Protein 7DTK (pdb70)

Organism: Caenorhabditis elegans (NCBI:txid6239)

Structure (mmCIF, N/CA/C/O backbone):
data_7DTK
#
_entry.id   7DTK
#
_cell.length_a   42.754
_cell.length_b   44.091
_cell.length_c   54.213
_cell.angle_alpha   95.490
_cell.angle_beta   96.320
_cell.angle_gamma   100.770
#
_symmetry.space_group_name_H-M   'P 1'
#
loop_
_entity.id
_entity.type
_entity.pdbx_description
1 polymer 'ATP-dependent RNA helicase cgh-1'
2 non-polymer GLYCEROL
3 water water
#
loop_
_atom_site.group_PDB
_atom_site.id
_atom_site.type_symbol
_atom_site.label_atom_id
_atom_site.label_alt_id
_atom_site.label_comp_id
_atom_site.label_asym_id
_atom_site.label_entity_id
_atom_site.label_seq_id
_atom_site.pdbx_PDB_ins_code
_atom_site.Cartn_x
_atom_site.Cartn_y
_atom_site.Cartn_z
_atom_site.occupancy
_atom_site.B_iso_or_equiv
_atom_site.auth_seq_id
_atom_site.auth_comp_id
_atom_site.auth_asym_id
_atom_site.auth_atom_id
_atom_site.pdbx_PDB_model_num
ATOM 1 N N . GLY A 1 32 ? -11.493 10.011 7.970 1.00 63.37 42 GLY B N 1
ATOM 2 C CA . GLY A 1 32 ? -11.970 9.196 6.866 1.00 66.09 42 GLY B CA 1
ATOM 3 C C . GLY A 1 32 ? -11.099 9.268 5.623 1.00 66.95 42 GLY B C 1
ATOM 4 O O . GLY A 1 32 ? -10.758 10.354 5.151 1.00 72.89 42 GLY B O 1
ATOM 5 N N . VAL A 1 33 ? -10.746 8.101 5.087 1.00 64.14 43 VAL B N 1
ATOM 6 C CA . VAL A 1 33 ? -9.874 8.032 3.918 1.00 58.12 43 VAL B CA 1
ATOM 7 C C . VAL A 1 33 ? -10.587 8.617 2.706 1.00 57.55 43 VAL B C 1
ATOM 8 O O . VAL A 1 33 ? -11.746 8.283 2.426 1.00 52.17 43 VAL B O 1
ATOM 12 N N . GLU A 1 34 ? -9.895 9.494 1.979 1.00 55.42 44 GLU B N 1
ATOM 13 C CA . GLU A 1 34 ? -10.414 10.129 0.775 1.00 51.08 44 GLU B CA 1
ATOM 14 C C . GLU A 1 34 ? -9.678 9.613 -0.457 1.00 42.70 44 GLU B C 1
ATOM 15 O O . GLU A 1 34 ? -8.558 9.106 -0.375 1.00 39.44 44 GLU B O 1
ATOM 21 N N . PHE A 1 35 ? -10.317 9.755 -1.620 1.00 41.25 45 PHE B N 1
ATOM 22 C CA . PHE A 1 35 ? -9.670 9.310 -2.852 1.00 42.85 45 PHE B CA 1
ATOM 23 C C . PHE A 1 35 ? -8.404 10.110 -3.128 1.00 29.76 45 PHE B C 1
ATOM 24 O O . PHE A 1 35 ? -7.412 9.561 -3.618 1.00 38.09 45 PHE B O 1
ATOM 32 N N . GLU A 1 36 ? -8.412 11.401 -2.802 1.00 32.72 46 GLU B N 1
ATOM 33 C CA . GLU A 1 36 ? -7.211 12.213 -2.963 1.00 48.33 46 GLU B CA 1
ATOM 34 C C . GLU A 1 36 ? -6.044 11.686 -2.133 1.00 48.36 46 GLU B C 1
ATOM 35 O O . GLU A 1 36 ? -4.886 11.972 -2.463 1.00 47.98 46 GLU B O 1
ATOM 41 N N . ASP A 1 37 ? -6.317 10.905 -1.079 1.00 34.57 47 ASP B N 1
ATOM 42 C CA . ASP A 1 37 ? -5.255 10.346 -0.246 1.00 37.16 47 ASP B CA 1
ATOM 43 C C . ASP A 1 37 ? -4.383 9.337 -0.988 1.00 38.35 47 ASP B C 1
ATOM 44 O O . ASP A 1 37 ? -3.325 8.960 -0.468 1.00 35.98 47 ASP B O 1
ATOM 49 N N . PHE A 1 38 ? -4.801 8.876 -2.168 1.00 38.02 48 PHE B N 1
ATOM 50 C CA . PHE A 1 38 ? -4.011 7.939 -2.953 1.00 37.81 48 PHE B CA 1
ATOM 51 C C . PHE A 1 38 ? -3.135 8.619 -4.000 1.00 36.28 48 PHE B C 1
ATOM 52 O O . PHE A 1 38 ? -2.334 7.930 -4.640 1.00 28.91 48 PHE B O 1
ATOM 60 N N . CYS A 1 39 ? -3.266 9.942 -4.182 1.00 36.18 49 CYS B N 1
ATOM 61 C CA . CYS A 1 39 ? -2.495 10.702 -5.178 1.00 33.28 49 CYS B CA 1
ATOM 62 C C . CYS A 1 39 ? -2.777 10.209 -6.598 1.00 41.09 49 CYS B C 1
ATOM 63 O O . CYS A 1 39 ? -1.869 9.836 -7.346 1.00 38.86 49 CYS B O 1
ATOM 66 N N . LEU A 1 40 ? -4.054 10.183 -6.969 1.00 25.91 50 LEU B N 1
ATOM 67 C CA . LEU A 1 40 ? -4.372 9.746 -8.317 1.00 24.69 50 LEU B CA 1
ATOM 68 C C . LEU A 1 40 ? -4.279 10.929 -9.275 1.00 25.52 50 LEU B C 1
ATOM 69 O O . LEU A 1 40 ? -4.345 12.087 -8.869 1.00 31.45 50 LEU B O 1
ATOM 74 N N . GLY A 1 41 ? -4.075 10.622 -10.554 1.00 27.83 51 GLY B N 1
ATOM 75 C CA . GLY A 1 41 ? -4.060 11.671 -11.555 1.00 31.91 51 GLY B CA 1
ATOM 76 C C . GLY A 1 41 ? -5.388 12.398 -11.597 1.00 31.97 51 GLY B C 1
ATOM 77 O O . GLY A 1 41 ? -6.447 11.817 -11.341 1.00 29.40 51 GLY B O 1
ATOM 78 N N . ARG A 1 42 ? -5.326 13.694 -11.898 1.00 28.06 52 ARG B N 1
ATOM 79 C CA . ARG A 1 42 ? -6.539 14.501 -11.828 1.00 34.63 52 ARG B CA 1
ATOM 80 C C . ARG A 1 42 ? -7.617 13.960 -12.762 1.00 36.53 52 ARG B C 1
ATOM 81 O O . ARG A 1 42 ? -8.799 13.912 -12.391 1.00 33.35 52 ARG B O 1
ATOM 89 N N . ASP A 1 43 ? -7.228 13.534 -13.973 1.00 28.04 53 ASP B N 1
ATOM 90 C CA . ASP A 1 43 ? -8.210 13.027 -14.927 1.00 28.96 53 ASP B CA 1
ATOM 91 C C . ASP A 1 43 ? -8.968 11.837 -14.353 1.00 27.70 53 ASP B C 1
ATOM 92 O O . ASP A 1 43 ? -10.191 11.747 -14.494 1.00 28.37 53 ASP B O 1
ATOM 97 N N . LEU A 1 44 ? -8.256 10.911 -13.708 1.00 27.96 54 LEU B N 1
ATOM 98 C CA . LEU A 1 44 ? -8.932 9.786 -13.066 1.00 30.15 54 LEU B CA 1
ATOM 99 C C . LEU A 1 44 ? -9.803 10.251 -11.902 1.00 32.83 54 LEU B C 1
ATOM 100 O O . LEU A 1 44 ? -10.943 9.784 -11.751 1.00 24.97 54 LEU B O 1
ATOM 105 N N . LEU A 1 45 ? -9.275 11.147 -11.056 1.00 26.03 55 LEU B N 1
ATOM 106 C CA . LEU A 1 45 ? -10.058 11.659 -9.934 1.00 28.46 55 LEU B CA 1
ATOM 107 C C . LEU A 1 45 ? -11.382 12.258 -10.405 1.00 34.97 55 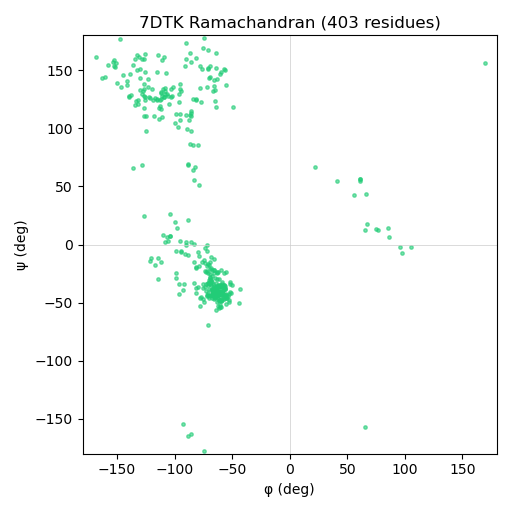LEU B C 1
ATOM 108 O O . LEU A 1 45 ? -12.428 12.042 -9.778 1.00 31.92 55 LEU B O 1
ATOM 113 N N . MET A 1 46 ? -11.363 13.020 -11.504 1.00 33.52 56 MET B N 1
ATOM 114 C CA . MET A 1 46 ? -12.604 13.614 -12.002 1.00 30.92 56 MET B CA 1
ATOM 115 C C . MET A 1 46 ? -13.588 12.533 -12.447 1.00 29.57 56 MET B C 1
ATOM 116 O O . MET A 1 46 ? -14.798 12.663 -12.235 1.00 33.82 56 MET B O 1
ATOM 121 N N . GLY A 1 47 ? -13.089 11.460 -13.067 1.00 30.98 57 GLY B N 1
ATOM 122 C CA . GLY A 1 47 ? -13.967 10.361 -13.454 1.00 31.07 57 GLY B CA 1
ATOM 123 C C . GLY A 1 47 ? -14.587 9.664 -12.256 1.00 34.97 57 GLY B C 1
ATOM 124 O O . GLY A 1 47 ? -15.768 9.304 -12.273 1.00 36.40 57 GLY B O 1
ATOM 125 N N . ILE A 1 48 ? -13.800 9.479 -11.195 1.00 31.13 58 ILE B N 1
ATOM 126 C CA . ILE A 1 48 ? -14.324 8.916 -9.952 1.00 27.10 58 ILE B CA 1
ATOM 127 C C . ILE A 1 48 ? -15.399 9.820 -9.369 1.00 34.23 58 ILE B C 1
ATOM 128 O O . ILE A 1 48 ? -16.502 9.367 -9.041 1.00 39.40 58 ILE B O 1
ATOM 133 N N . PHE A 1 49 ? -15.083 11.108 -9.200 1.00 39.06 59 PHE B N 1
ATOM 134 C CA . PHE A 1 49 ? -16.061 12.038 -8.641 1.00 39.52 59 PHE B CA 1
ATOM 135 C C . PHE A 1 49 ? -17.311 12.097 -9.500 1.00 46.48 59 PHE B C 1
ATOM 136 O O . PHE A 1 49 ? -18.431 12.133 -8.977 1.00 47.68 59 PHE B O 1
ATOM 144 N N . GLU A 1 50 ? -17.139 12.116 -10.824 1.00 41.45 60 GLU B N 1
ATOM 145 C CA . GLU A 1 50 ? -18.283 12.302 -11.707 1.00 50.41 60 GLU B CA 1
ATOM 146 C C . GLU A 1 50 ? -19.122 11.039 -11.837 1.00 53.23 60 GLU B C 1
ATOM 147 O O . GLU A 1 50 ? -20.263 11.120 -12.307 1.00 52.58 60 GLU B O 1
ATOM 153 N N . LYS A 1 51 ? -18.596 9.888 -11.418 1.00 47.70 61 LYS B N 1
ATOM 154 C CA . LYS A 1 51 ? -19.389 8.676 -11.276 1.00 46.53 61 LYS B CA 1
ATOM 155 C C . LYS A 1 51 ? -20.143 8.626 -9.950 1.00 50.11 61 LYS B C 1
ATOM 156 O O . LYS A 1 51 ? -20.853 7.649 -9.692 1.00 54.16 61 LYS B O 1
ATOM 162 N N . GLY A 1 52 ? -20.010 9.646 -9.107 1.00 47.02 62 GLY B N 1
ATOM 163 C CA . GLY A 1 52 ? -20.720 9.695 -7.846 1.00 47.62 62 GLY B CA 1
ATOM 164 C C . GLY A 1 52 ? -20.040 9.005 -6.685 1.00 49.38 62 GLY B C 1
ATOM 165 O O . GLY A 1 52 ? -20.644 8.898 -5.613 1.00 51.37 62 GLY B O 1
ATOM 166 N N . TRP A 1 53 ? -18.810 8.528 -6.862 1.00 45.66 63 TRP B N 1
ATOM 167 C CA . TRP A 1 53 ? -18.051 7.907 -5.782 1.00 43.09 63 TRP B CA 1
ATOM 168 C C . TRP A 1 53 ? -17.341 9.017 -5.020 1.00 46.11 63 TRP B C 1
ATOM 169 O O . TRP A 1 53 ? -16.269 9.475 -5.423 1.00 51.72 63 TRP B O 1
ATOM 180 N N . GLU A 1 54 ? -17.925 9.455 -3.911 1.00 47.96 64 GLU B N 1
ATOM 181 C CA . GLU A 1 54 ? -17.292 10.545 -3.179 1.00 51.00 64 GLU B CA 1
ATOM 182 C C . GLU A 1 54 ? -16.193 10.048 -2.244 1.00 56.38 64 GLU B C 1
ATOM 183 O O . GLU A 1 54 ? -15.194 10.751 -2.053 1.00 61.57 64 GLU B O 1
ATOM 189 N N . LYS A 1 55 ? -16.341 8.854 -1.671 1.00 51.95 65 LYS B N 1
ATOM 190 C CA . LYS A 1 55 ? -15.379 8.303 -0.726 1.00 49.70 65 LYS B CA 1
ATOM 191 C C . LYS A 1 55 ? -15.182 6.820 -1.003 1.00 46.74 65 LYS B C 1
ATOM 192 O O . LYS A 1 55 ? -16.120 6.135 -1.429 1.00 43.05 65 LYS B O 1
ATOM 198 N N . PRO A 1 56 ? -13.968 6.302 -0.788 1.00 46.22 66 PRO B N 1
ATOM 199 C CA . PRO A 1 56 ? -13.705 4.886 -1.080 1.00 41.05 66 PRO B CA 1
ATOM 200 C C . PRO A 1 56 ? -14.483 3.935 -0.181 1.00 41.66 66 PRO B C 1
ATOM 201 O O . PRO A 1 56 ? -14.648 4.170 1.018 1.00 46.09 66 PRO B O 1
ATOM 205 N N . SER A 1 57 ? -14.943 2.838 -0.786 1.00 44.42 67 SER B N 1
ATOM 206 C CA . SER A 1 57 ? -15.612 1.758 -0.081 1.00 45.50 67 SER B CA 1
ATOM 207 C C . SER A 1 57 ? -14.579 0.935 0.683 1.00 46.85 67 SER B C 1
ATOM 208 O O . SER A 1 57 ? -13.370 1.105 0.486 1.00 36.00 67 SER B O 1
ATOM 211 N N . PRO A 1 58 ? -15.026 0.035 1.574 1.00 43.82 68 PRO B N 1
ATOM 212 C CA . PRO A 1 58 ? -14.056 -0.757 2.356 1.00 37.37 68 PRO B CA 1
ATOM 213 C C . PRO A 1 58 ? -13.035 -1.509 1.530 1.00 35.55 68 PRO B C 1
ATOM 214 O O . PRO A 1 58 ? -11.841 -1.487 1.864 1.00 36.11 68 PRO B O 1
ATOM 218 N N . ILE A 1 59 ? -13.467 -2.195 0.468 1.00 35.96 69 ILE B N 1
ATOM 219 C CA . ILE A 1 59 ? -12.518 -2.976 -0.322 1.00 35.96 69 ILE B CA 1
ATOM 220 C C . ILE A 1 59 ? -11.589 -2.050 -1.101 1.00 32.57 69 ILE B C 1
ATOM 221 O O . ILE A 1 59 ? -10.423 -2.389 -1.352 1.00 34.24 69 ILE B O 1
ATOM 226 N N . GLN A 1 60 ? -12.070 -0.868 -1.478 1.00 29.93 70 GLN B N 1
ATOM 227 C CA . GLN A 1 60 ? -11.204 0.087 -2.163 1.00 41.62 70 GLN B CA 1
ATOM 228 C C . GLN A 1 60 ? -10.150 0.647 -1.211 1.00 38.59 70 GLN B C 1
ATOM 229 O O . GLN A 1 60 ? -8.963 0.704 -1.551 1.00 37.38 70 GLN B O 1
ATOM 235 N N . GLU A 1 61 ? -10.566 1.044 -0.003 1.00 28.34 71 GLU B N 1
ATOM 236 C CA . GLU A 1 61 ? -9.615 1.537 0.993 1.00 32.24 71 GLU B CA 1
ATOM 237 C C . GLU A 1 61 ? -8.626 0.450 1.400 1.00 38.19 71 GLU B C 1
ATOM 238 O O . GLU A 1 61 ? -7.440 0.725 1.617 1.00 40.71 71 GLU B O 1
ATOM 244 N N . ALA A 1 62 ? -9.090 -0.796 1.489 1.00 39.31 72 ALA B N 1
ATOM 245 C CA . ALA A 1 62 ? -8.196 -1.886 1.863 1.00 42.24 72 ALA B CA 1
ATOM 246 C C . ALA A 1 62 ? -7.143 -2.166 0.795 1.00 40.63 72 ALA B C 1
ATOM 247 O O . ALA A 1 62 ? -6.021 -2.568 1.129 1.00 46.05 72 ALA B O 1
ATOM 249 N N . SER A 1 63 ? -7.466 -1.958 -0.484 1.00 35.87 73 SER B N 1
ATOM 250 C CA . SER A 1 63 ? -6.653 -2.513 -1.555 1.00 37.70 73 SER B CA 1
ATOM 251 C C . SER A 1 63 ? -5.940 -1.489 -2.421 1.00 33.56 73 SER B C 1
ATOM 252 O O . SER A 1 63 ? -4.866 -1.799 -2.938 1.00 32.96 73 SER B O 1
ATOM 255 N N . ILE A 1 64 ? -6.495 -0.286 -2.593 1.00 29.88 74 ILE B N 1
ATOM 256 C CA . ILE A 1 64 ? -5.995 0.612 -3.634 1.00 30.93 74 ILE B CA 1
ATOM 257 C C . ILE A 1 64 ? -4.565 1.042 -3.332 1.00 29.65 74 ILE B C 1
ATOM 258 O O . ILE A 1 64 ? -3.700 1.027 -4.214 1.00 23.43 74 ILE B O 1
ATOM 263 N N . GLY A 1 65 ? -4.288 1.407 -2.074 1.00 28.78 75 GLY B N 1
ATOM 264 C CA . GLY A 1 65 ? -2.951 1.882 -1.732 1.00 26.82 75 GLY B CA 1
ATOM 265 C C . GLY A 1 65 ? -1.875 0.848 -2.013 1.00 30.72 75 GLY B C 1
ATOM 266 O O . GLY A 1 65 ? -0.850 1.142 -2.642 1.00 23.84 75 GLY B O 1
ATOM 267 N N . VAL A 1 66 ? -2.093 -0.383 -1.559 1.00 25.42 76 VAL B N 1
ATOM 268 C CA . VAL A 1 66 ? -1.118 -1.431 -1.847 1.00 27.83 76 VAL B CA 1
ATOM 269 C C . VAL A 1 66 ? -1.048 -1.710 -3.344 1.00 24.38 76 VAL B C 1
ATOM 270 O O . VAL A 1 66 ? 0.041 -1.917 -3.898 1.00 25.38 76 VAL B O 1
ATOM 274 N N . ALA A 1 67 ? -2.195 -1.711 -4.032 1.00 21.89 77 ALA B N 1
ATOM 275 C CA . ALA A 1 67 ? -2.170 -2.022 -5.461 1.00 21.37 77 ALA B CA 1
ATOM 276 C C . ALA A 1 67 ? -1.315 -1.012 -6.219 1.00 26.68 77 ALA B C 1
ATOM 277 O O . ALA A 1 67 ? -0.612 -1.371 -7.169 1.00 25.41 77 ALA B O 1
ATOM 279 N N . LEU A 1 68 ? -1.324 0.248 -5.778 1.00 26.02 78 LEU B N 1
ATOM 280 C CA . LEU A 1 68 ? -0.558 1.277 -6.478 1.00 24.06 78 LEU B CA 1
ATOM 281 C C . LEU A 1 68 ? 0.949 1.078 -6.321 1.00 29.33 78 LEU B C 1
ATOM 282 O O . LEU A 1 68 ? 1.724 1.544 -7.166 1.00 32.19 78 LEU B O 1
ATOM 287 N N . THR A 1 69 ? 1.389 0.412 -5.251 1.00 27.31 79 THR B N 1
ATOM 288 C CA . THR A 1 69 ? 2.817 0.121 -5.095 1.00 23.50 79 THR B CA 1
ATOM 289 C C . THR A 1 69 ? 3.327 -0.913 -6.091 1.00 29.83 79 THR B C 1
ATOM 290 O O . THR A 1 69 ? 4.543 -1.026 -6.264 1.00 31.84 79 THR B O 1
ATOM 294 N N . GLY A 1 70 ? 2.441 -1.697 -6.717 1.00 29.30 80 GLY B N 1
ATOM 295 C CA . GLY A 1 70 ? 2.846 -2.749 -7.631 1.00 25.52 80 GLY B CA 1
ATOM 296 C C . GLY A 1 70 ? 2.900 -4.144 -7.028 1.00 31.21 80 GLY B C 1
ATOM 297 O O . GLY A 1 70 ? 3.087 -5.115 -7.772 1.00 23.96 80 GLY B O 1
ATOM 298 N N . GLN A 1 71 ? 2.733 -4.273 -5.712 1.00 24.91 81 GLN B N 1
ATOM 299 C CA . GLN A 1 71 ? 2.723 -5.583 -5.071 1.00 20.48 81 GLN B CA 1
ATOM 300 C C . GLN A 1 71 ? 1.557 -6.433 -5.572 1.00 21.60 81 GLN B C 1
ATOM 301 O O . GLN A 1 71 ? 0.445 -5.930 -5.790 1.00 20.73 81 GLN B O 1
ATOM 307 N N . ASP A 1 72 ? 1.809 -7.736 -5.732 1.00 21.55 82 ASP B N 1
ATOM 308 C CA . ASP A 1 72 ? 0.719 -8.661 -6.016 1.00 21.72 82 ASP B CA 1
ATOM 309 C C . ASP A 1 72 ? -0.332 -8.574 -4.918 1.00 23.22 82 ASP B C 1
ATOM 310 O O . ASP A 1 72 ? -0.029 -8.276 -3.765 1.00 21.48 82 ASP B O 1
ATOM 315 N N . ILE A 1 73 ? -1.578 -8.847 -5.293 1.00 23.19 83 ILE B N 1
ATOM 316 C CA . ILE A 1 73 ? -2.725 -8.716 -4.405 1.00 22.26 83 ILE B CA 1
ATOM 317 C C . ILE A 1 73 ? -3.484 -10.028 -4.405 1.00 24.16 83 ILE B C 1
ATOM 318 O O . ILE A 1 73 ? -3.767 -10.581 -5.477 1.00 22.66 83 ILE B O 1
ATOM 323 N N . LEU A 1 74 ? -3.842 -10.501 -3.210 1.00 24.55 84 LEU B N 1
ATOM 324 C CA . LEU A 1 74 ? -4.688 -11.675 -3.037 1.00 28.49 84 LEU B CA 1
ATOM 325 C C . LEU A 1 74 ? -5.867 -11.255 -2.173 1.00 31.40 84 LEU B C 1
ATOM 326 O O . LEU A 1 74 ? -5.697 -10.959 -0.985 1.00 31.14 84 LEU B O 1
ATOM 331 N N . ALA A 1 75 ? -7.055 -11.206 -2.763 1.00 24.77 85 ALA B N 1
ATOM 332 C CA . ALA A 1 75 ? -8.220 -10.684 -2.065 1.00 30.87 85 ALA B CA 1
ATOM 333 C C . ALA A 1 75 ? -9.360 -11.693 -2.079 1.00 29.69 85 ALA B C 1
ATOM 334 O O . ALA A 1 75 ? -9.757 -12.175 -3.146 1.00 28.24 85 ALA B O 1
ATOM 336 N N . ARG A 1 76 ? -9.890 -12.000 -0.894 1.00 30.32 86 ARG B N 1
ATOM 337 C CA . ARG A 1 76 ? -11.139 -12.738 -0.767 1.00 27.52 86 ARG B CA 1
ATOM 338 C C . ARG A 1 76 ? -12.279 -11.731 -0.836 1.00 36.80 86 ARG B C 1
ATOM 339 O O . ARG A 1 76 ? -12.434 -10.900 0.063 1.00 36.78 86 ARG B O 1
ATOM 347 N N . ALA A 1 77 ? -13.080 -11.807 -1.894 1.00 33.47 87 ALA B N 1
ATOM 348 C CA . ALA A 1 77 ? -14.191 -10.891 -2.094 1.00 38.38 87 ALA B CA 1
ATOM 349 C C . ALA A 1 77 ? -15.340 -11.634 -2.755 1.00 48.25 87 ALA B C 1
ATOM 350 O O . ALA A 1 77 ? -15.128 -12.536 -3.569 1.00 46.76 87 ALA B O 1
ATOM 352 N N . LYS A 1 78 ? -16.560 -11.247 -2.405 1.00 57.40 88 LYS B N 1
ATOM 353 C CA . LYS A 1 78 ? -17.715 -11.828 -3.065 1.00 64.80 88 LYS B CA 1
ATOM 354 C C . LYS A 1 78 ? -18.024 -11.046 -4.339 1.00 68.99 88 LYS B C 1
ATOM 355 O O . LYS A 1 78 ? -17.535 -9.932 -4.554 1.00 62.53 88 LYS B O 1
ATOM 361 N N . ASN A 1 79 ? -18.843 -11.660 -5.190 1.00 77.45 89 ASN B N 1
ATOM 362 C CA . ASN A 1 79 ? -19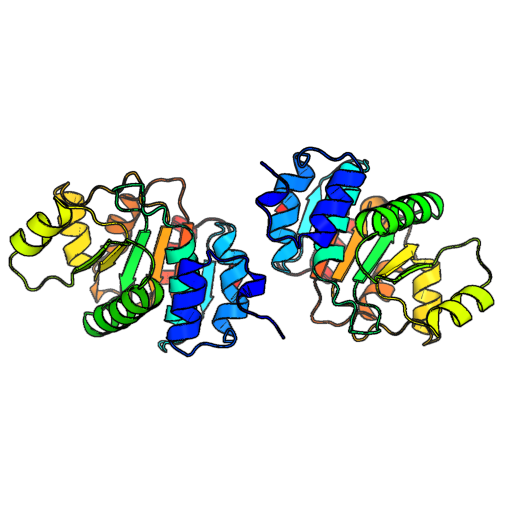.006 -11.270 -6.583 1.00 87.02 89 ASN B CA 1
ATOM 363 C C . ASN A 1 79 ? -19.912 -10.052 -6.741 1.00 87.11 89 ASN B C 1
ATOM 364 O O . ASN A 1 79 ? -20.859 -10.072 -7.535 1.00 87.08 89 ASN B O 1
A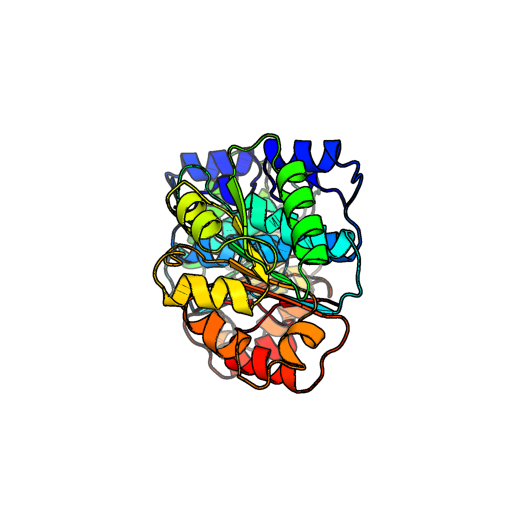TOM 369 N N . GLY A 1 80 ? -19.620 -8.991 -5.993 1.00 85.46 90 GLY B N 1
ATOM 370 C CA . GLY A 1 80 ? -20.294 -7.713 -6.128 1.00 82.35 90 GLY B CA 1
ATOM 371 C C . GLY A 1 80 ? -19.562 -6.785 -7.074 1.00 79.20 90 GLY B C 1
ATOM 372 O O . GLY A 1 80 ? -18.828 -7.221 -7.966 1.00 84.02 90 GLY B O 1
ATOM 373 N N . THR A 1 81 ? -19.752 -5.477 -6.876 1.00 75.30 91 THR B N 1
ATOM 374 C CA . THR A 1 81 ? -19.173 -4.485 -7.772 1.00 74.77 91 THR B CA 1
ATOM 375 C C . THR A 1 81 ? -18.244 -3.482 -7.096 1.00 71.34 91 THR B C 1
ATOM 376 O O . THR A 1 81 ? -17.525 -2.765 -7.804 1.00 70.99 91 THR B O 1
ATOM 380 N N . GLY A 1 82 ? -18.240 -3.390 -5.764 1.00 68.55 92 GLY B N 1
ATOM 381 C CA . GLY A 1 82 ? -17.176 -2.651 -5.106 1.00 61.77 92 GLY B CA 1
ATOM 382 C C . GLY A 1 82 ? -15.827 -3.286 -5.365 1.00 51.79 92 GLY B C 1
ATOM 383 O O . GLY A 1 82 ? -14.814 -2.590 -5.488 1.00 42.16 92 GLY B O 1
ATOM 384 N N . LYS A 1 83 ? -15.804 -4.617 -5.450 1.00 47.35 93 LYS B N 1
ATOM 385 C CA . LYS A 1 83 ? -14.659 -5.345 -5.977 1.00 39.73 93 LYS B CA 1
ATOM 386 C C . LYS A 1 83 ? -14.125 -4.693 -7.252 1.00 33.54 93 LYS B C 1
ATOM 387 O O . LYS A 1 83 ? -12.929 -4.410 -7.366 1.00 32.11 93 LYS B O 1
ATOM 393 N N . THR A 1 84 ? -15.011 -4.412 -8.210 1.00 34.79 94 THR B N 1
ATOM 394 C CA . THR A 1 84 ? -14.565 -3.933 -9.515 1.00 28.61 94 THR B CA 1
ATOM 395 C C . THR A 1 84 ? -13.853 -2.590 -9.405 1.00 30.66 94 THR B C 1
ATOM 396 O O . THR A 1 84 ? -12.769 -2.402 -9.974 1.00 29.76 94 THR B O 1
ATOM 400 N N . GLY A 1 85 ? -14.470 -1.633 -8.705 1.00 28.52 95 GLY B N 1
ATOM 401 C CA . GLY A 1 85 ? -13.812 -0.359 -8.479 1.00 36.27 95 GLY B CA 1
ATOM 402 C C . GLY A 1 85 ? -12.481 -0.523 -7.770 1.00 39.82 95 GLY B C 1
ATOM 403 O O . GLY A 1 85 ? -11.518 0.193 -8.065 1.00 31.46 95 GLY B O 1
ATOM 404 N N . ALA A 1 86 ? -12.404 -1.493 -6.848 1.00 24.18 96 ALA B N 1
ATOM 405 C CA . ALA A 1 86 ? -11.173 -1.712 -6.096 1.00 26.75 96 ALA B CA 1
ATOM 406 C C . ALA A 1 86 ? -10.002 -2.009 -7.023 1.00 28.48 96 ALA B C 1
ATOM 407 O O . ALA A 1 86 ? -8.883 -1.542 -6.783 1.00 34.01 96 ALA B O 1
ATOM 409 N N . TYR A 1 87 ? -10.223 -2.775 -8.092 1.00 24.97 97 TYR B N 1
ATOM 410 C CA . TYR A 1 87 ? -9.079 -3.028 -8.958 1.00 24.88 97 TYR B CA 1
ATOM 411 C C . TYR A 1 87 ? -9.044 -2.134 -10.191 1.00 24.30 97 TYR B C 1
ATOM 412 O O . TYR A 1 87 ? -7.949 -1.861 -10.696 1.00 24.85 97 TYR B O 1
ATOM 421 N N . CYS A 1 88 ? -10.190 -1.605 -10.640 1.00 22.16 98 CYS B N 1
ATOM 422 C CA . CYS A 1 88 ? -10.178 -0.753 -11.829 1.00 24.73 98 CYS B CA 1
ATOM 423 C C . CYS A 1 88 ? -9.429 0.550 -11.591 1.00 25.78 98 CYS B C 1
ATOM 424 O O . CYS A 1 88 ? -8.733 1.039 -12.489 1.00 20.44 98 CYS B O 1
ATOM 427 N N . ILE A 1 89 ? -9.604 1.159 -10.412 1.00 25.60 99 ILE B N 1
ATOM 428 C CA . ILE A 1 89 ? -8.929 2.430 -10.134 1.00 21.39 99 ILE B CA 1
ATOM 429 C C . ILE A 1 89 ? -7.408 2.285 -10.230 1.00 21.00 99 ILE B C 1
ATOM 430 O O . ILE A 1 89 ? -6.781 3.050 -10.982 1.00 26.15 99 ILE B O 1
ATOM 435 N N . PRO A 1 90 ? -6.764 1.346 -9.532 1.00 23.77 100 PRO B N 1
ATOM 436 C CA . PRO A 1 90 ? -5.299 1.275 -9.659 1.00 24.46 100 PRO B CA 1
ATOM 437 C C . PRO A 1 90 ? -4.846 0.851 -11.041 1.00 21.94 100 PRO B C 1
ATOM 438 O O . PRO A 1 90 ? -3.804 1.324 -11.519 1.00 23.83 100 PRO B O 1
ATOM 442 N N . VAL A 1 91 ? -5.600 -0.024 -11.709 1.00 22.11 101 VAL B N 1
ATOM 443 C CA . VAL A 1 91 ? -5.226 -0.425 -13.067 1.00 20.05 101 VAL B CA 1
ATOM 444 C C . VAL A 1 91 ? -5.189 0.791 -13.983 1.00 23.78 101 VAL B C 1
ATOM 445 O O . VAL A 1 91 ? -4.224 0.997 -14.725 1.00 22.11 101 VAL B O 1
ATOM 449 N N . ILE A 1 92 ? -6.234 1.627 -13.926 1.00 18.50 102 ILE B N 1
ATOM 450 C CA . ILE A 1 92 ? -6.305 2.800 -14.793 1.00 19.46 102 ILE B CA 1
ATOM 451 C C . ILE A 1 92 ? -5.233 3.821 -14.425 1.00 19.62 102 ILE B C 1
ATOM 452 O O . ILE A 1 92 ? -4.618 4.441 -15.307 1.00 21.80 102 ILE B O 1
ATOM 457 N N . GLU A 1 93 ? -4.965 3.986 -13.128 1.00 20.33 103 GLU B N 1
ATOM 458 C CA . GLU A 1 93 ? -4.000 4.989 -12.692 1.00 21.95 103 GLU B CA 1
ATOM 459 C C . GLU A 1 93 ? -2.617 4.717 -13.265 1.00 24.73 103 GLU B C 1
ATOM 460 O O . GLU A 1 93 ? -1.916 5.645 -13.676 1.00 26.47 103 GLU B O 1
ATOM 466 N N . LYS A 1 94 ? -2.204 3.459 -13.304 1.00 19.90 104 LYS B N 1
ATOM 467 C CA . LYS A 1 94 ? -0.836 3.178 -13.717 1.00 27.51 104 LYS B CA 1
ATOM 468 C C . LYS A 1 94 ? -0.693 2.962 -15.216 1.00 21.49 104 LYS B C 1
ATOM 469 O O . LYS A 1 94 ? 0.409 2.650 -15.676 1.00 21.67 104 LYS B O 1
ATOM 475 N N . ILE A 1 95 ? -1.769 3.093 -15.987 1.00 19.24 105 ILE B N 1
ATOM 476 C CA . ILE A 1 95 ? -1.655 3.022 -17.439 1.00 22.23 105 ILE B CA 1
ATOM 477 C C . ILE A 1 95 ? -1.122 4.351 -17.963 1.00 28.21 105 ILE B C 1
ATOM 478 O O . ILE A 1 95 ? -1.557 5.425 -17.534 1.00 22.22 105 ILE B O 1
ATOM 483 N N . GLN A 1 96 ? -0.151 4.283 -18.877 1.00 18.40 106 GLN B N 1
ATOM 484 C CA . GLN A 1 96 ? 0.401 5.462 -19.543 1.00 24.33 106 GLN B CA 1
ATOM 485 C C . GLN A 1 96 ? -0.298 5.631 -20.891 1.00 28.83 106 GLN B C 1
ATOM 486 O O . GLN A 1 96 ? 0.020 4.903 -21.849 1.00 23.59 106 GLN B O 1
ATOM 492 N N . PRO A 1 97 ? -1.267 6.542 -21.019 1.00 26.69 107 PRO B N 1
ATOM 493 C CA . PRO A 1 97 ? -2.036 6.610 -22.268 1.00 27.15 107 PRO B CA 1
ATOM 494 C C . PRO A 1 97 ? -1.195 6.971 -23.475 1.00 25.92 107 PRO B C 1
ATOM 495 O O . PRO A 1 97 ? -1.584 6.625 -24.593 1.00 28.17 107 PRO B O 1
ATOM 499 N N . ALA A 1 98 ? -0.048 7.629 -23.283 1.00 26.53 108 ALA B N 1
ATOM 500 C CA . ALA A 1 98 ? 0.844 7.963 -24.386 1.00 33.92 108 ALA B CA 1
ATOM 501 C C . ALA A 1 98 ? 1.554 6.736 -24.941 1.00 31.19 108 ALA B C 1
ATOM 502 O O . ALA A 1 98 ? 2.073 6.784 -26.062 1.00 29.32 108 ALA B O 1
ATOM 504 N N . LEU A 1 99 ? 1.594 5.650 -24.181 1.00 23.18 109 LEU B N 1
ATOM 505 C CA . LEU A 1 99 ? 2.192 4.396 -24.618 1.00 27.91 109 LEU B CA 1
ATOM 506 C C . LEU A 1 99 ? 1.135 3.609 -25.376 1.00 24.33 109 LEU B C 1
ATOM 507 O O . LEU A 1 99 ? 0.163 3.145 -24.781 1.00 23.88 109 LEU B O 1
ATOM 512 N N . LYS A 1 100 ? 1.313 3.456 -26.686 1.00 24.90 110 LYS B N 1
ATOM 513 C CA . LYS A 1 100 ? 0.283 2.835 -27.527 1.00 25.74 110 LYS B CA 1
ATOM 514 C C . LYS A 1 100 ? 0.474 1.319 -27.559 1.00 25.38 110 LYS B C 1
ATOM 515 O O . LYS A 1 100 ? 0.822 0.725 -28.582 1.00 29.26 110 LYS B O 1
ATOM 521 N N . ALA A 1 101 ? 0.210 0.696 -26.414 1.00 25.16 111 ALA B N 1
ATOM 522 C CA . ALA A 1 101 ? 0.399 -0.742 -26.261 1.00 25.84 111 ALA B CA 1
ATOM 523 C C . ALA A 1 101 ? -0.462 -1.244 -25.108 1.00 21.55 111 ALA B C 1
ATOM 524 O O . ALA A 1 101 ? -0.791 -0.500 -24.178 1.00 21.34 111 ALA B O 1
ATOM 526 N N . ILE A 1 102 ? -0.813 -2.528 -25.171 1.00 15.57 112 ILE B N 1
ATOM 527 C CA . ILE A 1 102 ? -1.571 -3.141 -24.084 1.00 18.59 112 ILE B CA 1
ATOM 528 C C . ILE A 1 102 ? -0.732 -3.141 -22.810 1.00 15.72 112 ILE B C 1
ATOM 529 O O . ILE A 1 102 ? 0.322 -3.784 -22.743 1.00 22.88 112 ILE B O 1
ATOM 534 N N . GLN A 1 103 ? -1.216 -2.452 -21.777 1.00 18.96 113 GLN B N 1
ATOM 535 C CA . GLN A 1 103 ? -0.499 -2.363 -20.510 1.00 17.57 113 GLN B CA 1
ATOM 536 C C . GLN A 1 103 ? -1.177 -3.090 -19.362 1.00 22.30 113 GLN B C 1
ATOM 537 O O . GLN A 1 103 ? -0.532 -3.313 -18.331 1.00 21.49 113 GLN B O 1
ATOM 543 N N . ALA A 1 104 ? -2.448 -3.460 -19.499 1.00 19.18 114 ALA B N 1
ATOM 544 C CA . ALA A 1 104 ? -3.122 -4.168 -18.422 1.00 15.23 114 ALA B CA 1
ATOM 545 C C . ALA A 1 104 ? -4.236 -5.019 -19.006 1.00 19.88 114 ALA B C 1
ATOM 546 O O . ALA A 1 104 ? -4.754 -4.748 -20.091 1.00 18.35 114 ALA B O 1
ATOM 548 N N . MET A 1 105 ? -4.608 -6.049 -18.259 1.00 18.45 115 MET B N 1
ATOM 549 C CA . MET A 1 105 ? -5.625 -6.976 -18.720 1.00 19.15 115 MET B CA 1
ATOM 550 C C . MET A 1 105 ? -6.422 -7.462 -17.521 1.00 19.04 115 MET B C 1
ATOM 551 O O . MET A 1 105 ? -5.842 -7.783 -16.485 1.00 21.29 115 MET B O 1
ATOM 556 N N . VAL A 1 106 ? -7.748 -7.493 -17.664 1.00 15.21 116 VAL B N 1
ATOM 557 C CA . VAL A 1 106 ? -8.661 -8.024 -16.650 1.00 14.51 116 VAL B CA 1
ATOM 558 C C . VAL A 1 106 ? -9.335 -9.249 -17.243 1.00 17.90 116 VAL B C 1
ATOM 559 O O . VAL A 1 106 ? -9.942 -9.166 -18.323 1.00 16.94 116 VAL B O 1
ATOM 563 N N . ILE A 1 107 ? -9.240 -10.379 -16.541 1.00 13.87 117 ILE B N 1
ATOM 564 C CA . ILE A 1 107 ? -9.848 -11.633 -16.973 1.00 13.91 117 ILE B CA 1
ATOM 565 C C . ILE A 1 107 ? -11.026 -11.938 -16.064 1.00 16.66 117 ILE B C 1
ATOM 566 O O . ILE A 1 107 ? -10.880 -11.963 -14.835 1.00 19.82 117 ILE B O 1
ATOM 571 N N . VAL A 1 108 ? -12.187 -12.173 -16.672 1.00 15.94 118 VAL B N 1
ATOM 572 C CA . VAL A 1 108 ? -13.404 -12.556 -15.960 1.00 20.16 118 VAL B CA 1
ATOM 573 C C . VAL A 1 108 ? -13.934 -13.835 -16.595 1.00 23.17 118 VAL B C 1
ATOM 574 O O . VAL A 1 108 ? -13.586 -14.168 -17.736 1.00 19.73 118 VAL B O 1
ATOM 578 N N . PRO A 1 109 ? -14.775 -14.579 -15.876 1.00 19.52 119 PRO B N 1
ATOM 579 C CA . PRO A 1 109 ? -15.275 -15.854 -16.418 1.00 21.37 119 PRO B CA 1
ATOM 580 C C . PRO A 1 109 ? -16.443 -15.727 -17.379 1.00 20.94 119 PRO B C 1
ATOM 581 O O . PRO A 1 109 ? -16.702 -16.680 -18.124 1.00 23.57 119 PRO B O 1
ATOM 585 N N . THR A 1 110 ? -17.175 -14.617 -17.378 1.00 18.59 120 THR B N 1
ATOM 586 C CA . THR A 1 110 ? -18.409 -14.534 -18.152 1.00 23.02 120 THR B CA 1
ATOM 587 C C . THR A 1 110 ? -18.475 -13.217 -18.909 1.00 18.89 120 THR B C 1
ATOM 588 O O . THR A 1 110 ? -17.836 -12.227 -18.537 1.00 22.97 120 THR B O 1
ATOM 592 N N . ARG A 1 111 ? -19.317 -13.215 -19.950 1.00 19.30 121 ARG B N 1
ATOM 593 C CA . ARG A 1 111 ? -19.571 -12.000 -20.710 1.00 22.14 121 ARG B CA 1
ATOM 594 C C . ARG A 1 111 ? -20.257 -10.957 -19.846 1.00 28.36 121 ARG B C 1
ATOM 595 O O . ARG A 1 111 ? -19.905 -9.775 -19.899 1.00 25.10 121 ARG B O 1
ATOM 603 N N . GLU A 1 112 ? -21.253 -11.382 -19.055 1.00 22.51 122 GLU B N 1
ATOM 604 C CA . GLU A 1 112 ? -21.965 -10.459 -18.184 1.00 29.72 122 GLU B CA 1
ATOM 605 C C . GLU A 1 112 ? -20.998 -9.692 -17.296 1.00 27.81 122 GLU B C 1
ATOM 606 O O . GLU A 1 112 ? -21.105 -8.466 -17.151 1.00 27.17 122 GLU B O 1
ATOM 612 N N . LEU A 1 113 ? -20.025 -10.395 -16.713 1.00 21.08 123 LEU B N 1
ATOM 613 C CA . LEU A 1 113 ? -19.062 -9.703 -15.864 1.00 19.19 123 LEU B CA 1
ATOM 614 C C . LEU A 1 113 ? -18.124 -8.834 -16.683 1.00 20.27 123 LEU B C 1
ATOM 615 O O . LEU A 1 113 ? -17.682 -7.782 -16.206 1.00 24.45 123 LEU B O 1
ATOM 620 N N . ALA A 1 114 ? -17.798 -9.256 -17.905 1.00 22.51 124 ALA B N 1
ATOM 621 C CA . ALA A 1 114 ? -16.912 -8.453 -18.737 1.00 22.18 124 ALA B CA 1
ATOM 622 C C . ALA A 1 114 ? -17.562 -7.123 -19.090 1.00 24.05 124 ALA B C 1
ATOM 623 O O . ALA A 1 114 ? -16.905 -6.080 -19.075 1.00 22.77 124 ALA B O 1
ATOM 625 N N . LEU A 1 115 ? -18.849 -7.143 -19.423 1.00 20.42 125 LEU B N 1
ATOM 626 C CA . LEU A 1 115 ? -19.546 -5.901 -19.748 1.00 23.54 125 LEU B CA 1
ATOM 627 C C . LEU A 1 115 ? -19.670 -4.994 -18.527 1.00 22.06 125 LEU B C 1
ATOM 628 O O . LEU A 1 115 ? -19.563 -3.765 -18.645 1.00 24.79 125 LEU B O 1
ATOM 633 N N . GLN A 1 116 ? -19.928 -5.575 -17.353 1.00 20.18 126 GLN B N 1
ATOM 634 C CA . GLN A 1 116 ? -20.017 -4.767 -16.136 1.00 27.20 126 GLN B CA 1
ATOM 635 C C . GLN A 1 116 ? -18.685 -4.094 -15.820 1.00 29.35 126 GLN B C 1
ATOM 636 O O . GLN A 1 116 ? -18.640 -2.904 -15.473 1.00 22.62 126 GLN B O 1
ATOM 642 N N . THR A 1 117 ? -17.595 -4.845 -15.919 1.00 22.30 127 THR B N 1
ATOM 643 C CA . THR A 1 117 ? -16.270 -4.285 -15.662 1.00 23.26 127 THR B CA 1
ATOM 644 C C . THR A 1 117 ? -15.891 -3.236 -16.701 1.00 22.03 127 THR B C 1
ATOM 645 O O . THR A 1 117 ? -15.335 -2.184 -16.360 1.00 23.74 127 THR B O 1
ATOM 649 N N . SER A 1 118 ? -16.174 -3.505 -17.978 1.00 18.50 128 SER B N 1
ATOM 650 C CA . SER A 1 118 ? -15.840 -2.551 -19.030 1.00 18.80 128 SER B CA 1
ATOM 651 C C . SER A 1 118 ? -16.579 -1.224 -18.843 1.00 23.05 128 SER B C 1
ATOM 652 O O . SER A 1 118 ? -16.011 -0.150 -19.076 1.00 25.22 128 SER B O 1
ATOM 655 N N . GLN A 1 119 ? -17.851 -1.281 -18.451 1.00 22.20 129 GLN B N 1
ATOM 656 C CA . GLN A 1 119 ? -18.614 -0.055 -18.219 1.00 30.20 129 GLN B CA 1
ATOM 657 C C . GLN A 1 119 ? -17.968 0.814 -17.146 1.00 29.05 129 GLN B C 1
ATOM 658 O O . GLN A 1 119 ? -17.922 2.046 -17.273 1.00 27.15 129 GLN B O 1
ATOM 664 N N . ILE A 1 120 ? -17.473 0.191 -16.076 1.00 23.10 130 ILE B N 1
ATOM 665 C CA . ILE A 1 120 ? -16.830 0.947 -15.003 1.00 25.53 130 ILE B CA 1
ATOM 666 C C . ILE A 1 120 ? -15.514 1.554 -15.484 1.00 21.34 130 ILE B C 1
ATOM 667 O O . ILE A 1 120 ? -15.216 2.716 -15.189 1.00 26.85 130 ILE B O 1
ATOM 672 N N . CYS A 1 121 ? -14.703 0.783 -16.225 1.00 24.83 131 CYS B N 1
ATOM 673 C CA . CYS A 1 121 ? -13.435 1.313 -16.729 1.00 28.60 131 CYS B CA 1
ATOM 674 C C . CYS A 1 121 ? -13.647 2.461 -17.704 1.00 25.46 131 CYS B C 1
ATOM 675 O O . CYS A 1 121 ? -12.910 3.455 -17.674 1.00 23.68 131 CYS B O 1
ATOM 678 N N . VAL A 1 122 ? -14.611 2.312 -18.613 1.00 18.90 132 VAL B N 1
ATOM 679 C CA . VAL A 1 122 ? -14.905 3.388 -19.547 1.00 21.55 132 VAL B CA 1
ATOM 680 C C . VAL A 1 122 ? -15.354 4.639 -18.801 1.00 31.75 132 VAL B C 1
ATOM 681 O O . VAL A 1 122 ? -14.929 5.758 -19.118 1.00 26.67 132 VAL B O 1
ATOM 685 N N . GLU A 1 123 ? -16.203 4.466 -17.783 1.00 32.41 133 GLU B N 1
ATOM 686 C CA . GLU A 1 123 ? -16.682 5.590 -16.976 1.00 33.23 133 GLU B CA 1
ATOM 687 C C . GLU A 1 123 ? -15.540 6.242 -16.210 1.00 26.57 133 GLU B C 1
ATOM 688 O O . GLU A 1 123 ? -15.419 7.470 -16.184 1.00 30.59 133 GLU B O 1
ATOM 694 N N . LEU A 1 124 ? -14.683 5.429 -15.580 1.00 23.78 134 LEU B N 1
ATOM 695 C CA . LEU A 1 124 ? -13.619 5.999 -14.761 1.00 25.47 134 LEU B CA 1
ATOM 696 C C . LEU A 1 124 ? -12.570 6.694 -15.615 1.00 28.69 134 LEU B C 1
ATOM 697 O O . LEU A 1 124 ? -11.943 7.651 -15.161 1.00 27.76 134 LEU B O 1
ATOM 702 N N . SER A 1 125 ? -12.380 6.245 -16.854 1.00 24.45 135 SER B N 1
ATOM 703 C CA . SER A 1 125 ? -11.342 6.788 -17.719 1.00 32.43 135 SER B CA 1
ATOM 704 C C . SER A 1 125 ? -11.895 7.809 -18.707 1.00 29.48 135 SER B C 1
ATOM 705 O O . SER A 1 125 ? -11.254 8.101 -19.723 1.00 34.59 135 SER B O 1
ATOM 708 N N . LYS A 1 126 ? -13.076 8.357 -18.418 1.00 26.81 136 LYS B N 1
ATOM 709 C CA . LYS A 1 126 ? -13.731 9.293 -19.325 1.00 37.20 136 LYS B CA 1
ATOM 710 C C . LYS A 1 126 ? -12.818 10.442 -19.743 1.00 39.98 136 LYS B C 1
ATOM 711 O O . LYS A 1 126 ? -12.934 10.949 -20.865 1.00 38.98 136 LYS B O 1
ATOM 717 N N . HIS A 1 127 ? -11.908 10.872 -18.867 1.00 25.69 137 HIS B N 1
ATOM 718 C CA . HIS A 1 127 ? -11.119 12.073 -19.122 1.00 27.94 137 HIS B CA 1
ATOM 719 C C . HIS A 1 127 ? -9.680 11.747 -19.472 1.00 30.81 137 HIS B C 1
ATOM 720 O O . HIS A 1 127 ? -8.846 12.650 -19.577 1.00 32.88 137 HIS B O 1
ATOM 727 N N . ILE A 1 128 ? -9.378 10.473 -19.635 1.00 31.14 138 ILE B N 1
ATOM 728 C CA . ILE A 1 128 ? -8.097 10.003 -20.123 1.00 30.18 138 ILE B CA 1
ATOM 729 C C . ILE A 1 128 ? -8.322 9.498 -21.537 1.00 31.13 138 ILE B C 1
ATOM 730 O O . ILE A 1 128 ? -9.392 8.973 -21.864 1.00 35.31 138 ILE B O 1
ATOM 735 N N . GLN A 1 129 ? -7.315 9.650 -22.388 1.00 42.87 139 GLN B N 1
ATOM 736 C CA . GLN A 1 129 ? -7.420 9.098 -23.735 1.00 44.17 139 GLN B CA 1
ATOM 737 C C . GLN A 1 129 ? -7.016 7.623 -23.703 1.00 36.71 139 GLN B C 1
ATOM 738 O O . GLN A 1 129 ? -6.020 7.194 -24.283 1.00 49.45 139 GLN B O 1
ATOM 744 N N . LEU A 1 130 ? -7.817 6.848 -22.978 1.00 30.03 140 LEU B N 1
ATOM 745 C CA . LEU A 1 130 ? -7.537 5.438 -22.712 1.00 27.78 140 LEU B CA 1
ATOM 746 C C . LEU A 1 130 ? -8.416 4.560 -23.594 1.00 28.47 140 LEU B C 1
ATOM 747 O O . LEU A 1 130 ? -9.637 4.717 -23.605 1.00 26.17 140 LEU B O 1
ATOM 752 N N . LYS A 1 131 ? -7.802 3.640 -24.334 1.00 21.91 141 LYS B N 1
ATOM 753 C CA . LYS A 1 131 ? -8.526 2.802 -25.285 1.00 25.42 141 LYS B CA 1
ATOM 754 C C . LYS A 1 131 ? -8.790 1.451 -24.627 1.00 24.14 141 LYS B C 1
ATOM 755 O O . LYS A 1 131 ? -7.850 0.705 -24.343 1.00 21.60 141 LYS B O 1
ATOM 761 N N . VAL A 1 132 ? -10.061 1.162 -24.341 1.00 21.27 142 VAL B N 1
ATOM 762 C CA . VAL A 1 132 ? -10.465 -0.083 -23.683 1.00 25.05 142 VAL B CA 1
ATOM 763 C C . VAL A 1 132 ? -11.010 -1.034 -24.739 1.00 30.94 142 VAL B C 1
ATOM 764 O O . VAL A 1 132 ? -11.797 -0.625 -25.607 1.00 27.01 142 VAL B O 1
ATOM 768 N N . MET A 1 133 ? -10.602 -2.304 -24.678 1.00 25.54 143 MET B N 1
ATOM 769 C CA . MET A 1 133 ? -11.137 -3.316 -25.581 1.00 26.42 143 MET B CA 1
ATOM 770 C C . MET A 1 133 ? -11.765 -4.447 -24.787 1.00 22.40 143 MET B C 1
ATOM 771 O O . MET A 1 133 ? -11.125 -5.019 -23.903 1.00 24.70 143 MET B O 1
ATOM 776 N N . VAL A 1 134 ? -13.013 -4.776 -25.099 1.00 21.59 144 VAL B N 1
ATOM 777 C CA . VAL A 1 134 ? -13.675 -5.919 -24.492 1.00 23.82 144 VAL B CA 1
ATOM 778 C C . VAL A 1 134 ? -13.796 -7.002 -25.553 1.00 24.24 144 VAL B C 1
ATOM 779 O O . VAL A 1 134 ? -14.162 -6.725 -26.702 1.00 22.44 144 VAL B O 1
ATOM 783 N N . THR A 1 135 ? -13.474 -8.231 -25.187 1.00 19.90 145 THR B N 1
ATOM 784 C CA . THR A 1 135 ? -13.881 -9.310 -26.065 1.00 22.46 145 THR B CA 1
ATOM 785 C C . THR A 1 135 ? -14.321 -10.492 -25.227 1.00 22.54 145 THR B C 1
ATOM 786 O O . THR A 1 135 ? -13.697 -10.820 -24.218 1.00 20.69 145 THR B O 1
ATOM 790 N N . THR A 1 136 ? -15.418 -11.109 -25.641 1.00 21.73 146 THR B N 1
ATOM 791 C CA . THR A 1 136 ? -15.880 -12.315 -24.978 1.00 25.05 146 THR B CA 1
ATOM 792 C C . THR A 1 136 ? -16.087 -13.431 -25.992 1.00 28.61 146 THR B C 1
ATOM 793 O O . THR A 1 136 ? -16.834 -14.376 -25.736 1.00 22.44 146 THR B O 1
ATOM 797 N N . GLY A 1 137 ? -15.390 -13.360 -27.128 1.00 23.44 147 GLY B N 1
ATOM 798 C CA . GLY A 1 137 ? -15.604 -14.366 -28.155 1.00 23.06 147 GLY B CA 1
ATOM 799 C C . GLY A 1 137 ? -17.017 -14.302 -28.729 1.00 29.30 147 GLY B C 1
ATOM 800 O O . GLY A 1 137 ? -17.708 -13.283 -28.675 1.00 28.71 147 GLY B O 1
ATOM 801 N N . GLY A 1 138 ? -17.444 -15.431 -29.290 1.00 29.91 148 GLY B N 1
ATOM 802 C CA . GLY A 1 138 ? -18.734 -15.501 -29.936 1.00 26.15 148 GLY B CA 1
ATOM 803 C C . GLY A 1 138 ? -18.886 -14.640 -31.170 1.00 27.07 148 GLY B C 1
ATOM 804 O O . GLY A 1 138 ? -20.013 -14.461 -31.645 1.00 28.91 148 GLY B O 1
ATOM 805 N N . THR A 1 139 ? -17.790 -14.106 -31.704 1.00 24.69 149 THR B N 1
ATOM 806 C CA . THR A 1 139 ? -17.817 -13.174 -32.821 1.00 30.11 149 THR B CA 1
ATOM 807 C C . THR A 1 139 ? -16.798 -13.589 -33.875 1.00 34.04 149 THR B C 1
ATOM 808 O O . THR A 1 139 ? -15.878 -14.377 -33.607 1.00 26.71 149 THR B O 1
ATOM 812 N N . ASP A 1 140 ? -16.972 -13.037 -35.079 1.00 32.33 150 ASP B N 1
ATOM 813 C CA . ASP A 1 140 ? -15.926 -13.066 -36.096 1.00 29.89 150 ASP B CA 1
ATOM 814 C C . ASP A 1 140 ? -14.618 -12.598 -35.483 1.00 27.46 150 ASP B C 1
ATOM 815 O O . ASP A 1 140 ? -14.519 -11.466 -35.002 1.00 27.28 150 ASP B O 1
ATOM 820 N N . LEU A 1 141 ? -13.619 -13.483 -35.473 1.00 23.13 151 LEU B N 1
ATOM 821 C CA . LEU A 1 141 ? -12.324 -13.127 -34.909 1.00 23.71 151 LEU B CA 1
ATOM 822 C C . LEU A 1 141 ? -11.740 -11.873 -35.555 1.00 27.31 151 LEU B C 1
ATOM 823 O O . LEU A 1 141 ? -10.924 -11.177 -34.935 1.00 25.19 151 LEU B O 1
ATOM 828 N N . ARG A 1 142 ? -12.156 -11.556 -36.777 1.00 24.44 152 ARG B N 1
ATOM 829 C CA . ARG A 1 142 ? -11.628 -10.376 -37.439 1.00 26.64 152 ARG B CA 1
ATOM 830 C C . ARG A 1 142 ? -12.093 -9.078 -36.783 1.00 30.96 152 ARG B C 1
ATOM 831 O O . ARG A 1 142 ? -11.426 -8.050 -36.961 1.00 27.38 152 ARG B O 1
ATOM 839 N N . ASP A 1 143 ? -13.201 -9.102 -36.026 1.00 24.10 153 ASP B N 1
ATOM 840 C CA . ASP A 1 143 ? -13.583 -7.928 -35.229 1.00 29.96 153 ASP B CA 1
ATOM 841 C C . ASP A 1 143 ? -12.483 -7.580 -34.230 1.00 29.22 153 ASP B C 1
ATOM 842 O O . ASP A 1 143 ? -12.099 -6.414 -34.082 1.00 24.28 153 ASP B O 1
ATOM 847 N N . ASP A 1 144 ? -11.978 -8.594 -33.524 1.00 24.32 154 ASP B N 1
ATOM 848 C CA . ASP A 1 144 ? -10.946 -8.376 -32.519 1.00 20.52 154 ASP B CA 1
ATOM 849 C C . ASP A 1 144 ? -9.614 -8.019 -33.168 1.00 26.02 154 ASP B C 1
ATOM 850 O O . ASP A 1 144 ? -8.918 -7.114 -32.695 1.00 21.75 154 ASP B O 1
ATOM 855 N N . ILE A 1 145 ? -9.238 -8.723 -34.242 1.00 23.72 155 ILE B N 1
ATOM 856 C CA . ILE A 1 145 ? -7.990 -8.402 -34.938 1.00 21.28 155 ILE B CA 1
ATOM 857 C C . ILE A 1 145 ? -7.997 -6.950 -35.396 1.00 27.59 155 ILE B C 1
ATOM 858 O O . ILE A 1 145 ? -7.013 -6.221 -35.214 1.00 27.96 155 ILE B O 1
ATOM 863 N N . MET A 1 146 ? -9.117 -6.501 -35.974 1.00 28.47 156 MET B N 1
ATOM 864 C CA . MET A 1 146 ? -9.257 -5.108 -36.383 1.00 34.35 156 MET B CA 1
ATOM 865 C C . MET A 1 146 ? -8.993 -4.155 -35.218 1.00 28.73 156 MET B C 1
ATOM 866 O O . MET A 1 146 ? -8.271 -3.162 -35.365 1.00 29.17 156 MET B O 1
ATOM 871 N N . ARG A 1 147 ? -9.580 -4.435 -34.049 1.00 26.64 157 ARG B N 1
ATOM 872 C CA . ARG A 1 147 ? -9.405 -3.544 -32.900 1.00 27.28 157 ARG B CA 1
ATOM 873 C C . ARG A 1 147 ? -7.963 -3.544 -32.400 1.00 26.91 157 ARG B C 1
ATOM 874 O O . ARG A 1 147 ? -7.413 -2.485 -32.067 1.00 26.78 157 ARG B O 1
ATOM 882 N N . LEU A 1 148 ? -7.331 -4.716 -32.351 1.00 22.23 158 LEU B N 1
ATOM 883 C CA . LEU A 1 148 ? -5.976 -4.815 -31.813 1.00 24.06 158 LEU B CA 1
ATOM 884 C C . LEU A 1 148 ? -4.930 -4.212 -32.738 1.00 28.25 158 LEU B C 1
ATOM 885 O O . LEU A 1 148 ? -3.838 -3.859 -32.275 1.00 30.62 158 LEU B O 1
ATOM 890 N N . ASN A 1 149 ? -5.228 -4.102 -34.032 1.00 29.70 159 ASN B N 1
ATOM 891 C CA . ASN A 1 149 ? -4.327 -3.393 -34.930 1.00 36.39 159 ASN B CA 1
ATOM 892 C C . ASN A 1 149 ? -4.297 -1.901 -34.627 1.00 40.01 159 ASN B C 1
ATOM 893 O O . ASN A 1 149 ? -3.332 -1.226 -35.001 1.00 42.55 159 ASN B O 1
ATOM 898 N N . GLY A 1 150 ? -5.319 -1.381 -33.950 1.00 34.17 160 GLY B N 1
ATOM 899 C CA . GLY A 1 150 ? -5.322 -0.022 -33.454 1.00 32.96 160 GLY B CA 1
ATOM 900 C C . GLY A 1 150 ? -4.655 0.084 -32.096 1.00 33.50 160 GLY B C 1
ATOM 901 O O . GLY A 1 150 ? -3.903 -0.794 -31.671 1.00 28.53 160 GLY B O 1
ATOM 902 N N . THR A 1 151 ? -4.921 1.198 -31.419 1.00 30.55 161 THR B N 1
ATOM 903 C CA . THR A 1 151 ? -4.415 1.416 -30.068 1.00 29.08 161 THR B CA 1
ATOM 904 C C . THR A 1 151 ? -5.346 0.761 -29.058 1.00 27.07 161 THR B C 1
ATOM 905 O O . THR A 1 151 ? -6.551 1.025 -29.064 1.00 26.35 161 THR B O 1
ATOM 909 N N . VAL A 1 152 ? -4.790 -0.102 -28.205 1.00 20.65 162 VAL B N 1
ATOM 910 C CA . VAL A 1 152 ? -5.513 -0.706 -27.085 1.00 19.32 162 VAL B CA 1
ATOM 911 C C . VAL A 1 152 ? -4.624 -0.628 -25.843 1.00 18.07 162 VAL B C 1
ATOM 912 O O . VAL A 1 152 ? -3.528 -1.201 -25.816 1.00 22.48 162 VAL B O 1
ATOM 916 N N . HIS A 1 153 ? -5.106 0.051 -24.807 1.00 19.74 163 HIS B N 1
ATOM 917 C CA . HIS A 1 153 ? -4.371 0.125 -23.548 1.00 18.23 163 HIS B CA 1
ATOM 918 C C . HIS A 1 153 ? -4.785 -0.957 -22.563 1.00 19.31 163 HIS B C 1
ATOM 919 O O . HIS A 1 153 ? -3.944 -1.479 -21.826 1.00 19.34 163 HIS B O 1
ATOM 926 N N . LEU A 1 154 ? -6.079 -1.259 -22.512 1.00 17.58 164 LEU B N 1
ATOM 927 C CA . LEU A 1 154 ? -6.664 -2.108 -21.480 1.00 16.84 164 LEU B CA 1
ATOM 928 C C . LEU A 1 154 ? -7.576 -3.133 -22.137 1.00 22.05 164 LEU B C 1
ATOM 929 O O . LEU A 1 154 ? -8.523 -2.758 -22.840 1.00 20.51 164 LEU B O 1
ATOM 934 N N . VAL A 1 155 ? -7.316 -4.415 -21.888 1.00 18.56 165 VAL B N 1
ATOM 935 C CA . VAL A 1 155 ? -8.139 -5.510 -22.402 1.00 20.16 165 VAL B CA 1
ATOM 936 C C . VAL A 1 155 ? -8.966 -6.069 -21.253 1.00 19.39 165 VAL B C 1
ATOM 937 O O . VAL A 1 155 ? -8.418 -6.406 -20.200 1.00 19.61 165 VAL B O 1
ATOM 941 N N . ILE A 1 156 ? -10.280 -6.172 -21.450 1.00 16.97 166 ILE B N 1
ATOM 942 C CA . ILE A 1 156 ? -11.154 -6.910 -20.534 1.00 13.88 166 ILE B CA 1
ATOM 943 C C . ILE A 1 156 ? -11.706 -8.081 -21.330 1.00 20.91 166 ILE B C 1
ATOM 944 O O . ILE A 1 156 ? -12.293 -7.882 -22.402 1.00 19.44 166 ILE B O 1
ATOM 949 N N . ALA A 1 157 ? -11.515 -9.295 -20.826 1.00 21.06 167 ALA B N 1
ATOM 950 C CA . ALA A 1 157 ? -11.818 -10.455 -21.656 1.00 25.75 167 ALA B CA 1
ATOM 951 C C . ALA A 1 157 ? -12.220 -11.664 -20.818 1.00 23.42 167 ALA B C 1
ATOM 952 O O . ALA A 1 157 ? -11.835 -11.798 -19.651 1.00 22.87 167 ALA B O 1
ATOM 954 N N . THR A 1 158 ? -13.027 -12.536 -21.430 1.00 16.93 168 THR B N 1
ATOM 955 C CA . THR A 1 158 ? -13.063 -13.921 -20.983 1.00 17.77 168 THR B CA 1
ATOM 956 C C . THR A 1 158 ? -11.798 -14.621 -21.494 1.00 20.61 168 THR B C 1
ATOM 957 O O . THR A 1 158 ? -11.225 -14.206 -22.508 1.00 23.32 168 THR B O 1
ATOM 961 N N . PRO A 1 159 ? -11.297 -15.641 -20.792 1.00 17.89 169 PRO B N 1
ATOM 962 C CA . PRO A 1 159 ? -9.918 -16.095 -21.087 1.00 17.66 169 PRO B CA 1
ATOM 963 C C . PRO A 1 159 ? -9.765 -16.804 -22.419 1.00 17.23 169 PRO B C 1
ATOM 964 O O . PRO A 1 159 ? -8.713 -16.652 -23.055 1.00 19.88 169 PRO B O 1
ATOM 968 N N . GLY A 1 160 ? -10.777 -17.535 -22.882 1.00 19.75 170 GLY B N 1
ATOM 969 C CA . GLY A 1 160 ? -10.613 -18.328 -24.097 1.00 27.04 170 GLY B CA 1
ATOM 970 C C . GLY A 1 160 ? -10.273 -17.494 -25.322 1.00 26.48 170 GLY B C 1
ATOM 971 O O . GLY A 1 160 ? -9.306 -17.779 -26.036 1.00 18.54 170 GLY B O 1
ATOM 972 N N . ARG A 1 161 ? -11.064 -16.452 -25.591 1.00 15.42 171 ARG B N 1
ATOM 973 C CA . ARG A 1 161 ? -10.842 -15.676 -26.815 1.00 17.59 171 ARG B CA 1
ATOM 974 C C . ARG A 1 161 ? -9.507 -14.927 -26.781 1.00 13.48 171 ARG B C 1
ATOM 975 O O . ARG A 1 161 ? -8.803 -14.833 -27.806 1.00 18.07 171 ARG B O 1
ATOM 983 N N . ILE A 1 162 ? -9.154 -14.344 -25.628 1.00 17.68 172 ILE B N 1
ATOM 984 C CA . ILE A 1 162 ? -7.939 -13.540 -25.579 1.00 17.86 172 ILE B CA 1
ATOM 985 C C . ILE A 1 162 ? -6.717 -14.443 -25.632 1.00 23.04 172 ILE B C 1
ATOM 986 O O . ILE A 1 162 ? -5.703 -14.085 -26.249 1.00 16.63 172 ILE B O 1
ATOM 991 N N . LEU A 1 163 ? -6.797 -15.645 -25.048 1.00 21.99 173 LEU B N 1
ATOM 992 C CA . LEU A 1 163 ? -5.696 -16.590 -25.233 1.00 21.74 173 LEU B CA 1
ATOM 993 C C . LEU A 1 163 ? -5.514 -16.940 -26.707 1.00 16.66 173 LEU B C 1
ATOM 994 O O . LEU A 1 163 ? -4.383 -17.033 -27.193 1.00 18.83 173 LEU B O 1
ATOM 999 N N . ASP A 1 164 ? -6.618 -17.172 -27.424 1.00 17.36 174 ASP B N 1
ATOM 1000 C CA . ASP A 1 164 ? -6.546 -17.399 -28.869 1.00 21.36 174 ASP B CA 1
ATOM 1001 C C . ASP A 1 164 ? -5.855 -16.234 -29.575 1.00 21.71 174 ASP B C 1
ATOM 1002 O O . ASP A 1 164 ? -4.982 -16.431 -30.436 1.00 21.07 174 ASP B O 1
ATOM 1007 N N . LEU A 1 165 ? -6.231 -15.005 -29.220 1.00 14.88 175 LEU B N 1
ATOM 1008 C CA . LEU A 1 165 ? -5.592 -13.842 -29.820 1.00 19.99 175 LEU B CA 1
ATOM 1009 C C . LEU A 1 165 ? -4.115 -13.737 -29.429 1.00 20.13 175 LEU B C 1
ATOM 1010 O O . LEU A 1 165 ? -3.292 -13.303 -30.237 1.00 21.22 175 LEU B O 1
ATOM 1015 N N . MET A 1 166 ? -3.761 -14.113 -28.197 1.00 20.42 176 MET B N 1
ATOM 1016 C CA . MET A 1 166 ? -2.345 -14.095 -27.815 1.00 19.77 176 MET B CA 1
ATOM 1017 C C . MET A 1 166 ? -1.551 -15.150 -28.578 1.00 24.39 176 MET B C 1
ATOM 1018 O O . MET A 1 166 ? -0.434 -14.885 -29.037 1.00 20.17 176 MET B O 1
ATOM 1023 N N . GLU A 1 167 ? -2.101 -16.360 -28.709 1.00 24.15 177 GLU B N 1
ATOM 1024 C CA . GLU A 1 167 ? -1.344 -17.413 -29.374 1.00 25.66 177 GLU B CA 1
ATOM 1025 C C . GLU A 1 167 ? -1.171 -17.103 -30.849 1.00 27.76 177 GLU B C 1
ATOM 1026 O O . GLU A 1 167 ? -0.194 -17.540 -31.462 1.00 25.68 177 GLU B O 1
ATOM 1032 N N . LYS A 1 168 ? -2.101 -16.347 -31.436 1.00 22.60 178 LYS B N 1
ATOM 1033 C CA . LYS A 1 168 ? -1.974 -15.946 -32.833 1.00 24.57 178 LYS B CA 1
ATOM 1034 C C . LYS A 1 168 ? -1.031 -14.766 -33.018 1.00 24.16 178 LYS B C 1
ATOM 1035 O O . LYS A 1 168 ? -0.739 -14.392 -34.163 1.00 27.96 178 LYS B O 1
ATOM 1041 N N . GLY A 1 169 ? -0.558 -14.171 -31.926 1.00 24.17 179 GLY B N 1
ATOM 1042 C CA . GLY A 1 169 ? 0.310 -13.012 -31.993 1.00 26.55 179 GLY B CA 1
ATOM 1043 C C . GLY A 1 169 ? -0.382 -11.714 -32.311 1.00 28.15 179 GLY B C 1
ATOM 1044 O O . GLY A 1 169 ? 0.291 -10.734 -32.640 1.00 32.21 179 GLY B O 1
ATOM 1045 N N . VAL A 1 170 ? -1.711 -11.678 -32.243 1.00 25.86 180 VAL B N 1
ATOM 1046 C CA . VAL A 1 170 ? -2.441 -10.449 -32.533 1.00 28.26 180 VAL B CA 1
ATOM 1047 C C . VAL A 1 170 ? -2.445 -9.533 -31.315 1.00 26.79 180 VAL B C 1
ATOM 1048 O O . VAL A 1 170 ? -2.267 -8.312 -31.429 1.00 21.14 180 VAL B O 1
ATOM 1052 N N . ALA A 1 171 ? -2.635 -10.098 -30.125 1.00 22.80 181 ALA B N 1
ATOM 1053 C CA . ALA A 1 171 ? -2.525 -9.337 -28.890 1.00 20.87 181 ALA B CA 1
ATOM 1054 C C . ALA A 1 171 ? -1.108 -9.521 -28.356 1.00 25.70 181 ALA B C 1
ATOM 1055 O O . ALA A 1 171 ? -0.726 -10.618 -27.938 1.00 24.30 181 ALA B O 1
ATOM 1057 N N . LYS A 1 172 ? -0.331 -8.450 -28.377 1.00 21.52 182 LYS B N 1
ATOM 1058 C CA . LYS A 1 172 ? 1.068 -8.498 -27.978 1.00 28.94 182 LYS B CA 1
ATOM 1059 C C . LYS A 1 172 ? 1.164 -8.060 -26.528 1.00 29.17 182 LYS B C 1
ATOM 1060 O O . LYS A 1 172 ? 0.617 -7.015 -26.154 1.00 29.52 182 LYS B O 1
ATOM 1066 N N . MET A 1 173 ? 1.851 -8.869 -25.721 1.00 26.25 183 MET B N 1
ATOM 1067 C CA . MET A 1 173 ? 1.767 -8.794 -24.270 1.00 20.69 183 MET B CA 1
ATOM 1068 C C . MET A 1 173 ? 3.021 -8.229 -23.629 1.00 19.06 183 MET B C 1
ATOM 1069 O O . MET A 1 173 ? 3.074 -8.134 -22.406 1.00 20.71 183 MET B O 1
ATOM 1074 N N . GLU A 1 174 ? 4.016 -7.828 -24.430 1.00 23.00 184 GLU B N 1
ATOM 1075 C CA . GLU A 1 174 ? 5.298 -7.337 -23.925 1.00 22.14 184 GLU B CA 1
ATOM 1076 C C . GLU A 1 174 ? 5.172 -6.230 -22.876 1.00 24.80 184 GLU B C 1
ATOM 1077 O O . GLU A 1 174 ? 6.014 -6.133 -21.969 1.00 23.61 184 GLU B O 1
ATOM 1083 N N . HIS A 1 175 ? 4.161 -5.371 -22.990 1.00 22.69 185 HIS B N 1
ATOM 1084 C CA . HIS A 1 175 ? 4.003 -4.221 -22.099 1.00 22.33 185 HIS B CA 1
ATOM 1085 C C . HIS A 1 175 ? 2.891 -4.419 -21.087 1.00 16.88 185 HIS B C 1
ATOM 1086 O O . HIS A 1 175 ? 2.639 -3.536 -20.270 1.00 21.61 185 HIS B O 1
ATOM 1093 N N . CYS A 1 176 ? 2.269 -5.584 -21.086 1.00 16.20 186 CYS B N 1
ATOM 1094 C CA . CYS A 1 176 ? 1.137 -5.872 -20.199 1.00 21.19 186 CYS B CA 1
ATOM 1095 C C . CYS A 1 176 ? 1.667 -6.218 -18.808 1.00 27.80 186 CYS B C 1
ATOM 1096 O O . CYS A 1 176 ? 1.849 -7.387 -18.464 1.00 29.78 186 CYS B O 1
ATOM 1099 N N . LYS A 1 177 ? 1.916 -5.191 -17.987 1.00 22.41 187 LYS B N 1
ATOM 1100 C CA . LYS A 1 177 ? 2.575 -5.366 -16.684 1.00 25.64 187 LYS B CA 1
ATOM 1101 C C . LYS A 1 177 ? 1.597 -5.610 -15.542 1.00 25.27 187 LYS B C 1
ATOM 1102 O O . LYS A 1 177 ? 2.030 -5.757 -14.395 1.00 23.03 187 LYS B O 1
ATOM 1108 N N . THR A 1 178 ? 0.296 -5.639 -15.817 1.00 19.72 188 THR B N 1
ATOM 1109 C CA . THR A 1 178 ? -0.677 -5.805 -14.754 1.00 19.15 188 THR B CA 1
ATOM 1110 C C . THR A 1 178 ? -1.762 -6.768 -15.210 1.00 18.97 188 THR B C 1
ATOM 1111 O O . THR A 1 178 ? -2.367 -6.582 -16.273 1.00 19.02 188 THR B O 1
ATOM 1115 N N . LEU A 1 179 ? -2.024 -7.779 -14.393 1.00 18.65 189 LEU B N 1
ATOM 1116 C CA . LEU A 1 179 ? -3.054 -8.771 -14.674 1.00 23.02 189 LEU B CA 1
ATOM 1117 C C . LEU A 1 179 ? -4.013 -8.870 -13.493 1.00 17.22 189 LEU B C 1
ATOM 1118 O O . LEU A 1 179 ? -3.581 -9.089 -12.359 1.00 22.33 189 LEU B O 1
ATOM 1123 N N . VAL A 1 180 ? -5.309 -8.746 -13.761 1.00 17.62 190 VAL B N 1
ATOM 1124 C CA . VAL A 1 180 ? -6.358 -8.941 -12.758 1.00 22.40 190 VAL B CA 1
ATOM 1125 C C . VAL A 1 180 ? -7.098 -10.234 -13.079 1.00 17.41 190 VAL B C 1
ATOM 1126 O O . VAL A 1 180 ? -7.599 -10.408 -14.196 1.00 18.53 190 VAL B O 1
ATOM 1130 N N . LEU A 1 181 ? -7.198 -11.132 -12.101 1.00 16.72 191 LEU B N 1
ATOM 1131 C CA . LEU A 1 181 ? -8.014 -12.332 -12.254 1.00 20.78 191 LEU B CA 1
ATOM 1132 C C . LEU A 1 181 ? -9.205 -12.200 -11.319 1.00 22.11 191 LEU B C 1
ATOM 1133 O O . LEU A 1 181 ? -9.051 -12.272 -10.096 1.00 23.72 191 LEU B O 1
ATOM 1138 N N . ASP A 1 182 ? -10.388 -12.008 -11.895 1.00 15.95 192 ASP B N 1
ATOM 1139 C CA . ASP A 1 182 ? -11.602 -11.739 -11.140 1.00 19.07 192 ASP B CA 1
ATOM 1140 C C . ASP A 1 182 ? -12.464 -12.996 -11.169 1.00 17.26 192 ASP B C 1
ATOM 1141 O O . ASP A 1 182 ? -12.693 -13.564 -12.241 1.00 31.03 192 ASP B O 1
ATOM 1146 N N . GLU A 1 183 ? -12.914 -13.439 -9.990 1.00 22.74 193 GLU B N 1
ATOM 1147 C CA . GLU A 1 183 ? -13.558 -14.746 -9.792 1.00 25.47 193 GLU B CA 1
ATOM 1148 C C . GLU A 1 183 ? -12.593 -15.873 -10.154 1.00 26.52 193 GLU B C 1
ATOM 1149 O O . GLU A 1 183 ? -12.880 -16.734 -10.986 1.00 23.45 193 GLU B O 1
ATOM 1155 N N . ALA A 1 184 ? -11.434 -15.856 -9.484 1.00 20.82 194 ALA B N 1
ATOM 1156 C CA . ALA A 1 184 ? -10.382 -16.820 -9.793 1.00 26.12 194 ALA B CA 1
ATOM 1157 C C . ALA A 1 184 ? -10.838 -18.257 -9.574 1.00 23.80 194 ALA B C 1
ATOM 1158 O O . ALA A 1 184 ? -10.415 -19.154 -10.312 1.00 22.37 194 ALA B O 1
ATOM 1160 N N . ASP A 1 185 ? -11.691 -18.507 -8.571 1.00 26.17 195 ASP B N 1
ATOM 1161 C CA . ASP A 1 185 ? -12.148 -19.878 -8.353 1.00 22.17 195 ASP B CA 1
ATOM 1162 C C . ASP A 1 185 ? -12.899 -20.407 -9.569 1.00 23.65 195 ASP B C 1
ATOM 1163 O O . ASP A 1 185 ? -12.723 -21.568 -9.958 1.00 28.27 195 ASP B O 1
ATOM 1168 N N . LYS A 1 186 ? -13.694 -19.559 -10.219 1.00 24.55 196 LYS B N 1
ATOM 1169 C CA . LYS A 1 186 ? -14.362 -20.001 -11.440 1.00 24.62 196 LYS B CA 1
ATOM 1170 C C . LYS A 1 186 ? -13.379 -20.159 -12.593 1.00 21.32 196 LYS B C 1
ATOM 1171 O O . LYS A 1 186 ? -13.473 -21.122 -13.360 1.00 24.74 196 LYS B O 1
ATOM 1177 N N . LEU A 1 187 ? -12.440 -19.219 -12.737 1.00 18.08 197 LEU B N 1
ATOM 1178 C CA . LEU A 1 187 ? -11.512 -19.231 -13.855 1.00 21.14 197 LEU B CA 1
ATOM 1179 C C . LEU A 1 187 ? -10.584 -20.432 -13.810 1.00 19.83 197 LEU B C 1
ATOM 1180 O O . LEU A 1 187 ? -10.034 -20.812 -14.854 1.00 21.88 197 LEU B O 1
ATOM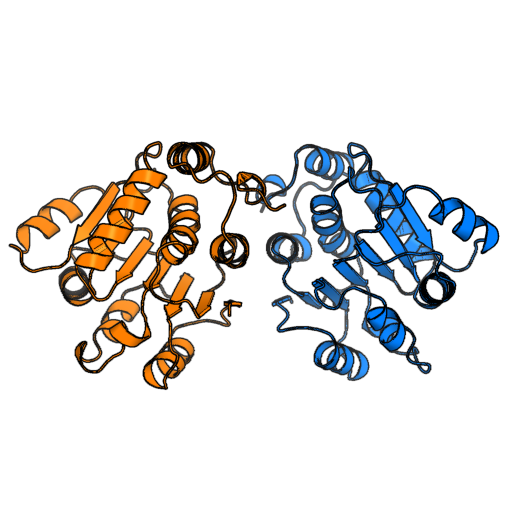 1185 N N . LEU A 1 188 ? -10.405 -21.031 -12.632 1.00 20.34 198 LEU B N 1
ATOM 1186 C CA . LEU A 1 188 ? -9.536 -22.186 -12.464 1.00 22.36 198 LEU B CA 1
ATOM 1187 C C . LEU A 1 188 ? -10.310 -23.485 -12.325 1.00 25.37 198 LEU B C 1
ATOM 1188 O O . LEU A 1 188 ? -9.704 -24.526 -12.059 1.00 25.23 198 LEU B O 1
ATOM 1193 N N . SER A 1 189 ? -11.627 -23.444 -12.517 1.00 22.22 199 SER B N 1
ATOM 1194 C CA . SER A 1 189 ? -12.480 -24.618 -12.467 1.00 24.31 199 SER B CA 1
ATOM 1195 C C . SER A 1 189 ? -12.241 -25.525 -13.676 1.00 29.17 199 SER B C 1
ATOM 1196 O O . SER A 1 189 ? -11.586 -25.157 -14.659 1.00 28.13 199 SER B O 1
ATOM 1199 N N . GLN A 1 190 ? -12.793 -26.743 -13.579 1.00 28.28 200 GLN B N 1
ATOM 1200 C CA . GLN A 1 190 ? -12.693 -27.719 -14.663 1.00 29.15 200 GLN B CA 1
ATOM 1201 C C . GLN A 1 190 ? -13.237 -27.179 -15.987 1.00 27.97 200 GLN B C 1
ATOM 1202 O O . GLN A 1 190 ? -12.687 -27.495 -17.052 1.00 34.96 200 GLN B O 1
ATOM 1208 N N . ASP A 1 191 ? -14.296 -26.362 -15.942 1.00 31.53 201 ASP B N 1
ATOM 1209 C CA . ASP A 1 191 ? -14.864 -25.691 -17.117 1.00 33.95 201 ASP B CA 1
ATOM 1210 C C . ASP A 1 191 ? -13.808 -25.110 -18.055 1.00 36.91 201 ASP B C 1
ATOM 1211 O O . ASP A 1 191 ? -13.966 -25.109 -19.286 1.00 28.56 201 ASP B O 1
ATOM 1216 N N . PHE A 1 192 ? -12.752 -24.556 -17.475 1.00 30.11 202 PHE B N 1
ATOM 1217 C CA . PHE A 1 192 ? -11.810 -23.771 -18.250 1.00 19.10 202 PHE B CA 1
ATOM 1218 C C . PHE A 1 192 ? -10.622 -24.580 -18.732 1.00 25.77 202 PHE B C 1
ATOM 1219 O O . PHE A 1 192 ? -9.806 -24.043 -19.486 1.00 23.63 202 PHE B O 1
ATOM 1227 N N . GLN A 1 193 ? -10.513 -25.848 -18.317 1.00 32.56 203 GLN B N 1
ATOM 1228 C CA . GLN A 1 193 ? -9.605 -26.805 -18.952 1.00 34.00 203 GLN B CA 1
ATOM 1229 C C . GLN A 1 193 ? -8.168 -26.285 -18.967 1.00 24.23 203 GLN B C 1
ATOM 1230 O O . GLN A 1 193 ? -7.469 -26.365 -19.977 1.00 34.33 203 GLN B O 1
ATOM 1236 N N . GLY A 1 194 ? -7.738 -25.705 -17.852 1.00 24.26 204 GLY B N 1
ATOM 1237 C CA . GLY A 1 194 ? -6.371 -25.241 -17.716 1.00 22.86 204 GLY B CA 1
ATOM 1238 C C . GLY A 1 194 ? -5.944 -24.080 -18.591 1.00 28.41 204 GLY B C 1
ATOM 1239 O O . GLY A 1 194 ? -4.743 -23.854 -18.740 1.00 24.33 204 GLY B O 1
ATOM 1240 N N . ILE A 1 195 ? -6.868 -23.311 -19.170 1.00 20.31 205 ILE B N 1
ATOM 1241 C CA . ILE A 1 195 ? -6.378 -22.270 -20.064 1.00 21.21 205 ILE B CA 1
ATOM 1242 C C . ILE A 1 195 ? -5.864 -21.042 -19.316 1.00 15.90 205 ILE B C 1
ATOM 1243 O O . ILE A 1 195 ? -5.112 -20.257 -19.896 1.00 19.42 205 ILE B O 1
ATOM 1248 N N . LEU A 1 196 ? -6.230 -20.844 -18.046 1.00 19.85 206 LEU B N 1
ATOM 1249 C CA . LEU A 1 196 ? -5.667 -19.708 -17.326 1.00 20.86 206 LEU B CA 1
ATOM 1250 C C . LEU A 1 196 ? -4.159 -19.853 -17.174 1.00 26.99 206 LEU B C 1
ATOM 1251 O O . LEU A 1 196 ? -3.429 -18.854 -17.227 1.00 22.84 206 LEU B O 1
ATOM 1256 N N . ASP A 1 197 ? -3.667 -21.085 -17.040 1.00 21.13 207 ASP B N 1
ATOM 1257 C CA . ASP A 1 197 ? -2.223 -21.264 -16.955 1.00 17.29 207 ASP B CA 1
ATOM 1258 C C . ASP A 1 197 ? -1.549 -20.930 -18.275 1.00 20.90 207 ASP B C 1
ATOM 1259 O O . ASP A 1 197 ? -0.469 -20.329 -18.291 1.00 21.24 207 ASP B O 1
ATOM 1264 N N . ARG A 1 198 ? -2.167 -21.311 -19.388 1.00 21.74 208 ARG B N 1
ATOM 1265 C CA . ARG A 1 198 ? -1.624 -20.940 -20.692 1.00 21.31 208 ARG B CA 1
ATOM 1266 C C . ARG A 1 198 ? -1.682 -19.436 -20.892 1.00 22.80 208 ARG B C 1
ATOM 1267 O O . ARG A 1 198 ? -0.761 -18.845 -21.465 1.00 22.87 208 ARG B O 1
ATOM 1275 N N . LEU A 1 199 ? -2.768 -18.802 -20.447 1.00 17.56 209 LEU B N 1
ATOM 1276 C CA . LEU A 1 199 ? -2.870 -17.352 -20.589 1.00 18.27 209 LEU B CA 1
ATOM 1277 C C . LEU A 1 199 ? -1.743 -16.653 -19.837 1.00 22.74 209 LEU B C 1
ATOM 1278 O O . LEU A 1 199 ? -1.003 -15.842 -20.407 1.00 21.85 209 LEU B O 1
ATOM 1283 N N . ILE A 1 200 ? -1.588 -16.967 -18.547 1.00 22.79 210 ILE B N 1
ATOM 1284 C CA . ILE A 1 200 ? -0.652 -16.188 -17.748 1.00 20.59 210 ILE B CA 1
ATOM 1285 C C . ILE A 1 200 ? 0.777 -16.383 -18.233 1.00 20.12 210 ILE B C 1
ATOM 1286 O O . ILE A 1 200 ? 1.614 -15.494 -18.050 1.00 18.63 210 ILE B O 1
ATOM 1291 N N . ASN A 1 201 ? 1.076 -17.498 -18.889 1.00 25.06 211 ASN B N 1
ATOM 1292 C CA . ASN A 1 201 ? 2.445 -17.701 -19.355 1.00 27.01 211 ASN B CA 1
ATOM 1293 C C . ASN A 1 201 ? 2.852 -16.742 -20.474 1.00 30.34 211 ASN B C 1
ATOM 1294 O O . ASN A 1 201 ? 4.043 -16.647 -20.784 1.00 25.48 211 ASN B O 1
ATOM 1299 N N . PHE A 1 202 ? 1.923 -15.989 -21.055 1.00 23.34 212 PHE B N 1
ATOM 1300 C CA . PHE A 1 202 ? 2.267 -14.989 -22.067 1.00 21.52 212 PHE B CA 1
ATOM 1301 C C . PHE A 1 202 ? 2.715 -13.660 -21.471 1.00 30.90 212 PHE B C 1
ATOM 1302 O O . PHE A 1 202 ? 3.269 -12.821 -22.194 1.00 31.46 212 PHE B O 1
ATOM 1310 N N . LEU A 1 203 ? 2.467 -13.438 -20.194 1.00 26.37 213 LEU B N 1
ATOM 1311 C CA . LEU A 1 203 ? 2.762 -12.153 -19.584 1.00 25.34 213 LEU B CA 1
ATOM 1312 C C . LEU A 1 203 ? 4.259 -12.034 -19.299 1.00 24.00 213 LEU B C 1
ATOM 1313 O O . LEU A 1 203 ? 4.946 -13.041 -19.129 1.00 20.91 213 LEU B O 1
ATOM 1318 N N . PRO A 1 204 ? 4.787 -10.814 -19.260 1.00 25.21 214 PRO B N 1
ATOM 1319 C CA . PRO A 1 204 ? 6.170 -10.630 -18.803 1.00 28.34 214 PRO B CA 1
ATOM 1320 C C . PRO A 1 204 ? 6.368 -11.204 -17.408 1.00 27.93 214 PRO B C 1
ATOM 1321 O O . PRO A 1 204 ? 5.442 -11.256 -16.593 1.00 25.01 214 PRO B O 1
ATOM 1325 N N . LYS A 1 205 ? 7.598 -11.652 -17.144 1.00 23.93 215 LYS B N 1
ATOM 1326 C CA . LYS A 1 205 ? 7.931 -12.193 -15.829 1.00 27.90 215 LYS B CA 1
ATOM 1327 C C . LYS A 1 205 ? 7.820 -11.129 -14.741 1.00 33.15 215 LYS B C 1
ATOM 1328 O O . LYS A 1 205 ? 7.362 -11.415 -13.628 1.00 32.63 215 LYS B O 1
ATOM 1334 N N . GLU A 1 206 ? 8.221 -9.894 -15.039 1.00 30.45 216 GLU B N 1
ATOM 1335 C CA . GLU A 1 206 ? 8.034 -8.783 -14.109 1.00 32.93 216 GLU B CA 1
ATOM 1336 C C . GLU A 1 206 ? 6.635 -8.237 -14.339 1.00 33.29 216 GLU B C 1
ATOM 1337 O O . GLU A 1 206 ? 6.359 -7.647 -15.386 1.00 39.60 216 GLU B O 1
ATOM 1343 N N . ARG A 1 207 ? 5.751 -8.437 -13.371 1.00 25.02 217 ARG B N 1
ATOM 1344 C CA . ARG A 1 207 ? 4.357 -8.072 -13.592 1.00 27.38 217 ARG B CA 1
ATOM 1345 C C . ARG A 1 207 ? 3.646 -8.138 -12.259 1.00 28.02 217 ARG B C 1
ATOM 1346 O O . ARG A 1 207 ? 4.113 -8.784 -11.314 1.00 28.38 217 ARG B O 1
ATOM 1354 N N . GLN A 1 208 ? 2.502 -7.479 -12.204 1.00 16.73 218 GLN B N 1
ATOM 1355 C CA . GLN A 1 208 ? 1.656 -7.490 -11.022 1.00 16.82 218 GLN B CA 1
ATOM 1356 C C . GLN A 1 208 ? 0.416 -8.319 -11.302 1.00 20.68 218 GLN B C 1
ATOM 1357 O O . GLN A 1 208 ? -0.259 -8.112 -12.315 1.00 21.97 218 GLN B O 1
ATOM 1363 N N . VAL A 1 209 ? 0.117 -9.246 -10.401 1.00 20.64 219 VAL B N 1
ATOM 1364 C CA . VAL A 1 209 ? -1.104 -10.036 -10.469 1.00 22.08 219 VAL B CA 1
ATOM 1365 C C . VAL A 1 209 ? -1.983 -9.621 -9.308 1.00 20.59 219 VAL B C 1
ATOM 1366 O O . VAL A 1 209 ? -1.557 -9.684 -8.147 1.00 20.86 219 VAL B O 1
ATOM 1370 N N . MET A 1 210 ? -3.210 -9.234 -9.610 1.00 18.21 220 MET B N 1
ATOM 1371 C CA . MET A 1 210 ? -4.218 -8.986 -8.589 1.00 18.51 220 MET B CA 1
ATOM 1372 C C . MET A 1 210 ? -5.275 -10.073 -8.726 1.00 23.11 220 MET B C 1
ATOM 1373 O O . MET A 1 210 ? -5.927 -10.183 -9.777 1.00 24.73 220 MET B O 1
ATOM 1378 N N . LEU A 1 211 ? -5.420 -10.893 -7.691 1.00 23.72 221 LEU B N 1
ATOM 1379 C CA . LEU A 1 211 ? -6.329 -12.033 -7.725 1.00 20.80 221 LEU B CA 1
ATOM 1380 C C . LEU A 1 211 ? -7.463 -11.788 -6.740 1.00 24.46 221 LEU B C 1
ATOM 1381 O O . LEU A 1 211 ? -7.225 -11.550 -5.551 1.00 23.15 221 LEU B O 1
ATOM 1386 N N . TYR A 1 212 ? -8.690 -11.850 -7.239 1.00 19.72 222 TYR B N 1
ATOM 1387 C CA . TYR A 1 212 ? -9.885 -11.697 -6.430 1.00 23.01 222 TYR B CA 1
ATOM 1388 C C . TYR A 1 212 ? -10.709 -12.974 -6.527 1.00 21.60 222 TYR B C 1
ATOM 1389 O O . TYR A 1 212 ? -10.953 -13.469 -7.631 1.00 26.58 222 TYR B O 1
ATOM 1398 N N . SER A 1 213 ? -11.178 -13.479 -5.391 1.00 26.94 223 SER B N 1
ATOM 1399 C CA . SER A 1 213 ? -11.960 -14.707 -5.434 1.00 29.26 223 SER B CA 1
ATOM 1400 C C . SER A 1 213 ? -12.794 -14.862 -4.168 1.00 32.43 223 SER B C 1
ATOM 1401 O O . SER A 1 213 ? -12.350 -14.504 -3.073 1.00 30.40 223 SER B O 1
ATOM 1404 N N . ALA A 1 214 ? -14.001 -15.417 -4.327 1.00 32.65 224 ALA B N 1
ATOM 1405 C CA . ALA A 1 214 ? -14.869 -15.679 -3.181 1.00 36.49 224 ALA B CA 1
ATOM 1406 C C . ALA A 1 214 ? -14.400 -16.884 -2.376 1.00 38.68 224 ALA B C 1
ATOM 1407 O O . ALA A 1 214 ? -14.507 -16.889 -1.144 1.00 37.44 224 ALA B O 1
ATOM 1409 N N . THR A 1 215 ? -13.891 -17.918 -3.045 1.00 38.64 225 THR B N 1
ATOM 1410 C CA . THR A 1 215 ? -13.401 -19.117 -2.376 1.00 39.23 225 THR B CA 1
ATOM 1411 C C . THR A 1 215 ? -11.971 -19.392 -2.813 1.00 38.70 225 THR B C 1
ATOM 1412 O O . THR A 1 215 ? -11.493 -18.857 -3.818 1.00 36.92 225 THR B O 1
ATOM 1416 N N . PHE A 1 216 ? -11.284 -20.237 -2.048 1.00 41.76 226 PHE B N 1
ATOM 1417 C CA . PHE A 1 216 ? -9.864 -20.511 -2.273 1.00 36.62 226 PHE B CA 1
ATOM 1418 C C . PHE A 1 216 ? -9.588 -22.006 -2.171 1.00 31.12 226 PHE B C 1
ATOM 1419 O O . PHE A 1 216 ? -8.877 -22.468 -1.271 1.00 34.93 226 PHE B O 1
ATOM 1427 N N . PRO A 1 217 ? -10.127 -22.799 -3.101 1.00 33.57 227 PRO B N 1
ATOM 1428 C CA . PRO A 1 217 ? -9.799 -24.234 -3.116 1.00 38.94 227 PRO B CA 1
ATOM 1429 C C . PRO A 1 217 ? -8.396 -24.496 -3.641 1.00 38.17 227 PRO B C 1
ATOM 1430 O O . PRO A 1 217 ? -7.666 -23.560 -3.988 1.00 34.38 227 PRO B O 1
ATOM 1434 N N . ASN A 1 218 ? -8.029 -25.777 -3.739 1.00 34.28 228 ASN B N 1
ATOM 1435 C CA . ASN A 1 218 ? -6.662 -26.132 -4.112 1.00 37.87 228 ASN B CA 1
ATOM 1436 C C . ASN A 1 218 ? -6.293 -25.583 -5.484 1.00 31.46 228 ASN B C 1
ATOM 1437 O O . ASN A 1 218 ? -5.146 -25.177 -5.701 1.00 32.28 228 ASN B O 1
ATOM 1442 N N . THR A 1 219 ? -7.253 -25.546 -6.419 1.00 29.06 229 THR B N 1
ATOM 1443 C CA . THR A 1 219 ? -6.990 -24.959 -7.733 1.00 29.62 229 THR B CA 1
ATOM 1444 C C . THR A 1 219 ? -6.476 -23.533 -7.609 1.00 35.22 229 THR B C 1
ATOM 1445 O O . THR A 1 219 ? -5.533 -23.145 -8.306 1.00 26.38 229 THR B O 1
ATOM 1449 N N . VAL A 1 220 ? -7.089 -22.733 -6.730 1.00 30.57 230 VAL B N 1
ATOM 1450 C CA . VAL A 1 220 ? -6.686 -21.337 -6.588 1.00 26.68 230 VAL B CA 1
ATOM 1451 C C . VAL A 1 220 ? -5.363 -21.229 -5.837 1.00 25.64 230 VAL B C 1
ATOM 1452 O O . VAL A 1 220 ? -4.440 -20.535 -6.278 1.00 26.21 230 VAL B O 1
ATOM 1456 N N . THR A 1 221 ? -5.254 -21.904 -4.694 1.00 24.87 231 THR B N 1
ATOM 1457 C CA . THR A 1 221 ? -4.034 -21.789 -3.888 1.00 33.49 231 THR B CA 1
ATOM 1458 C C . THR A 1 221 ? -2.807 -22.332 -4.631 1.00 33.16 231 THR B C 1
ATOM 1459 O O . THR A 1 221 ? -1.705 -21.783 -4.501 1.00 31.02 231 THR B O 1
ATOM 1463 N N . SER A 1 222 ? -2.969 -23.407 -5.413 1.00 29.82 232 SER B N 1
ATOM 1464 C CA . SER A 1 222 ? -1.819 -23.908 -6.160 1.00 27.83 232 SER B CA 1
ATOM 1465 C C . SER A 1 222 ? -1.441 -22.943 -7.276 1.00 22.11 232 SER B C 1
ATOM 1466 O O . SER A 1 222 ? -0.253 -22.708 -7.517 1.00 27.26 232 SER B O 1
ATOM 1469 N N . PHE A 1 223 ? -2.441 -22.347 -7.941 1.00 24.42 233 PHE B N 1
ATOM 1470 C CA . PHE A 1 223 ? -2.174 -21.327 -8.952 1.00 23.24 233 PHE B CA 1
ATOM 1471 C C . PHE A 1 223 ? -1.405 -20.151 -8.357 1.00 25.88 233 PHE B C 1
ATOM 1472 O O . PHE A 1 223 ? -0.422 -19.674 -8.939 1.00 22.07 233 PHE B O 1
ATOM 1480 N N . MET A 1 224 ? -1.853 -19.649 -7.204 1.00 23.04 234 MET B N 1
ATOM 1481 C CA . MET A 1 224 ? -1.206 -18.463 -6.665 1.00 31.46 234 MET B CA 1
ATOM 1482 C C . MET A 1 224 ? 0.206 -18.776 -6.190 1.00 27.44 234 MET B C 1
ATOM 1483 O O . MET A 1 224 ? 1.102 -17.939 -6.336 1.00 28.99 234 MET B O 1
ATOM 1488 N N . GLN A 1 225 ? 0.442 -19.984 -5.682 1.00 28.25 235 GLN B N 1
ATOM 1489 C CA . GLN A 1 225 ? 1.799 -20.336 -5.276 1.00 34.29 235 GLN B CA 1
ATOM 1490 C C . GLN A 1 225 ? 2.727 -20.452 -6.479 1.00 30.43 235 GLN B C 1
ATOM 1491 O O . GLN A 1 225 ? 3.920 -20.159 -6.368 1.00 32.09 235 GLN B O 1
ATOM 1497 N N . LYS A 1 226 ? 2.201 -20.867 -7.632 1.00 27.78 236 LYS B N 1
ATOM 1498 C CA . LYS A 1 226 ? 3.046 -21.047 -8.805 1.00 31.01 236 LYS B CA 1
ATOM 1499 C C . LYS A 1 226 ? 3.342 -19.725 -9.506 1.00 31.98 236 LYS B C 1
ATOM 1500 O O . LYS A 1 226 ? 4.449 -19.528 -10.019 1.00 28.21 236 LYS B O 1
ATOM 1506 N N . HIS A 1 227 ? 2.373 -18.809 -9.545 1.00 23.58 237 HIS B N 1
ATOM 1507 C CA . HIS A 1 227 ? 2.445 -17.660 -10.438 1.00 29.00 237 HIS B CA 1
ATOM 1508 C C . HIS A 1 227 ? 2.559 -16.314 -9.750 1.00 31.08 237 HIS B C 1
ATOM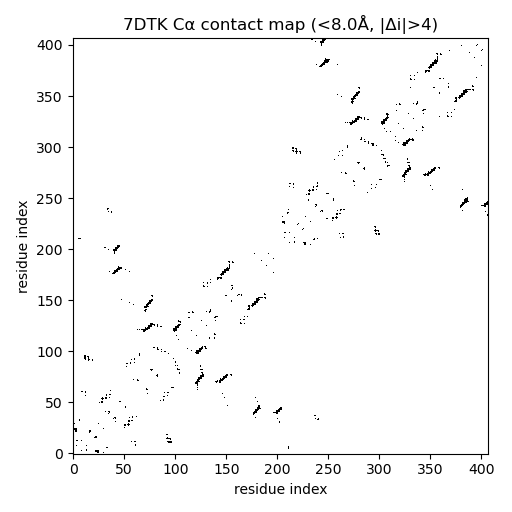 1509 O O . HIS A 1 227 ? 2.794 -15.312 -10.437 1.00 32.96 237 HIS B O 1
ATOM 1516 N N . MET A 1 228 ? 2.360 -16.240 -8.442 1.00 28.86 238 MET B N 1
ATOM 1517 C CA . MET A 1 228 ? 2.337 -14.952 -7.774 1.00 29.23 238 MET B CA 1
ATOM 1518 C C . MET A 1 228 ? 3.513 -14.865 -6.818 1.00 28.13 238 MET B C 1
ATOM 1519 O O . MET A 1 228 ? 4.118 -15.876 -6.458 1.00 28.22 238 MET B O 1
ATOM 1524 N N . HIS A 1 229 ? 3.835 -13.642 -6.403 1.00 22.12 239 HIS B N 1
ATOM 1525 C CA . HIS A 1 229 ? 5.002 -13.407 -5.566 1.00 26.66 239 HIS B CA 1
ATOM 1526 C C . HIS A 1 229 ? 4.605 -12.638 -4.314 1.00 32.07 239 HIS B C 1
ATOM 1527 O O . HIS A 1 229 ? 4.179 -11.478 -4.405 1.00 27.92 239 HIS B O 1
ATOM 1534 N N . LYS A 1 230 ? 4.797 -13.275 -3.150 1.00 35.03 240 LYS B N 1
ATOM 1535 C CA . LYS A 1 230 ? 4.424 -12.832 -1.803 1.00 35.53 240 LYS B CA 1
ATOM 1536 C C . LYS A 1 230 ? 3.307 -11.791 -1.833 1.00 32.10 240 LYS B C 1
ATOM 1537 O O . LYS A 1 230 ? 3.517 -10.618 -1.493 1.00 29.42 240 LYS B O 1
ATOM 1543 N N . PRO A 1 231 ? 2.104 -12.185 -2.249 1.00 29.86 241 PRO B N 1
ATOM 1544 C CA . PRO A 1 231 ? 1.026 -11.205 -2.424 1.00 28.84 241 PRO B CA 1
ATOM 1545 C C . PRO A 1 231 ? 0.555 -10.657 -1.091 1.00 27.75 241 PRO B C 1
ATOM 1546 O O . PRO A 1 231 ? 0.690 -11.296 -0.043 1.00 29.53 241 PRO B O 1
ATOM 1550 N N . TYR A 1 232 ? 0.023 -9.442 -1.141 1.00 29.41 242 TYR B N 1
ATOM 1551 C CA . TYR A 1 232 ? -0.614 -8.846 0.024 1.00 30.39 242 TYR B CA 1
ATOM 1552 C C . TYR A 1 232 ? -2.031 -9.390 0.137 1.00 33.47 242 TYR B C 1
ATOM 1553 O O . TYR A 1 232 ? -2.808 -9.308 -0.817 1.00 29.07 242 TYR B O 1
ATOM 1562 N N . GLU A 1 233 ? -2.363 -9.960 1.292 1.00 33.31 243 GLU B N 1
ATOM 1563 C CA . GLU A 1 233 ? -3.618 -10.677 1.456 1.00 36.85 243 GLU B CA 1
ATOM 1564 C C . GLU A 1 233 ? -4.683 -9.765 2.047 1.00 34.16 243 GLU B C 1
ATOM 1565 O O . GLU A 1 233 ? -4.413 -8.987 2.964 1.00 35.15 243 GLU B O 1
ATOM 1571 N N . ILE A 1 234 ? -5.899 -9.863 1.514 1.00 36.12 244 ILE B N 1
ATOM 1572 C CA . ILE A 1 234 ? -7.015 -9.016 1.926 1.00 34.91 244 ILE B CA 1
ATOM 1573 C C . ILE A 1 234 ? -8.231 -9.903 2.170 1.00 40.05 244 ILE B C 1
ATOM 1574 O O . ILE A 1 234 ? -8.680 -10.603 1.256 1.00 37.05 244 ILE B O 1
ATOM 1579 N N . ASN A 1 235 ? -8.769 -9.866 3.391 1.00 49.01 245 ASN B N 1
ATOM 1580 C CA . ASN A 1 235 ? -9.897 -10.728 3.770 1.00 61.88 245 ASN B CA 1
ATOM 1581 C C . ASN A 1 235 ? -11.143 -10.481 2.922 1.00 74.50 245 ASN B C 1
ATOM 1582 O O . ASN A 1 235 ? -11.415 -9.353 2.500 1.00 78.66 245 ASN B O 1
ATOM 1587 N N . VAL B 1 33 ? 12.166 7.416 -7.597 1.00 64.43 43 VAL A N 1
ATOM 1588 C CA . VAL B 1 33 ? 13.497 8.006 -7.521 1.00 68.09 43 VAL A CA 1
ATOM 1589 C C . VAL B 1 33 ? 13.469 9.397 -6.874 1.00 63.17 43 VAL A C 1
ATOM 1590 O O . VAL B 1 33 ? 14.473 9.841 -6.318 1.00 66.53 43 VAL A O 1
ATOM 1594 N N . GLU B 1 34 ? 12.328 10.085 -6.941 1.00 51.62 44 GLU A N 1
ATOM 1595 C CA . GLU B 1 34 ? 12.188 11.429 -6.394 1.00 44.34 44 GLU A CA 1
ATOM 1596 C C . GLU B 1 34 ? 11.181 11.429 -5.251 1.00 43.04 44 GLU A C 1
ATOM 1597 O O . GLU B 1 34 ? 10.222 10.654 -5.262 1.00 46.49 44 GLU A O 1
ATOM 1599 N N . PHE B 1 35 ? 11.400 12.315 -4.269 1.00 47.18 45 PHE A N 1
ATOM 1600 C CA . PHE B 1 35 ? 10.448 12.444 -3.163 1.00 46.86 45 PHE A CA 1
ATOM 1601 C C . PHE B 1 35 ? 9.045 12.746 -3.678 1.00 43.64 45 PHE A C 1
ATOM 1602 O O . PHE B 1 35 ? 8.055 12.239 -3.134 1.00 38.67 45 PHE A O 1
ATOM 1610 N N . GLU B 1 36 ? 8.949 13.565 -4.732 1.00 45.33 46 GLU A N 1
ATOM 1611 C CA . GLU B 1 36 ? 7.673 13.888 -5.366 1.00 55.93 46 GLU A CA 1
ATOM 1612 C C . GLU B 1 36 ? 6.915 12.658 -5.845 1.00 48.55 46 GLU A C 1
ATOM 1613 O O . GLU B 1 36 ? 5.690 12.718 -5.987 1.00 46.31 46 GLU A O 1
ATOM 1619 N N . ASP B 1 37 ? 7.614 11.556 -6.121 1.00 46.23 47 ASP A N 1
ATOM 1620 C CA . ASP B 1 37 ? 6.956 10.369 -6.654 1.00 49.87 47 ASP A CA 1
ATOM 1621 C C . ASP B 1 37 ? 6.139 9.637 -5.599 1.00 45.15 47 ASP A C 1
ATOM 1622 O O . ASP B 1 37 ? 5.230 8.879 -5.955 1.00 47.57 47 ASP A O 1
ATOM 1627 N N . PHE B 1 38 ? 6.456 9.821 -4.320 1.00 32.07 48 PHE A N 1
ATOM 1628 C CA . PHE B 1 38 ? 5.644 9.270 -3.248 1.00 35.57 48 PHE A CA 1
ATOM 1629 C C . PHE B 1 38 ? 4.438 10.170 -2.986 1.00 41.20 48 PHE A C 1
ATOM 1630 O O . PHE B 1 38 ? 4.409 11.340 -3.368 1.00 34.44 48 PHE A O 1
ATOM 1638 N N . CYS B 1 39 ? 3.424 9.604 -2.340 1.00 33.47 49 CYS A N 1
ATOM 1639 C CA . CYS B 1 39 ? 2.178 10.331 -2.094 1.00 37.86 49 CYS A CA 1
ATOM 1640 C C . CYS B 1 39 ? 2.367 11.163 -0.834 1.00 30.63 49 CYS A C 1
ATOM 1641 O O . CYS B 1 39 ? 2.031 10.741 0.275 1.00 33.06 49 CYS A O 1
ATOM 1644 N N . LEU B 1 40 ? 2.925 12.365 -1.000 1.00 29.22 50 LEU A N 1
ATOM 1645 C CA . LEU B 1 40 ? 3.256 13.238 0.127 1.00 33.74 50 LEU A CA 1
ATOM 1646 C C . LEU B 1 40 ? 2.704 14.632 -0.132 1.00 32.97 50 LEU A C 1
ATOM 1647 O O . LEU B 1 40 ? 2.748 15.120 -1.265 1.00 30.47 50 LEU A O 1
ATOM 1652 N N . GLY B 1 41 ? 2.227 15.284 0.925 1.00 30.85 51 GLY A N 1
ATOM 1653 C CA . GLY B 1 41 ? 1.683 16.624 0.776 1.00 32.85 51 GLY A CA 1
ATOM 1654 C C . GLY B 1 41 ? 2.762 17.656 0.493 1.00 35.00 51 GLY A C 1
ATOM 1655 O O . GLY B 1 41 ? 3.920 17.504 0.882 1.00 38.73 51 GLY A O 1
ATOM 1656 N N . ARG B 1 42 ? 2.365 18.726 -0.207 1.00 32.36 52 ARG A N 1
ATOM 1657 C CA . ARG B 1 42 ? 3.304 19.797 -0.543 1.00 37.36 52 ARG A CA 1
ATOM 1658 C C . ARG B 1 42 ? 3.977 20.373 0.703 1.00 34.72 52 ARG A C 1
ATOM 1659 O O . ARG B 1 42 ? 5.174 20.688 0.679 1.00 33.96 52 ARG A O 1
ATOM 1661 N N . ASP B 1 43 ? 3.234 20.500 1.805 1.00 32.77 53 ASP A N 1
ATOM 1662 C CA . ASP B 1 43 ? 3.819 21.031 3.037 1.00 39.49 53 ASP A CA 1
ATOM 1663 C C . ASP B 1 43 ? 4.968 20.153 3.532 1.00 38.46 53 ASP A C 1
ATOM 1664 O O . ASP B 1 43 ? 6.049 20.650 3.864 1.00 32.73 53 ASP A O 1
ATOM 1669 N N . LEU B 1 44 ? 4.755 18.838 3.579 1.00 31.80 54 LEU A N 1
ATOM 1670 C CA . LEU B 1 44 ? 5.840 17.939 3.950 1.00 26.75 54 LEU A CA 1
ATOM 1671 C C . LEU B 1 44 ? 6.951 17.940 2.905 1.00 28.34 54 LEU A C 1
ATOM 1672 O O . LEU B 1 44 ? 8.137 17.872 3.251 1.00 31.11 54 LEU A O 1
ATOM 1677 N N . LEU B 1 45 ? 6.590 17.990 1.622 1.00 30.21 55 LEU A N 1
ATOM 1678 C CA . LEU B 1 45 ? 7.613 18.036 0.581 1.00 32.98 55 LEU A CA 1
ATOM 1679 C C . LEU B 1 45 ? 8.513 19.253 0.761 1.00 38.62 55 LEU A C 1
ATOM 1680 O O . LEU B 1 45 ? 9.731 19.174 0.548 1.00 33.00 55 LEU A O 1
ATOM 1685 N N . MET B 1 46 ? 7.936 20.378 1.190 1.00 36.24 56 MET A N 1
ATOM 1686 C CA . MET B 1 46 ? 8.742 21.568 1.443 1.00 39.94 56 MET A CA 1
ATOM 1687 C C . MET B 1 46 ? 9.691 21.354 2.615 1.00 36.43 56 MET A C 1
ATOM 1688 O O . MET B 1 46 ? 10.854 21.767 2.557 1.00 39.91 56 MET A O 1
ATOM 1693 N N . GLY B 1 47 ? 9.218 20.700 3.679 1.00 30.20 57 GLY A N 1
ATOM 1694 C CA . GLY B 1 47 ? 10.090 20.419 4.810 1.00 28.10 57 GLY A CA 1
ATOM 1695 C C . GLY B 1 47 ? 11.227 19.481 4.453 1.00 34.97 57 GLY A C 1
ATOM 1696 O O . GLY B 1 47 ? 12.355 19.646 4.932 1.00 33.37 57 GLY A O 1
ATOM 1697 N N . ILE B 1 48 ? 10.949 18.483 3.609 1.00 28.31 58 ILE A N 1
ATOM 1698 C CA . ILE B 1 48 ? 12.011 17.605 3.118 1.00 33.17 58 ILE A CA 1
ATOM 1699 C C . ILE B 1 48 ? 13.031 18.408 2.314 1.00 40.21 58 ILE A C 1
ATOM 1700 O O . ILE B 1 48 ? 14.248 18.239 2.476 1.00 40.06 58 ILE A O 1
ATOM 1705 N N . PHE B 1 49 ? 12.551 19.314 1.458 1.00 43.32 59 PHE A N 1
ATOM 1706 C CA . PHE B 1 49 ? 13.448 20.135 0.646 1.00 44.18 59 PHE A CA 1
ATOM 1707 C C . PHE B 1 49 ? 14.289 21.057 1.520 1.00 48.31 59 PHE A C 1
ATOM 1708 O O . PHE B 1 49 ? 15.508 21.159 1.337 1.00 45.88 59 PHE A O 1
ATOM 1716 N N . GLU B 1 50 ? 13.658 21.727 2.489 1.00 41.77 60 GLU A N 1
ATOM 1717 C CA . GLU B 1 50 ? 14.389 22.666 3.333 1.00 48.15 60 GLU A CA 1
ATOM 1718 C C . GLU B 1 50 ? 15.338 21.961 4.297 1.00 41.78 60 GLU A C 1
ATOM 1719 O O . GLU B 1 50 ? 16.254 22.601 4.825 1.00 43.41 60 GLU A O 1
ATOM 1725 N N . LYS B 1 51 ? 15.160 20.658 4.514 1.00 30.59 61 LYS A N 1
ATOM 1726 C CA . LYS B 1 51 ? 16.141 19.859 5.232 1.00 35.93 61 LYS A CA 1
ATOM 1727 C C . LYS B 1 51 ? 17.377 19.564 4.387 1.00 44.14 61 LYS A C 1
ATOM 1728 O O . LYS B 1 51 ? 18.388 19.110 4.930 1.00 54.91 61 LYS A O 1
ATOM 1734 N N . GLY B 1 52 ? 17.320 19.803 3.081 1.00 37.88 62 GLY A N 1
ATOM 1735 C CA . GLY B 1 52 ? 18.451 19.518 2.222 1.00 47.57 62 GLY A CA 1
ATOM 1736 C C . GLY B 1 52 ? 18.536 18.094 1.721 1.00 52.09 62 GLY A C 1
ATOM 1737 O O . GLY B 1 52 ? 19.590 17.685 1.225 1.00 55.77 62 GLY A O 1
ATOM 1738 N N . TRP B 1 53 ? 17.460 17.321 1.845 1.00 46.38 63 TRP A N 1
ATOM 1739 C CA . TRP B 1 53 ? 17.404 15.958 1.325 1.00 42.57 63 TRP A CA 1
ATOM 1740 C C . TRP B 1 53 ? 16.943 16.035 -0.125 1.00 44.00 63 TRP A C 1
ATOM 1741 O O . TRP B 1 53 ? 15.771 16.317 -0.392 1.00 51.91 63 TRP A O 1
ATOM 1752 N N . GLU B 1 54 ? 17.862 15.792 -1.065 1.00 43.60 64 GLU A N 1
ATOM 1753 C CA . GLU B 1 54 ? 17.548 16.019 -2.475 1.00 44.48 64 GLU A CA 1
ATOM 1754 C C . GLU B 1 54 ? 16.696 14.897 -3.057 1.00 46.53 64 GLU A C 1
ATOM 1755 O O . GLU B 1 54 ? 15.646 15.154 -3.659 1.00 46.59 64 GLU A O 1
ATOM 1761 N N . LYS B 1 55 ? 17.143 13.654 -2.905 1.00 40.37 65 LYS A N 1
ATOM 1762 C CA . LYS B 1 55 ? 16.450 12.472 -3.395 1.00 40.81 65 LYS A CA 1
ATOM 1763 C C . LYS B 1 55 ? 16.490 11.417 -2.303 1.00 44.43 65 LYS A C 1
ATOM 1764 O O . LYS B 1 55 ? 17.384 11.440 -1.449 1.00 41.06 65 LYS A O 1
ATOM 1766 N N . PRO B 1 56 ? 15.526 10.499 -2.286 1.00 45.73 66 PRO A N 1
ATOM 1767 C CA . PRO B 1 56 ? 15.520 9.473 -1.237 1.00 40.94 66 PRO A CA 1
ATOM 1768 C C . PRO B 1 56 ? 16.718 8.538 -1.348 1.00 45.33 66 PRO A C 1
ATOM 1769 O O . PRO B 1 56 ? 17.107 8.112 -2.439 1.00 40.42 66 PRO A O 1
ATOM 1773 N N . SER B 1 57 ? 17.321 8.249 -0.195 1.00 45.42 67 SER A N 1
ATOM 1774 C CA . SER B 1 57 ? 18.308 7.191 -0.104 1.00 38.97 67 SER A CA 1
ATOM 1775 C C . SER B 1 57 ? 17.639 5.845 -0.407 1.00 43.25 67 SER A C 1
ATOM 1776 O O . SER B 1 57 ? 16.405 5.742 -0.426 1.00 39.30 67 SER A O 1
ATOM 1779 N N . PRO B 1 58 ? 18.428 4.798 -0.670 1.00 39.64 68 PRO A N 1
ATOM 1780 C CA . PRO B 1 58 ? 17.805 3.504 -1.013 1.00 43.35 68 PRO A CA 1
ATOM 1781 C C . PRO B 1 58 ? 16.887 2.948 0.070 1.00 42.97 68 PRO A C 1
ATOM 1782 O O . PRO B 1 58 ? 15.864 2.340 -0.267 1.00 41.15 68 PRO A O 1
ATOM 1786 N N . ILE B 1 59 ? 17.201 3.143 1.357 1.00 38.84 69 ILE A N 1
ATOM 1787 C CA . ILE B 1 59 ? 16.276 2.666 2.383 1.00 34.18 69 ILE A CA 1
ATOM 1788 C C . ILE B 1 59 ? 14.997 3.497 2.360 1.00 37.55 69 ILE A C 1
ATOM 1789 O O . ILE B 1 59 ? 13.917 2.998 2.694 1.00 35.74 69 ILE A O 1
ATOM 1794 N N . GLN B 1 60 ? 15.088 4.752 1.926 1.00 29.76 70 GLN A N 1
ATOM 1795 C CA . GLN B 1 60 ? 13.915 5.612 1.857 1.00 31.07 70 GLN A CA 1
ATOM 1796 C C . GLN B 1 60 ? 13.057 5.263 0.651 1.00 35.01 70 GLN A C 1
ATOM 1797 O O . GLN B 1 60 ? 11.831 5.177 0.755 1.00 38.48 70 GLN A O 1
ATOM 1803 N N . GLU B 1 61 ? 13.695 5.078 -0.506 1.00 41.56 71 GLU A N 1
ATOM 1804 C CA . GLU B 1 61 ? 12.992 4.601 -1.689 1.00 44.19 71 GLU A CA 1
ATOM 1805 C C . GLU B 1 61 ? 12.228 3.313 -1.390 1.00 49.15 71 GLU A C 1
ATOM 1806 O O . GLU B 1 61 ? 11.037 3.193 -1.699 1.00 45.72 71 GLU A O 1
ATOM 1812 N N . ALA B 1 62 ? 12.894 2.353 -0.743 1.00 47.27 72 ALA A N 1
ATOM 1813 C CA . ALA B 1 62 ? 12.292 1.055 -0.460 1.00 42.36 72 ALA A CA 1
ATOM 1814 C C . ALA B 1 62 ? 11.229 1.092 0.635 1.00 41.58 72 ALA A C 1
ATOM 1815 O O . ALA B 1 62 ? 10.361 0.216 0.652 1.00 45.37 72 ALA A O 1
ATOM 1817 N N . SER B 1 63 ? 11.267 2.074 1.539 1.00 32.57 73 SER A N 1
ATOM 1818 C CA . SER B 1 63 ? 10.376 2.114 2.697 1.00 37.22 73 SER A CA 1
ATOM 1819 C C . SER B 1 63 ? 9.135 2.968 2.496 1.00 34.80 73 SER A C 1
ATOM 1820 O O . SER B 1 63 ? 8.048 2.567 2.921 1.00 32.85 73 SER A O 1
ATOM 1823 N N . ILE B 1 64 ? 9.275 4.153 1.894 1.00 30.43 74 ILE A N 1
ATOM 1824 C CA . ILE B 1 64 ? 8.263 5.194 2.081 1.00 27.97 74 ILE A CA 1
ATOM 1825 C C . ILE B 1 64 ? 6.932 4.777 1.459 1.00 30.51 74 ILE A C 1
ATOM 1826 O O . ILE B 1 64 ? 5.875 4.883 2.093 1.00 26.89 74 ILE A O 1
ATOM 1831 N N . GLY B 1 65 ? 6.965 4.279 0.221 1.00 29.09 75 GLY A N 1
ATOM 1832 C CA . GLY B 1 65 ? 5.728 3.904 -0.447 1.00 31.21 75 GLY A CA 1
ATOM 1833 C C . GLY B 1 65 ? 4.952 2.841 0.310 1.00 32.41 75 GLY A C 1
ATOM 1834 O O . GLY B 1 65 ? 3.750 2.984 0.548 1.00 29.50 75 GLY A O 1
ATOM 1835 N N . VAL B 1 66 ? 5.633 1.765 0.713 1.00 27.28 76 VAL A N 1
ATOM 1836 C CA . VAL B 1 66 ? 4.960 0.712 1.475 1.00 31.85 76 VAL A CA 1
ATOM 1837 C C . VAL B 1 66 ? 4.474 1.238 2.818 1.00 28.74 76 VAL A C 1
ATOM 1838 O O . VAL B 1 66 ? 3.347 0.948 3.242 1.00 26.75 76 VAL A O 1
ATOM 1842 N N . ALA B 1 67 ? 5.308 2.025 3.506 1.00 26.80 77 ALA A N 1
ATOM 1843 C CA . ALA B 1 67 ? 4.922 2.563 4.807 1.00 30.05 77 ALA A CA 1
ATOM 1844 C C . ALA B 1 67 ? 3.622 3.356 4.723 1.00 24.32 77 ALA A C 1
ATOM 1845 O O . ALA B 1 67 ? 2.783 3.278 5.626 1.00 25.82 77 ALA A O 1
ATOM 1847 N N . LEU B 1 68 ? 3.428 4.109 3.641 1.00 24.54 78 LEU A N 1
ATOM 1848 C CA . LEU B 1 68 ? 2.230 4.941 3.516 1.00 26.29 78 LEU A CA 1
ATOM 1849 C C . LEU B 1 68 ? 0.954 4.122 3.364 1.00 30.63 78 LEU A C 1
ATOM 1850 O O . LEU B 1 68 ? -0.135 4.639 3.648 1.00 32.04 78 LEU A O 1
ATOM 1855 N N . THR B 1 69 ? 1.053 2.865 2.928 1.00 25.97 79 THR A N 1
ATOM 1856 C CA . THR B 1 69 ? -0.134 2.028 2.775 1.00 25.33 79 THR A CA 1
ATOM 1857 C C . THR B 1 69 ? -0.640 1.448 4.089 1.00 30.41 79 THR A C 1
ATOM 1858 O O . THR B 1 69 ? -1.729 0.861 4.107 1.00 30.40 79 THR A O 1
ATOM 1862 N N . GLY B 1 70 ? 0.120 1.565 5.174 1.00 27.96 80 GLY A N 1
ATOM 1863 C CA . GLY B 1 70 ? -0.296 1.035 6.455 1.00 27.56 80 GLY A CA 1
ATOM 1864 C C . GLY B 1 70 ? 0.222 -0.348 6.807 1.00 32.84 80 GLY A C 1
ATOM 1865 O O . GLY B 1 70 ? -0.064 -0.824 7.913 1.00 26.46 80 GLY A O 1
ATOM 1866 N N . GLN B 1 71 ? 0.977 -1.000 5.920 1.00 26.04 81 GLN A N 1
ATOM 1867 C CA . GLN B 1 71 ? 1.467 -2.350 6.190 1.00 25.46 81 GLN A CA 1
ATOM 1868 C C . GLN B 1 71 ? 2.519 -2.340 7.293 1.00 19.59 81 GLN A C 1
ATOM 1869 O O . GLN B 1 71 ? 3.333 -1.423 7.380 1.00 19.36 81 GLN A O 1
ATOM 1875 N N . ASP B 1 72 ? 2.528 -3.380 8.123 1.00 22.69 82 ASP A N 1
ATOM 1876 C CA . ASP B 1 72 ? 3.672 -3.552 9.011 1.00 25.06 82 ASP A CA 1
ATOM 1877 C C . ASP B 1 72 ? 4.928 -3.687 8.161 1.00 22.73 82 ASP A C 1
ATOM 1878 O O . ASP B 1 72 ? 4.876 -4.184 7.030 1.00 24.10 82 ASP A O 1
ATOM 1883 N N . ILE B 1 73 ? 6.058 -3.212 8.691 1.00 23.63 83 ILE A N 1
ATOM 1884 C CA . ILE B 1 73 ? 7.325 -3.205 7.957 1.00 21.65 83 ILE A CA 1
ATOM 1885 C C . ILE B 1 73 ? 8.421 -3.810 8.828 1.00 22.41 83 ILE A C 1
ATOM 1886 O O . ILE B 1 73 ? 8.564 -3.445 10.001 1.00 21.05 83 ILE A O 1
ATOM 1891 N N . LEU B 1 74 ? 9.200 -4.708 8.239 1.00 23.91 84 LEU A N 1
ATOM 1892 C CA . LEU B 1 74 ? 10.390 -5.306 8.838 1.00 30.19 84 LEU A CA 1
ATOM 1893 C C . LEU B 1 74 ? 11.565 -4.912 7.955 1.00 27.92 84 LEU A C 1
ATOM 1894 O O . LEU B 1 74 ? 11.675 -5.395 6.825 1.00 36.12 84 LEU A O 1
ATOM 1899 N N . ALA B 1 75 ? 12.445 -4.048 8.456 1.00 24.36 85 ALA A N 1
ATOM 1900 C CA . ALA B 1 75 ? 13.531 -3.504 7.646 1.00 25.04 85 ALA A CA 1
ATOM 1901 C C . ALA B 1 75 ? 14.872 -3.745 8.326 1.00 30.66 85 ALA A C 1
ATOM 1902 O O . ALA B 1 75 ? 15.070 -3.332 9.474 1.00 27.19 85 ALA A O 1
ATOM 1904 N N . ARG B 1 76 ? 15.797 -4.393 7.618 1.00 30.20 86 ARG A N 1
ATOM 1905 C CA . ARG B 1 76 ? 17.189 -4.483 8.058 1.00 28.57 86 ARG A CA 1
ATOM 1906 C C . ARG B 1 76 ? 17.922 -3.236 7.579 1.00 33.11 86 ARG A C 1
ATOM 1907 O O . ARG B 1 76 ? 18.099 -3.031 6.373 1.00 39.84 86 ARG A O 1
ATOM 1909 N N . ALA B 1 77 ? 18.363 -2.414 8.521 1.00 33.66 87 ALA A N 1
ATOM 1910 C CA . ALA B 1 77 ? 19.023 -1.165 8.184 1.00 36.77 87 ALA A CA 1
ATOM 1911 C C . ALA B 1 77 ? 20.020 -0.842 9.279 1.00 37.07 87 ALA A C 1
ATOM 1912 O O . ALA B 1 77 ? 19.732 -1.039 10.462 1.00 35.01 87 ALA A O 1
ATOM 1914 N N . LYS B 1 78 ? 21.192 -0.366 8.879 1.00 37.81 88 LYS A N 1
ATOM 1915 C CA . LYS B 1 78 ? 22.155 0.136 9.843 1.00 46.69 88 LYS A CA 1
ATOM 1916 C C . LYS B 1 78 ? 21.929 1.630 10.085 1.00 53.20 88 LYS A C 1
ATOM 1917 O O . LYS B 1 78 ? 21.121 2.285 9.421 1.00 47.58 88 LYS A O 1
ATOM 1923 N N . ASN B 1 79 ? 22.663 2.168 11.051 1.00 60.05 89 ASN A N 1
ATOM 1924 C CA . ASN B 1 79 ? 22.302 3.456 11.624 1.00 65.81 89 ASN A CA 1
ATOM 1925 C C . ASN B 1 79 ? 22.520 4.604 10.648 1.00 68.84 89 ASN A C 1
ATOM 1926 O O . ASN B 1 79 ? 23.479 4.616 9.869 1.00 59.89 89 ASN A O 1
ATOM 1931 N N . GLY B 1 80 ? 21.613 5.579 10.706 1.00 77.51 90 GLY A N 1
ATOM 1932 C CA . GLY B 1 80 ? 21.708 6.774 9.892 1.00 83.18 90 GLY A CA 1
ATOM 1933 C C . GLY B 1 80 ? 20.455 7.626 9.927 1.00 78.09 90 GLY A C 1
ATOM 1934 O O . GLY B 1 80 ? 19.365 7.127 10.224 1.00 67.21 90 GLY A O 1
ATOM 1935 N N . THR B 1 81 ? 20.604 8.920 9.633 1.00 84.33 91 THR A N 1
ATOM 1936 C CA . THR B 1 81 ? 19.460 9.813 9.482 1.00 85.55 91 THR A CA 1
ATOM 1937 C C . THR B 1 81 ? 18.675 9.539 8.205 1.00 79.57 91 THR A C 1
ATOM 1938 O O . THR B 1 81 ? 17.632 10.169 7.986 1.00 68.98 91 THR A O 1
ATOM 1942 N N . GLY B 1 82 ? 19.162 8.637 7.355 1.00 77.70 92 GLY A N 1
ATOM 1943 C CA . GLY B 1 82 ? 18.424 8.198 6.189 1.00 57.23 92 GLY A CA 1
ATOM 1944 C C . GLY B 1 82 ? 17.352 7.207 6.578 1.00 40.38 92 GLY A C 1
ATOM 1945 O O . GLY B 1 82 ? 16.210 7.329 6.135 1.00 36.66 92 GLY A O 1
ATOM 1946 N N . LYS B 1 83 ? 17.684 6.222 7.417 1.00 40.78 93 LYS A N 1
ATOM 1947 C CA . LYS B 1 83 ? 16.621 5.375 7.943 1.00 38.37 93 LYS A CA 1
ATOM 1948 C C . LYS B 1 83 ? 15.668 6.192 8.809 1.00 31.86 93 LYS A C 1
ATOM 1949 O O . LYS B 1 83 ? 14.448 6.008 8.739 1.00 28.98 93 LYS A O 1
ATOM 1955 N N . THR B 1 84 ? 16.192 7.161 9.568 1.00 27.81 94 THR A N 1
ATOM 1956 C CA . THR B 1 84 ? 15.301 8.027 10.340 1.00 25.88 94 THR A CA 1
ATOM 1957 C C . THR B 1 84 ? 14.266 8.688 9.432 1.00 25.09 94 THR A C 1
ATOM 1958 O O . THR B 1 84 ? 13.058 8.627 9.694 1.00 24.79 94 THR A O 1
ATOM 1962 N N . GLY B 1 85 ? 14.729 9.318 8.350 1.00 23.67 95 GLY A N 1
ATOM 1963 C CA . GLY B 1 85 ? 13.812 9.926 7.402 1.00 31.67 95 GLY A CA 1
ATOM 1964 C C . GLY B 1 85 ? 12.907 8.913 6.734 1.00 32.25 95 GLY A C 1
ATOM 1965 O O . GLY B 1 85 ? 11.768 9.236 6.375 1.00 25.05 95 GLY A O 1
ATOM 1966 N N . ALA B 1 86 ? 13.390 7.674 6.578 1.00 27.26 96 ALA A N 1
ATOM 1967 C CA . ALA B 1 86 ? 12.593 6.621 5.951 1.00 25.25 96 ALA A CA 1
ATOM 1968 C C . ALA B 1 86 ? 11.320 6.349 6.741 1.00 23.20 96 ALA A C 1
ATOM 1969 O O . ALA B 1 86 ? 10.271 6.068 6.153 1.00 31.33 96 ALA A O 1
ATOM 1971 N N . TYR B 1 87 ? 11.373 6.441 8.071 1.00 22.14 97 TYR A N 1
ATOM 1972 C CA . TYR B 1 87 ? 10.129 6.293 8.815 1.00 21.48 97 TYR A CA 1
ATOM 1973 C C . TYR B 1 87 ? 9.503 7.625 9.226 1.00 25.51 97 TYR A C 1
ATOM 1974 O O . TYR B 1 87 ? 8.270 7.715 9.300 1.00 24.64 97 TYR A O 1
ATOM 1983 N N . CYS B 1 88 ? 10.295 8.683 9.426 1.00 21.43 98 CYS A N 1
ATOM 1984 C CA . CYS B 1 88 ? 9.696 9.957 9.834 1.00 19.21 98 CYS A CA 1
ATOM 1985 C C . CYS B 1 88 ? 8.812 10.546 8.738 1.00 23.06 98 CYS A C 1
ATOM 1986 O O . CYS B 1 88 ? 7.775 11.147 9.034 1.00 22.58 98 CYS A O 1
ATOM 1989 N N . ILE B 1 89 ? 9.208 10.409 7.468 1.00 21.20 99 ILE A N 1
ATOM 1990 C CA . ILE B 1 89 ? 8.410 10.990 6.386 1.00 21.81 99 ILE A CA 1
ATOM 1991 C C . ILE B 1 89 ? 7.005 10.399 6.330 1.00 23.82 99 ILE A C 1
ATOM 1992 O O . ILE B 1 89 ? 6.028 11.173 6.381 1.00 21.66 99 ILE A O 1
ATOM 1997 N N . PRO B 1 90 ? 6.812 9.075 6.237 1.00 25.40 100 PRO A N 1
ATOM 1998 C CA . PRO B 1 90 ? 5.432 8.559 6.203 1.00 20.93 100 PRO A CA 1
ATOM 1999 C C . PRO B 1 90 ? 4.695 8.747 7.514 1.00 20.90 100 PRO A C 1
ATOM 2000 O O . PRO B 1 90 ? 3.469 8.900 7.498 1.00 26.70 100 PRO A O 1
ATOM 2004 N N . VAL B 1 91 ? 5.393 8.736 8.654 1.00 17.99 101 VAL A N 1
ATOM 2005 C CA . VAL B 1 91 ? 4.702 8.956 9.926 1.00 20.41 101 VAL A CA 1
ATOM 2006 C C . VAL B 1 91 ? 4.081 10.348 9.943 1.00 26.09 101 VAL A C 1
ATOM 2007 O O . VAL B 1 91 ? 2.905 10.528 10.300 1.00 23.29 101 VAL A O 1
ATOM 2011 N N . ILE B 1 92 ? 4.864 11.352 9.530 1.00 20.50 102 ILE A N 1
ATOM 2012 C CA . ILE B 1 92 ? 4.371 12.723 9.500 1.00 18.27 102 ILE A CA 1
ATOM 2013 C C . ILE B 1 92 ? 3.269 12.874 8.463 1.00 21.99 102 ILE A C 1
ATOM 2014 O O . ILE B 1 92 ? 2.242 13.503 8.731 1.00 21.82 102 ILE A O 1
ATOM 2019 N N . GLU B 1 93 ? 3.457 12.299 7.266 1.00 23.71 103 GLU A N 1
ATOM 2020 C CA . GLU B 1 93 ? 2.439 12.420 6.224 1.00 24.11 103 GLU A CA 1
ATOM 2021 C C . GLU B 1 93 ? 1.062 12.013 6.732 1.00 22.65 103 GLU A C 1
ATOM 2022 O O . GLU B 1 93 ? 0.062 12.667 6.420 1.00 25.69 103 GLU A O 1
ATOM 2028 N N . LYS B 1 94 ? 0.991 10.947 7.530 1.00 21.97 104 LYS A N 1
ATOM 2029 C CA . LYS B 1 94 ? -0.291 10.349 7.889 1.00 28.54 104 LYS A CA 1
ATOM 2030 C C . LYS B 1 94 ? -0.931 10.968 9.124 1.00 34.37 104 LYS A C 1
ATOM 2031 O O . LYS B 1 94 ? -2.086 10.640 9.426 1.00 31.04 104 LYS A O 1
ATOM 2037 N N . ILE B 1 95 ? -0.219 11.832 9.852 1.00 26.88 105 ILE A N 1
ATOM 2038 C CA . ILE B 1 95 ? -0.811 12.490 11.010 1.00 22.99 105 ILE A CA 1
ATOM 2039 C C . ILE B 1 95 ? -1.838 13.526 10.561 1.00 25.50 105 ILE A C 1
ATOM 2040 O O . ILE B 1 95 ? -1.605 14.309 9.625 1.00 24.03 105 ILE A O 1
ATOM 2045 N N . GLN B 1 96 ? -2.988 13.539 11.228 1.00 19.39 106 GLN A N 1
ATOM 2046 C CA . GLN B 1 96 ? -4.017 14.527 10.934 1.00 32.00 106 GLN A CA 1
ATOM 2047 C C . GLN B 1 96 ? -3.934 15.646 11.960 1.00 35.50 106 GLN A C 1
ATOM 2048 O O . GLN B 1 96 ? -4.360 15.450 13.110 1.00 36.99 106 GLN A O 1
ATOM 2054 N N . PRO B 1 97 ? -3.399 16.818 11.613 1.00 29.84 107 PRO A N 1
ATOM 2055 C CA . PRO B 1 97 ? -3.161 17.845 12.642 1.00 33.33 107 PRO A CA 1
ATOM 2056 C C . PRO B 1 97 ? -4.425 18.328 13.319 1.00 30.95 107 PRO A C 1
ATOM 2057 O O . PRO B 1 97 ? -4.350 18.833 14.448 1.00 29.46 107 PRO A O 1
ATOM 2061 N N . ALA B 1 98 ? -5.581 18.189 12.665 1.00 27.84 108 ALA A N 1
ATOM 2062 C CA . ALA B 1 98 ? -6.838 18.621 13.258 1.00 37.76 108 ALA A CA 1
ATOM 2063 C C . ALA B 1 98 ? -7.305 17.684 14.364 1.00 36.28 108 ALA A C 1
ATOM 2064 O O . ALA B 1 98 ? -8.185 18.058 15.143 1.00 34.11 108 ALA A O 1
ATOM 2066 N N . LEU B 1 99 ? -6.755 16.475 14.442 1.00 34.05 109 LEU A N 1
ATOM 2067 C CA . LEU B 1 99 ? -7.083 15.544 15.517 1.00 34.29 109 LEU A CA 1
ATOM 2068 C C . LEU B 1 99 ? -6.095 15.795 16.649 1.00 31.24 109 LEU A C 1
ATOM 2069 O O . LEU B 1 99 ? -4.900 15.514 16.510 1.00 30.49 109 LEU A O 1
ATOM 2074 N N . LYS B 1 100 ? -6.582 16.331 17.768 1.00 26.85 110 LYS A N 1
ATOM 2075 C CA . LYS B 1 100 ? -5.691 16.742 18.857 1.00 32.00 110 LYS A CA 1
ATOM 2076 C C . LYS B 1 100 ? -5.463 15.556 19.799 1.00 40.32 110 LYS A C 1
ATOM 2077 O O . LYS B 1 100 ? -5.907 15.520 20.947 1.00 35.21 110 LYS A O 1
ATOM 2083 N N . ALA B 1 101 ? -4.750 14.561 19.274 1.00 29.77 111 ALA A N 1
ATOM 2084 C CA . ALA B 1 101 ? -4.491 13.320 19.992 1.00 23.21 111 ALA A CA 1
ATOM 2085 C C . ALA B 1 101 ? -3.194 12.732 19.476 1.00 24.44 111 ALA A C 1
ATOM 2086 O O . ALA B 1 101 ? -2.811 12.980 18.334 1.00 20.09 111 ALA A O 1
ATOM 2088 N N . ILE B 1 102 ? -2.528 11.944 20.323 1.00 22.68 112 ILE A N 1
ATOM 2089 C CA . ILE B 1 102 ? -1.312 11.259 19.899 1.00 20.74 112 ILE A CA 1
ATOM 2090 C C . ILE B 1 102 ? -1.665 10.251 18.816 1.00 21.12 112 ILE A C 1
ATOM 2091 O O . ILE B 1 102 ? -2.504 9.364 19.024 1.00 22.93 112 ILE A O 1
ATOM 2096 N N . GLN B 1 103 ? -1.011 10.373 17.650 1.00 19.39 113 GLN A N 1
ATOM 2097 C CA . GLN B 1 103 ? -1.346 9.543 16.498 1.00 18.80 113 GLN A CA 1
ATOM 2098 C C . GLN B 1 103 ? -0.219 8.629 16.041 1.00 24.66 113 GLN A C 1
ATOM 2099 O O . GLN B 1 103 ? -0.477 7.663 15.302 1.00 21.67 113 GLN A O 1
ATOM 2105 N N . ALA B 1 104 ? 1.011 8.897 16.450 1.00 18.48 114 ALA A N 1
ATOM 2106 C CA . ALA B 1 104 ? 2.114 8.006 16.136 1.00 17.22 114 ALA A CA 1
ATOM 2107 C C . ALA B 1 104 ? 3.146 8.129 17.236 1.00 18.51 114 ALA A C 1
ATOM 2108 O O . ALA B 1 104 ? 3.238 9.150 17.920 1.00 18.67 114 ALA A O 1
ATOM 2110 N N . MET B 1 105 ? 3.947 7.079 17.383 1.00 17.22 115 MET A N 1
ATOM 2111 C CA . MET B 1 105 ? 4.986 7.064 18.398 1.00 13.22 115 MET A CA 1
ATOM 2112 C C . MET B 1 105 ? 6.208 6.381 17.816 1.00 21.36 115 MET A C 1
ATOM 2113 O O . MET B 1 105 ? 6.079 5.391 17.093 1.00 19.14 115 MET A O 1
ATOM 2118 N N . VAL B 1 106 ? 7.382 6.912 18.143 1.00 17.57 116 VAL A N 1
ATOM 2119 C CA . VAL B 1 106 ? 8.665 6.381 17.700 1.00 15.97 116 VAL A CA 1
ATOM 2120 C C . VAL B 1 106 ? 9.472 6.041 18.939 1.00 21.59 116 VAL A C 1
ATOM 2121 O O . VAL B 1 106 ? 9.666 6.900 19.805 1.00 23.41 116 VAL A O 1
ATOM 2125 N N . ILE B 1 107 ? 9.950 4.803 19.024 1.00 18.50 117 ILE A N 1
ATOM 2126 C CA . ILE B 1 107 ? 10.709 4.331 20.176 1.00 23.55 117 ILE A CA 1
ATOM 2127 C C . ILE B 1 107 ? 12.156 4.116 19.751 1.00 23.12 117 ILE A C 1
ATOM 2128 O O . ILE B 1 107 ? 12.422 3.435 18.752 1.00 20.17 117 ILE A O 1
ATOM 2133 N N . VAL B 1 108 ? 13.082 4.715 20.499 1.00 20.04 118 VAL A N 1
ATOM 2134 C CA . VAL B 1 108 ? 14.519 4.619 20.242 1.00 24.30 118 VAL A CA 1
ATOM 2135 C C . VAL B 1 108 ? 15.184 4.256 21.560 1.00 26.65 118 VAL A C 1
ATOM 2136 O O . VAL B 1 108 ? 14.571 4.397 22.631 1.00 24.50 118 VAL A O 1
ATOM 2140 N N . PRO B 1 109 ? 16.420 3.748 21.521 1.00 26.18 119 PRO A N 1
ATOM 2141 C CA . PRO B 1 109 ? 17.020 3.250 22.763 1.00 25.16 119 PRO A CA 1
ATOM 2142 C C . PRO B 1 109 ? 17.631 4.307 23.678 1.00 27.47 119 PRO A C 1
ATOM 2143 O O . PRO B 1 109 ? 17.805 4.008 24.867 1.00 30.31 119 PRO A O 1
ATOM 2147 N N . THR B 1 110 ? 17.976 5.512 23.198 1.00 25.05 120 THR A N 1
ATOM 2148 C CA . THR B 1 110 ? 18.671 6.493 24.036 1.00 24.04 120 THR A CA 1
ATOM 2149 C C . THR B 1 110 ? 17.989 7.850 23.976 1.00 23.00 120 THR A C 1
ATOM 2150 O O . THR B 1 110 ? 17.372 8.203 22.971 1.00 21.96 120 THR A O 1
ATOM 2154 N N . ARG B 1 111 ? 18.121 8.609 25.068 1.00 22.73 121 ARG A N 1
ATOM 2155 C CA . ARG B 1 111 ? 17.670 10.001 25.078 1.00 24.34 121 ARG A CA 1
ATOM 2156 C C . ARG B 1 111 ? 18.269 10.775 23.909 1.00 21.11 121 ARG A C 1
ATOM 2157 O O . ARG B 1 111 ? 17.576 11.542 23.234 1.00 24.95 121 ARG A O 1
ATOM 2165 N N . GLU B 1 112 ? 19.554 10.557 23.634 1.00 24.66 122 GLU A N 1
ATOM 2166 C CA . GLU B 1 112 ? 20.229 11.347 22.614 1.00 27.64 122 GLU A CA 1
ATOM 2167 C C . GLU B 1 112 ? 19.667 11.050 21.219 1.00 27.29 122 GLU A C 1
ATOM 2168 O O . GLU B 1 112 ? 19.519 11.958 20.390 1.00 20.47 122 GLU A O 1
ATOM 2174 N N . LEU B 1 113 ? 19.326 9.793 20.940 1.00 18.84 123 LEU A N 1
ATOM 2175 C CA . LEU B 1 113 ? 18.667 9.525 19.665 1.00 19.85 123 LEU A CA 1
ATOM 2176 C C . LEU B 1 113 ? 17.258 10.099 19.642 1.00 20.50 123 LEU A C 1
ATOM 2177 O O . LEU B 1 113 ? 16.805 10.570 18.593 1.00 24.43 123 LEU A O 1
ATOM 2182 N N . ALA B 1 114 ? 16.561 10.104 20.777 1.00 19.94 124 ALA A N 1
ATOM 2183 C CA . ALA B 1 114 ? 15.223 10.697 20.783 1.00 20.73 124 ALA A CA 1
ATOM 2184 C C . ALA B 1 114 ? 15.283 12.183 20.451 1.00 22.08 124 ALA A C 1
ATOM 2185 O O . ALA B 1 114 ? 14.438 12.699 19.704 1.00 22.40 124 ALA A O 1
ATOM 2187 N N . LEU B 1 115 ? 16.274 12.886 20.998 1.00 22.21 125 LEU A N 1
ATOM 2188 C CA . LEU B 1 115 ? 16.393 14.317 20.743 1.00 21.95 125 LEU A CA 1
ATOM 2189 C C . LEU B 1 115 ? 16.724 14.574 19.279 1.00 29.28 125 LEU A C 1
ATOM 2190 O O . LEU B 1 115 ? 16.162 15.483 18.660 1.00 24.22 125 LEU A O 1
ATOM 2195 N N . GLN B 1 116 ? 17.641 13.783 18.711 1.00 20.66 126 GLN A N 1
ATOM 2196 C CA . GLN B 1 116 ? 17.964 13.938 17.299 1.00 23.69 126 GLN A CA 1
ATOM 2197 C C . GLN B 1 116 ? 16.738 13.689 16.432 1.00 26.28 126 GLN A C 1
ATOM 2198 O O . GLN B 1 116 ? 16.484 14.433 15.478 1.00 22.43 126 GLN A O 1
ATOM 2204 N N . THR B 1 117 ? 15.952 12.663 16.766 1.00 21.10 127 THR A N 1
ATOM 2205 C CA . THR B 1 117 ? 14.828 12.291 15.913 1.00 18.95 127 THR A CA 1
ATOM 2206 C C . THR B 1 117 ? 13.709 13.319 16.018 1.00 21.80 127 THR A C 1
ATOM 2207 O O . THR B 1 117 ? 13.112 13.699 15.008 1.00 20.94 127 THR A O 1
ATOM 2211 N N . SER B 1 118 ? 13.387 13.767 17.236 1.00 18.33 128 SER A N 1
ATOM 2212 C CA . SER B 1 118 ? 12.321 14.764 17.366 1.00 21.80 128 SER A CA 1
ATOM 2213 C C . SER B 1 118 ? 12.697 16.060 16.653 1.00 23.48 128 SER A C 1
ATOM 2214 O O . SER B 1 118 ? 11.846 16.705 16.033 1.00 23.44 128 SER A O 1
ATOM 2217 N N . GLN B 1 119 ? 13.972 16.448 16.697 1.00 21.22 129 GLN A N 1
ATOM 2218 C CA . GLN B 1 119 ? 14.359 17.664 15.986 1.00 24.30 129 GLN A CA 1
ATOM 2219 C C . GLN B 1 119 ? 14.167 17.495 14.481 1.00 30.11 129 GLN A C 1
ATOM 2220 O O . GLN B 1 119 ? 13.671 18.406 13.805 1.00 26.47 129 GLN A O 1
ATOM 2226 N N . ILE B 1 120 ? 14.522 16.324 13.944 1.00 31.32 130 ILE A N 1
ATOM 2227 C CA . ILE B 1 120 ? 14.283 16.055 12.527 1.00 27.20 130 ILE A CA 1
ATOM 2228 C C . ILE B 1 120 ? 12.793 16.144 12.208 1.00 21.70 130 ILE A C 1
ATOM 2229 O O . ILE B 1 120 ? 12.398 16.751 11.208 1.00 24.75 130 ILE A O 1
ATOM 2234 N N . CYS B 1 121 ? 11.939 15.579 13.075 1.00 21.73 131 CYS A N 1
ATOM 2235 C CA . CYS B 1 121 ? 10.498 15.641 12.819 1.00 24.50 131 CYS A CA 1
ATOM 2236 C C . CYS B 1 121 ? 9.984 17.074 12.863 1.00 22.04 131 CYS A C 1
ATOM 2237 O O . CYS B 1 121 ? 9.144 17.471 12.043 1.00 21.15 131 CYS A O 1
ATOM 2240 N N . VAL B 1 122 ? 10.489 17.880 13.793 1.00 19.41 132 VAL A N 1
ATOM 2241 C CA . VAL B 1 122 ? 10.060 19.276 13.853 1.00 19.22 132 VAL A CA 1
ATOM 2242 C C . VAL B 1 122 ? 10.498 20.019 12.596 1.00 21.74 132 VAL A C 1
ATOM 2243 O O . VAL B 1 122 ? 9.744 20.828 12.033 1.00 24.22 132 VAL A O 1
ATOM 2247 N N . GLU B 1 123 ? 11.714 19.746 12.122 1.00 20.08 133 GLU A N 1
ATOM 2248 C CA . GLU B 1 123 ? 12.198 20.395 10.905 1.00 28.46 133 GLU A CA 1
ATOM 2249 C C . GLU B 1 123 ? 11.410 19.927 9.679 1.00 23.31 133 GLU A C 1
ATOM 2250 O O . GLU B 1 123 ? 10.952 20.748 8.875 1.00 23.97 133 GLU A O 1
ATOM 2256 N N . LEU B 1 124 ? 11.195 18.613 9.546 1.00 26.23 134 LEU A N 1
ATOM 2257 C CA . LEU B 1 124 ? 10.399 18.115 8.419 1.00 28.56 134 LEU A CA 1
ATOM 2258 C C . LEU B 1 124 ? 8.972 18.652 8.442 1.00 26.16 134 LEU A C 1
ATOM 2259 O O . LEU B 1 124 ? 8.351 18.808 7.385 1.00 31.23 134 LEU A O 1
ATOM 2264 N N . SER B 1 125 ? 8.432 18.940 9.626 1.00 25.66 135 SER A N 1
ATOM 2265 C CA . SER B 1 125 ? 7.052 19.391 9.753 1.00 27.43 135 SER A CA 1
ATOM 2266 C C . SER B 1 125 ? 6.935 20.897 10.020 1.00 28.56 135 SER A C 1
ATOM 2267 O O . SER B 1 125 ? 5.938 21.352 10.586 1.00 34.06 135 SER A O 1
ATOM 2270 N N . LYS B 1 126 ? 7.923 21.688 9.586 1.00 28.57 136 LYS A N 1
ATOM 2271 C CA . LYS B 1 126 ? 7.888 23.125 9.849 1.00 35.65 136 LYS A CA 1
ATOM 2272 C C . LYS B 1 126 ? 6.643 23.794 9.273 1.00 40.17 136 LYS A C 1
ATOM 2273 O O . LYS B 1 126 ? 6.145 24.768 9.851 1.00 44.44 136 LYS A O 1
ATOM 2279 N N . HIS B 1 127 ? 6.122 23.298 8.150 1.00 32.75 137 HIS A N 1
ATOM 2280 C CA . HIS B 1 127 ? 4.971 23.907 7.494 1.00 35.88 137 HIS A CA 1
ATOM 2281 C C . HIS B 1 127 ? 3.659 23.221 7.844 1.00 37.69 137 HIS A C 1
ATOM 2282 O O . HIS B 1 127 ? 2.641 23.473 7.189 1.00 40.15 137 HIS A O 1
ATOM 2289 N N . ILE B 1 128 ? 3.657 22.383 8.871 1.00 31.35 138 ILE A N 1
ATOM 2290 C CA . ILE B 1 128 ? 2.480 21.661 9.324 1.00 26.61 138 ILE A CA 1
ATOM 2291 C C . ILE B 1 128 ? 2.261 22.014 10.789 1.00 31.27 138 ILE A C 1
ATOM 2292 O O . ILE B 1 128 ? 3.225 22.135 11.556 1.00 29.62 138 ILE A O 1
ATOM 2297 N N . GLN B 1 129 ? 1.000 22.150 11.191 1.00 32.37 139 GLN A N 1
ATOM 2298 C CA . GLN B 1 129 ? 0.695 22.449 12.591 1.00 41.12 139 GLN A CA 1
ATOM 2299 C C . GLN B 1 129 ? 0.719 21.151 13.406 1.00 39.22 139 GLN A C 1
ATOM 2300 O O . GLN B 1 129 ? -0.287 20.682 13.943 1.00 48.74 139 GLN A O 1
ATOM 2306 N N . LEU B 1 130 ? 1.916 20.578 13.507 1.00 26.63 140 LEU A N 1
ATOM 2307 C CA . LEU B 1 130 ? 2.137 19.283 14.145 1.00 25.97 140 LEU A CA 1
ATOM 2308 C C . LEU B 1 130 ? 2.934 19.478 15.429 1.00 26.50 140 LEU A C 1
ATOM 2309 O O . LEU B 1 130 ? 3.954 20.171 15.430 1.00 26.64 140 LEU A O 1
ATOM 2314 N N . LYS B 1 131 ? 2.465 18.889 16.520 1.00 20.21 141 LYS A N 1
ATOM 2315 C CA . LYS B 1 131 ? 3.116 19.034 17.817 1.00 22.65 141 LYS A CA 1
ATOM 2316 C C . LYS B 1 131 ? 3.874 17.752 18.150 1.00 21.97 141 LYS A C 1
ATOM 2317 O O . LYS B 1 131 ? 3.268 16.674 18.235 1.00 20.94 141 LYS A O 1
ATOM 2323 N N . VAL B 1 132 ? 5.190 17.879 18.350 1.00 17.40 142 VAL A N 1
ATOM 2324 C CA . VAL B 1 132 ? 6.085 16.765 18.661 1.00 21.12 142 VAL A CA 1
ATOM 2325 C C . VAL B 1 132 ? 6.554 16.880 20.107 1.00 23.57 142 VAL A C 1
ATOM 2326 O O . VAL B 1 132 ? 7.009 17.949 20.537 1.00 22.76 142 VAL A O 1
ATOM 2330 N N . MET B 1 133 ? 6.508 15.765 20.833 1.00 17.11 143 MET A N 1
ATOM 2331 C CA . MET B 1 133 ? 6.995 15.696 22.204 1.00 24.44 143 MET A CA 1
ATOM 2332 C C . MET B 1 133 ? 8.003 14.567 22.389 1.00 23.15 143 MET A C 1
ATOM 2333 O O . MET B 1 133 ? 7.786 13.446 21.920 1.00 19.78 143 MET A O 1
ATOM 2338 N N . VAL B 1 134 ? 9.074 14.856 23.127 1.00 18.49 144 VAL A N 1
ATOM 2339 C CA . VAL B 1 134 ? 10.028 13.841 23.563 1.00 18.66 144 VAL A CA 1
ATOM 2340 C C . VAL B 1 134 ? 9.645 13.365 24.955 1.00 21.62 144 VAL A C 1
ATOM 2341 O O . VAL B 1 134 ? 9.432 14.191 25.853 1.00 23.07 144 VAL A O 1
ATOM 2345 N N . THR B 1 135 ? 9.605 12.043 25.155 1.00 22.74 145 THR A N 1
ATOM 2346 C CA . THR B 1 135 ? 9.392 11.461 26.489 1.00 16.83 145 THR A CA 1
ATOM 2347 C C . THR B 1 135 ? 10.542 10.500 26.778 1.00 22.74 145 THR A C 1
ATOM 2348 O O . THR B 1 135 ? 10.521 9.341 26.346 1.00 21.45 145 THR A O 1
ATOM 2352 N N . THR B 1 136 ? 11.544 10.976 27.509 1.00 21.29 146 THR A N 1
ATOM 2353 C CA . THR B 1 136 ? 12.708 10.155 27.822 1.00 24.70 146 THR A CA 1
ATOM 2354 C C . THR B 1 136 ? 13.224 10.548 29.202 1.00 30.02 146 THR A C 1
ATOM 2355 O O . THR B 1 136 ? 12.713 11.476 29.829 1.00 24.72 146 THR A O 1
ATOM 2359 N N . GLY B 1 137 ? 14.254 9.849 29.675 1.00 23.95 147 GLY A N 1
ATOM 2360 C CA . GLY B 1 137 ? 14.918 10.292 30.889 1.00 28.59 147 GLY A CA 1
ATOM 2361 C C . GLY B 1 137 ? 15.569 11.646 30.683 1.00 28.02 147 GLY A C 1
ATOM 2362 O O . GLY B 1 137 ? 15.962 12.002 29.573 1.00 35.87 147 GLY A O 1
ATOM 2363 N N . GLY B 1 138 ? 15.684 12.414 31.764 1.00 26.24 148 GLY A N 1
ATOM 2364 C CA . GLY B 1 138 ? 16.246 13.748 31.673 1.00 32.33 148 GLY A CA 1
ATOM 2365 C C . GLY B 1 138 ? 15.252 14.894 31.756 1.00 30.55 148 GLY A C 1
ATOM 2366 O O . GLY B 1 138 ? 15.677 16.060 31.735 1.00 28.92 148 GLY A O 1
ATOM 2367 N N . THR B 1 139 ? 13.951 14.608 31.860 1.00 24.80 149 THR A N 1
ATOM 2368 C CA . THR B 1 139 ? 12.941 15.630 32.131 1.00 25.27 149 THR A CA 1
ATOM 2369 C C . THR B 1 139 ? 12.107 15.229 33.347 1.00 26.73 149 THR A C 1
ATOM 2370 O O . THR B 1 139 ? 11.905 14.040 33.623 1.00 24.68 149 THR A O 1
ATOM 2374 N N . ASP B 1 140 ? 11.651 16.239 34.090 1.00 29.90 150 ASP A N 1
ATOM 2375 C CA . ASP B 1 140 ? 10.761 16.024 35.229 1.00 25.60 150 ASP A CA 1
ATOM 2376 C C . ASP B 1 140 ? 9.428 15.464 34.743 1.00 29.62 150 ASP A C 1
ATOM 2377 O O . ASP B 1 140 ? 8.843 15.981 33.788 1.00 23.40 150 ASP A O 1
ATOM 2382 N N . LEU B 1 141 ? 8.938 14.405 35.402 1.00 31.83 151 LEU A N 1
ATOM 2383 C CA . LEU B 1 141 ? 7.636 13.855 35.023 1.00 31.60 151 LEU A CA 1
ATOM 2384 C C . LEU B 1 141 ? 6.540 14.915 35.104 1.00 28.97 151 LEU A C 1
ATOM 2385 O O . LEU B 1 141 ? 5.622 14.917 34.274 1.00 30.65 151 LEU A O 1
ATOM 2390 N N . ARG B 1 142 ? 6.634 15.836 36.071 1.00 34.45 152 ARG A N 1
ATOM 2391 C CA . ARG B 1 142 ? 5.678 16.941 36.149 1.00 29.21 152 ARG A CA 1
ATOM 2392 C C . ARG B 1 142 ? 5.666 17.748 34.857 1.00 39.49 152 ARG A C 1
ATOM 2393 O O . ARG B 1 142 ? 4.618 18.258 34.439 1.00 30.70 152 ARG A O 1
ATOM 2401 N N . ASP B 1 143 ? 6.825 17.877 34.208 1.00 23.62 153 ASP A N 1
ATOM 2402 C CA . ASP B 1 143 ? 6.872 18.596 32.942 1.00 27.87 153 ASP A CA 1
ATOM 2403 C C . ASP B 1 143 ? 6.206 17.788 31.838 1.00 32.86 153 ASP A C 1
ATOM 2404 O O . ASP B 1 143 ? 5.457 18.333 31.016 1.00 32.48 153 ASP A O 1
ATOM 2409 N N . ASP B 1 144 ? 6.507 16.485 31.778 1.00 27.00 154 ASP A N 1
ATOM 2410 C CA . ASP B 1 144 ? 5.852 15.614 30.809 1.00 22.55 154 ASP A CA 1
ATOM 2411 C C . ASP B 1 144 ? 4.335 15.687 30.943 1.00 22.76 154 ASP A C 1
ATOM 2412 O O . ASP B 1 144 ? 3.619 15.756 29.935 1.00 26.90 154 ASP A O 1
ATOM 2417 N N . ILE B 1 145 ? 3.834 15.652 32.182 1.00 26.51 155 ILE A N 1
ATOM 2418 C CA . ILE B 1 145 ? 2.389 15.664 32.432 1.00 26.50 155 ILE A CA 1
ATOM 2419 C C . ILE B 1 145 ? 1.763 16.942 31.890 1.00 33.86 155 ILE A C 1
ATOM 2420 O O . ILE B 1 145 ? 0.722 16.912 31.220 1.00 32.22 155 ILE A O 1
ATOM 2425 N N . MET B 1 146 ? 2.367 18.091 32.203 1.00 28.43 156 MET A N 1
ATOM 2426 C CA . MET B 1 146 ? 1.797 19.347 31.734 1.00 33.00 156 MET A CA 1
ATOM 2427 C C . MET B 1 146 ? 1.782 19.397 30.215 1.00 29.46 156 MET A C 1
ATOM 2428 O O . MET B 1 146 ? 0.787 19.825 29.616 1.00 32.97 156 MET A O 1
ATOM 2433 N N . ARG B 1 147 ? 2.862 18.932 29.571 1.00 26.50 157 ARG A N 1
ATOM 2434 C CA . ARG B 1 147 ? 2.886 18.911 28.109 1.00 24.75 157 ARG A CA 1
ATOM 2435 C C . ARG B 1 147 ? 1.809 17.987 27.552 1.00 31.81 157 ARG A C 1
ATOM 2436 O O . ARG B 1 147 ? 1.106 18.347 26.601 1.00 33.76 157 ARG A O 1
ATOM 2444 N N . LEU B 1 148 ? 1.648 16.798 28.145 1.00 32.41 158 LEU A N 1
ATOM 2445 C CA . LEU B 1 148 ? 0.645 15.866 27.645 1.00 34.08 158 LEU A CA 1
ATOM 2446 C C . LEU B 1 148 ? -0.777 16.341 27.904 1.00 36.52 158 LEU A C 1
ATOM 2447 O O . LEU B 1 148 ? -1.712 15.798 27.301 1.00 36.44 158 LEU A O 1
ATOM 2452 N N . ASN B 1 149 ? -0.963 17.334 28.778 1.00 37.83 159 ASN A N 1
ATOM 2453 C CA . ASN B 1 149 ? -2.277 17.946 28.941 1.00 44.74 159 ASN A CA 1
ATOM 2454 C C . ASN B 1 149 ? -2.649 18.787 27.727 1.00 43.60 159 ASN A C 1
ATOM 2455 O O . ASN B 1 149 ? -3.838 19.011 27.467 1.00 42.11 159 ASN A O 1
ATOM 2460 N N . GLY B 1 150 ? -1.654 19.270 26.986 1.00 36.26 160 GLY A N 1
ATOM 2461 C CA . GLY B 1 150 ? -1.882 20.013 25.767 1.00 31.44 160 GLY A CA 1
ATOM 2462 C C . GLY B 1 150 ? -1.969 19.096 24.563 1.00 30.32 160 GLY A C 1
ATOM 2463 O O . GLY B 1 150 ? -2.128 17.880 24.674 1.00 34.99 160 GLY A O 1
ATOM 2464 N N . THR B 1 151 ? -1.859 19.700 23.388 1.00 25.81 161 THR A N 1
ATOM 2465 C CA . THR B 1 151 ? -1.930 18.935 22.150 1.00 26.92 161 THR A CA 1
ATOM 2466 C C . THR B 1 151 ? -0.572 18.307 21.864 1.00 23.05 161 THR A C 1
ATOM 2467 O O . THR B 1 151 ? 0.431 19.017 21.805 1.00 22.61 161 THR A O 1
ATOM 2471 N N . VAL B 1 152 ? -0.532 16.984 21.699 1.00 19.60 162 VAL A N 1
ATOM 2472 C CA . VAL B 1 152 ? 0.655 16.291 21.191 1.00 18.09 162 VAL A CA 1
ATOM 2473 C C . VAL B 1 152 ? 0.197 15.343 20.090 1.00 18.13 162 VAL A C 1
ATOM 2474 O O . VAL B 1 152 ? -0.668 14.488 20.322 1.00 25.23 162 VAL A O 1
ATOM 2478 N N . HIS B 1 153 ? 0.777 15.486 18.900 1.00 21.73 163 HIS A N 1
ATOM 2479 C CA . HIS B 1 153 ? 0.486 14.576 17.796 1.00 21.29 163 HIS A CA 1
ATOM 2480 C C . HIS B 1 153 ? 1.436 13.396 17.710 1.00 18.47 163 HIS A C 1
ATOM 2481 O O . HIS B 1 153 ? 1.023 12.306 17.282 1.00 20.35 163 HIS A O 1
ATOM 2488 N N . LEU B 1 154 ? 2.697 13.598 18.059 1.00 17.60 164 LEU A N 1
ATOM 2489 C CA . LEU B 1 154 ? 3.726 12.604 17.794 1.00 18.23 164 LEU A CA 1
ATOM 2490 C C . LEU B 1 154 ? 4.651 12.530 18.996 1.00 20.68 164 LEU A C 1
ATOM 2491 O O . LEU B 1 154 ? 5.164 13.558 19.448 1.00 20.55 164 LEU A O 1
ATOM 2496 N N . VAL B 1 155 ? 4.856 11.316 19.508 1.00 18.40 165 VAL A N 1
ATOM 2497 C CA . VAL B 1 155 ? 5.732 11.060 20.644 1.00 17.52 165 VAL A CA 1
ATOM 2498 C C . VAL B 1 155 ? 6.990 10.355 20.142 1.00 16.25 165 VAL A C 1
ATOM 2499 O O . VAL B 1 155 ? 6.901 9.366 19.402 1.00 21.17 165 VAL A O 1
ATOM 2503 N N . ILE B 1 156 ? 8.149 10.846 20.572 1.00 16.55 166 ILE A N 1
ATOM 2504 C CA . ILE B 1 156 ? 9.441 10.180 20.385 1.00 17.10 166 ILE A CA 1
ATOM 2505 C C . ILE B 1 156 ? 9.918 9.784 21.768 1.00 20.68 166 ILE A C 1
ATOM 2506 O O . ILE B 1 156 ? 10.113 10.653 22.631 1.00 20.64 166 ILE A O 1
ATOM 2511 N N . ALA B 1 157 ? 10.071 8.480 22.005 1.00 16.27 167 ALA A N 1
ATOM 2512 C CA . ALA B 1 157 ? 10.181 7.981 23.361 1.00 18.22 167 ALA A CA 1
ATOM 2513 C C . ALA B 1 157 ? 11.342 7.010 23.503 1.00 23.30 167 ALA A C 1
ATOM 2514 O O . ALA B 1 157 ? 11.703 6.300 22.560 1.00 22.80 167 ALA A O 1
ATOM 2516 N N . THR B 1 158 ? 11.921 6.980 24.708 1.00 26.76 168 THR A N 1
ATOM 2517 C CA . THR B 1 158 ? 12.570 5.752 25.142 1.00 20.45 168 THR A CA 1
ATOM 2518 C C . THR B 1 158 ? 11.554 4.900 25.894 1.00 23.88 168 THR A C 1
ATOM 2519 O O . THR B 1 158 ? 10.581 5.421 26.441 1.00 24.37 168 THR A O 1
ATOM 2523 N N . PRO B 1 159 ? 11.735 3.577 25.914 1.00 24.10 169 PRO A N 1
ATOM 2524 C CA . PRO B 1 159 ? 10.627 2.696 26.337 1.00 30.80 169 PRO A CA 1
ATOM 2525 C C . PRO B 1 159 ? 10.169 2.894 27.777 1.00 26.60 169 PRO A C 1
ATOM 2526 O O . PRO B 1 159 ? 8.956 2.926 28.034 1.00 30.35 169 PRO A O 1
ATOM 2530 N N . GLY B 1 160 ? 11.100 3.037 28.727 1.00 25.82 170 GLY A N 1
ATOM 2531 C CA . GLY B 1 160 ? 10.707 3.082 30.127 1.00 25.49 170 GLY A CA 1
ATOM 2532 C C . GLY B 1 160 ? 9.865 4.296 30.471 1.00 30.16 170 GLY A C 1
ATOM 2533 O O . GLY B 1 160 ? 8.880 4.189 31.204 1.00 26.40 170 GLY A O 1
ATOM 2534 N N . ARG B 1 161 ? 10.235 5.468 29.948 1.00 25.19 171 ARG A N 1
ATOM 2535 C CA . ARG B 1 161 ? 9.516 6.684 30.321 1.00 26.34 171 ARG A CA 1
ATOM 2536 C C . ARG B 1 161 ? 8.101 6.700 29.739 1.00 19.67 171 ARG A C 1
ATOM 2537 O O . ARG B 1 161 ? 7.138 7.050 30.440 1.00 24.43 171 ARG A O 1
ATOM 2545 N N . ILE B 1 162 ? 7.946 6.330 28.468 1.00 19.56 172 ILE A N 1
ATOM 2546 C CA . ILE B 1 162 ? 6.596 6.375 27.905 1.00 21.72 172 ILE A CA 1
ATOM 2547 C C . ILE B 1 162 ? 5.706 5.314 28.549 1.00 23.35 172 ILE A C 1
ATOM 2548 O O . ILE B 1 162 ? 4.508 5.550 28.766 1.00 22.83 172 ILE A O 1
ATOM 2553 N N . LEU B 1 163 ? 6.256 4.144 28.889 1.00 22.34 173 LEU A N 1
ATOM 2554 C CA . LEU B 1 163 ? 5.426 3.138 29.563 1.00 27.58 173 LEU A CA 1
ATOM 2555 C C . LEU B 1 163 ? 4.914 3.664 30.896 1.00 27.52 173 LEU A C 1
ATOM 2556 O O . LEU B 1 163 ? 3.753 3.441 31.265 1.00 29.69 173 LEU A O 1
ATOM 2561 N N . ASP B 1 164 ? 5.772 4.379 31.627 1.00 25.88 174 ASP A N 1
ATOM 2562 C CA . ASP B 1 164 ? 5.371 4.991 32.886 1.00 29.65 174 ASP A CA 1
ATOM 2563 C C . ASP B 1 164 ? 4.235 5.991 32.681 1.00 24.74 174 ASP A C 1
ATOM 2564 O O . ASP B 1 164 ? 3.277 6.026 33.464 1.00 29.07 174 ASP A O 1
ATOM 2569 N N . LEU B 1 165 ? 4.319 6.804 31.632 1.00 24.90 175 LEU A N 1
ATOM 2570 C CA . LEU B 1 165 ? 3.283 7.801 31.378 1.00 31.37 175 LEU A CA 1
ATOM 2571 C C . LEU B 1 165 ? 1.986 7.151 30.902 1.00 30.14 175 LEU A C 1
ATOM 2572 O O . LEU B 1 165 ? 0.888 7.632 31.210 1.00 32.43 175 LEU A O 1
ATOM 2577 N N . MET B 1 166 ? 2.091 6.073 30.129 1.00 28.83 176 MET A N 1
ATOM 2578 C CA . MET B 1 166 ? 0.883 5.372 29.701 1.00 30.76 176 MET A CA 1
ATOM 2579 C C . MET B 1 166 ? 0.200 4.704 30.886 1.00 35.76 176 MET A C 1
ATOM 2580 O O . MET B 1 166 ? -1.025 4.795 31.038 1.00 34.21 176 MET A O 1
ATOM 2585 N N . GLU B 1 167 ? 0.985 4.054 31.749 1.00 23.29 177 GLU A N 1
ATOM 2586 C CA . GLU B 1 167 ? 0.437 3.456 32.966 1.00 25.50 177 GLU A CA 1
ATOM 2587 C C . GLU B 1 167 ? -0.298 4.488 33.814 1.00 45.48 177 GLU A C 1
ATOM 2588 O O . GLU B 1 167 ? -1.388 4.215 34.336 1.00 41.37 177 GLU A O 1
ATOM 2594 N N . LYS B 1 168 ? 0.280 5.678 33.965 1.00 37.15 178 LYS A N 1
ATOM 2595 C CA . LYS B 1 168 ? -0.361 6.709 34.770 1.00 33.02 178 LYS A CA 1
ATOM 2596 C C . LYS B 1 168 ? -1.595 7.298 34.102 1.00 31.83 178 LYS A C 1
ATOM 2597 O O . LYS B 1 168 ? -2.244 8.162 34.694 1.00 39.19 178 LYS A O 1
ATOM 2603 N N . GLY B 1 169 ? -1.951 6.843 32.904 1.00 32.89 179 GLY A N 1
ATOM 2604 C CA . GLY B 1 169 ? -3.108 7.390 32.229 1.00 33.43 179 GLY A CA 1
ATOM 2605 C C . GLY B 1 169 ? -2.903 8.761 31.627 1.00 40.37 179 GLY A C 1
ATOM 2606 O O . GLY B 1 169 ? -3.880 9.407 31.245 1.00 44.87 179 GLY A O 1
ATOM 2607 N N . VAL B 1 170 ? -1.663 9.232 31.518 1.00 35.74 180 VAL A N 1
ATOM 2608 C CA . VAL B 1 170 ? -1.459 10.621 31.118 1.00 41.79 180 VAL A CA 1
ATOM 2609 C C . VAL B 1 170 ? -1.192 10.721 29.621 1.00 37.97 180 VAL A C 1
ATOM 2610 O O . VAL B 1 170 ? -1.590 11.703 28.980 1.00 33.21 180 VAL A O 1
ATOM 2614 N N . ALA B 1 171 ? -0.518 9.722 29.048 1.00 35.67 181 ALA A N 1
ATOM 2615 C CA . ALA B 1 171 ? -0.348 9.626 27.601 1.00 26.33 181 ALA A CA 1
ATOM 2616 C C . ALA B 1 171 ? -1.444 8.712 27.070 1.00 31.08 181 ALA A C 1
ATOM 2617 O O . ALA B 1 171 ? -1.388 7.494 27.257 1.00 36.15 181 ALA A O 1
ATOM 2619 N N . LYS B 1 172 ? -2.431 9.295 26.400 1.00 29.60 182 LYS A N 1
ATOM 2620 C CA . LYS B 1 172 ? -3.619 8.567 25.965 1.00 28.46 182 LYS A CA 1
ATOM 2621 C C . LYS B 1 172 ? -3.437 8.123 24.520 1.00 32.81 182 LYS A C 1
ATOM 2622 O O . LYS B 1 172 ? -3.213 8.958 23.637 1.00 26.24 182 LYS A O 1
ATOM 2628 N N . MET B 1 173 ? -3.535 6.809 24.288 1.00 28.33 183 MET A N 1
ATOM 2629 C CA . MET B 1 173 ? -3.042 6.166 23.074 1.00 23.20 183 MET A CA 1
AT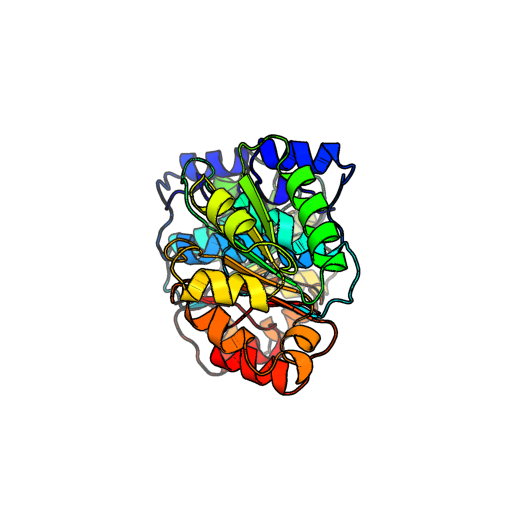OM 2630 C C . MET B 1 173 ? -4.150 5.672 22.160 1.00 24.79 183 MET A C 1
ATOM 2631 O O . MET B 1 173 ? -3.859 4.987 21.176 1.00 27.26 183 MET A O 1
ATOM 2636 N N . GLU B 1 174 ? -5.409 6.004 22.455 1.00 30.13 184 GLU A N 1
ATOM 2637 C CA . GLU B 1 174 ? -6.520 5.506 21.652 1.00 32.60 184 GLU A CA 1
ATOM 2638 C C . GLU B 1 174 ? -6.308 5.722 20.159 1.00 28.24 184 GLU A C 1
ATOM 2639 O O . GLU B 1 174 ? -6.711 4.874 19.345 1.00 26.94 184 GLU A O 1
ATOM 2641 N N . HIS B 1 175 ? -5.672 6.834 19.775 1.00 25.33 185 HIS A N 1
ATOM 2642 C CA . HIS B 1 175 ? -5.536 7.214 18.369 1.00 25.94 185 HIS A CA 1
ATOM 2643 C C . HIS B 1 175 ? -4.146 6.947 17.810 1.00 22.94 185 HIS A C 1
ATOM 2644 O O . HIS B 1 175 ? -3.863 7.321 16.671 1.00 22.96 185 HIS A O 1
ATOM 2651 N N . CYS B 1 176 ? -3.289 6.283 18.575 1.00 20.51 186 CYS A N 1
ATOM 2652 C CA . CYS B 1 176 ? -1.890 6.071 18.189 1.00 18.30 186 CYS A CA 1
ATOM 2653 C C . CYS B 1 176 ? -1.820 4.810 17.339 1.00 26.94 186 CYS A C 1
ATOM 2654 O O . CYS B 1 176 ? -1.578 3.713 17.841 1.00 29.37 186 CYS A O 1
ATOM 2657 N N . LYS B 1 177 ? -2.040 4.962 16.033 1.00 22.50 187 LYS A N 1
ATOM 2658 C CA . LYS B 1 177 ? -2.208 3.832 15.114 1.00 27.71 187 LYS A CA 1
ATOM 2659 C C . LYS B 1 177 ? -0.925 3.447 14.411 1.00 24.91 187 LYS A C 1
ATOM 2660 O O . LYS B 1 177 ? -0.944 2.551 13.565 1.00 27.26 187 LYS A O 1
ATOM 2662 N N . THR B 1 178 ? 0.182 4.106 14.736 1.00 21.95 188 THR A N 1
ATOM 2663 C CA . THR B 1 178 ? 1.449 3.835 14.083 1.00 21.08 188 THR A CA 1
ATOM 2664 C C . THR B 1 178 ? 2.554 3.860 15.120 1.00 25.43 188 THR A C 1
ATOM 2665 O O . THR B 1 178 ? 2.698 4.838 15.858 1.00 22.67 188 THR A O 1
ATOM 2669 N N . LEU B 1 179 ? 3.335 2.789 15.159 1.00 17.60 189 LEU A N 1
ATOM 2670 C CA . LEU B 1 179 ? 4.411 2.638 16.118 1.00 21.20 189 LEU A CA 1
ATOM 2671 C C . LEU B 1 179 ? 5.663 2.291 15.343 1.00 19.68 189 LEU A C 1
ATOM 2672 O O . LEU B 1 179 ? 5.641 1.350 14.546 1.00 19.68 189 LEU A O 1
ATOM 2677 N N . VAL B 1 180 ? 6.751 3.020 15.593 1.00 19.40 190 VAL A N 1
ATOM 2678 C CA . VAL B 1 180 ? 8.052 2.727 14.992 1.00 17.26 190 VAL A CA 1
ATOM 2679 C C . VAL B 1 180 ? 8.993 2.248 16.082 1.00 17.94 190 VAL A C 1
ATOM 2680 O O . VAL B 1 180 ? 9.123 2.897 17.125 1.00 21.67 190 VAL A O 1
ATOM 2684 N N . LEU B 1 181 ? 9.677 1.130 15.835 1.00 18.12 191 LEU A N 1
ATOM 2685 C CA . LEU B 1 181 ? 10.703 0.632 16.740 1.00 21.72 191 LEU A CA 1
ATOM 2686 C C . LEU B 1 181 ? 12.032 0.737 16.005 1.00 20.47 191 LEU A C 1
ATOM 2687 O O . LEU B 1 181 ? 12.276 -0.008 15.054 1.00 27.78 191 LEU A O 1
ATOM 2692 N N . ASP B 1 182 ? 12.870 1.686 16.421 1.00 16.47 192 ASP A N 1
ATOM 2693 C CA . ASP B 1 182 ? 14.139 1.973 15.758 1.00 17.24 192 ASP A CA 1
ATOM 2694 C C . ASP B 1 182 ? 15.280 1.364 16.575 1.00 20.80 192 ASP A C 1
ATOM 2695 O O . ASP B 1 182 ? 15.360 1.584 17.791 1.00 27.11 192 ASP A O 1
ATOM 2700 N N . GLU B 1 183 ? 16.134 0.582 15.908 1.00 18.92 193 GLU A N 1
ATOM 2701 C CA . GLU B 1 183 ? 17.172 -0.234 16.549 1.00 18.95 193 GLU A CA 1
ATOM 2702 C C . GLU B 1 183 ? 16.537 -1.259 17.495 1.00 19.70 193 GLU A C 1
ATOM 2703 O O . GLU B 1 183 ? 16.842 -1.335 18.687 1.00 22.18 193 GLU A O 1
ATOM 2709 N N . ALA B 1 184 ? 15.644 -2.068 16.916 1.00 20.10 194 ALA A N 1
ATOM 2710 C CA . ALA B 1 184 ? 14.877 -3.022 17.706 1.00 23.50 194 ALA A CA 1
ATOM 2711 C C . ALA B 1 184 ? 15.781 -3.999 18.442 1.00 24.44 194 ALA A C 1
ATOM 2712 O O . ALA B 1 184 ? 15.448 -4.431 19.552 1.00 22.59 194 ALA A O 1
ATOM 2714 N N . ASP B 1 185 ? 16.913 -4.370 17.836 1.00 19.22 195 ASP A N 1
ATOM 2715 C CA . ASP B 1 185 ? 17.803 -5.322 18.481 1.00 22.04 195 ASP A CA 1
ATOM 2716 C C . ASP B 1 185 ? 18.330 -4.758 19.792 1.00 27.34 195 ASP A C 1
ATOM 2717 O O . ASP B 1 185 ? 18.419 -5.480 20.790 1.00 27.81 195 ASP A O 1
ATOM 2722 N N . LYS B 1 186 ? 18.637 -3.460 19.826 1.00 23.92 196 LYS A N 1
ATOM 2723 C CA . LYS B 1 186 ? 19.024 -2.831 21.088 1.00 30.79 196 LYS A CA 1
ATOM 2724 C C . LYS B 1 186 ? 17.821 -2.641 22.010 1.00 35.06 196 LYS A C 1
ATOM 2725 O O . LYS B 1 186 ? 17.942 -2.784 23.231 1.00 33.14 196 LYS A O 1
ATOM 2731 N N . LEU B 1 187 ? 16.650 -2.320 21.448 1.00 26.45 197 LEU A N 1
ATOM 2732 C CA . LEU B 1 187 ? 15.457 -2.132 22.277 1.00 29.03 197 LEU A CA 1
ATOM 2733 C C . LEU B 1 187 ? 15.053 -3.418 22.982 1.00 30.02 197 LEU A C 1
ATOM 2734 O O . LEU B 1 187 ? 14.550 -3.386 24.112 1.00 30.46 197 LEU A O 1
ATOM 2739 N N . LEU B 1 188 ? 15.208 -4.553 22.305 1.00 25.57 198 LEU A N 1
ATOM 2740 C CA . LEU B 1 188 ? 14.697 -5.832 22.770 1.00 26.02 198 LEU A CA 1
ATOM 2741 C C . LEU B 1 188 ? 15.765 -6.682 23.443 1.00 37.47 198 LEU A C 1
ATOM 2742 O O . LEU B 1 188 ? 15.439 -7.736 23.996 1.00 43.91 198 LEU A O 1
ATOM 2747 N N . SER B 1 189 ? 17.018 -6.234 23.438 1.00 46.76 199 SER A N 1
ATOM 2748 C CA . SER B 1 189 ? 18.122 -7.006 23.989 1.00 52.92 199 SER A CA 1
ATOM 2749 C C . SER B 1 189 ? 18.053 -7.061 25.509 1.00 65.78 199 SER A C 1
ATOM 2750 O O . SER B 1 189 ? 17.800 -8.124 26.087 1.00 63.74 199 SER A O 1
ATOM 2753 N N . GLN B 1 190 ? 18.294 -5.921 26.161 1.00 66.33 200 GLN A N 1
ATOM 2754 C CA . GLN B 1 190 ? 18.340 -5.834 27.614 1.00 69.75 200 GLN A CA 1
ATOM 2755 C C . GLN B 1 190 ? 16.975 -5.556 28.231 1.00 63.22 200 GLN A C 1
ATOM 2756 O O . GLN B 1 190 ? 16.904 -5.087 29.373 1.00 70.77 200 GLN A O 1
ATOM 2762 N N . ASP B 1 191 ? 15.897 -5.839 27.506 1.00 50.22 201 ASP A N 1
ATOM 2763 C CA . ASP B 1 191 ? 14.549 -5.616 28.011 1.00 54.06 201 ASP A CA 1
ATOM 2764 C C . ASP B 1 191 ? 14.093 -6.787 28.879 1.00 47.09 201 ASP A C 1
ATOM 2765 O O . ASP B 1 191 ? 13.032 -7.374 28.635 1.00 41.96 201 ASP A O 1
ATOM 2770 N N . PHE B 1 192 ? 14.878 -7.112 29.912 1.00 45.99 202 PHE A N 1
ATOM 2771 C CA . PHE B 1 192 ? 14.627 -8.317 30.700 1.00 51.81 202 PHE A CA 1
ATOM 2772 C C . PHE B 1 192 ? 13.287 -8.259 31.418 1.00 58.43 202 PHE A C 1
ATOM 2773 O O . PHE B 1 192 ? 12.713 -9.304 31.749 1.00 68.78 202 PHE A O 1
ATOM 2781 N N . GLN B 1 193 ? 12.777 -7.061 31.686 1.00 53.76 203 GLN A N 1
ATOM 2782 C CA . GLN B 1 193 ? 11.473 -6.950 32.322 1.00 53.03 203 GLN A CA 1
ATOM 2783 C C . GLN B 1 193 ? 10.330 -6.987 31.315 1.00 56.58 203 GLN A C 1
ATOM 2784 O O . GLN B 1 193 ? 9.166 -6.882 31.719 1.00 56.46 203 GLN A O 1
ATOM 2786 N N . GLY B 1 194 ? 10.629 -7.149 30.029 1.00 53.56 204 GLY A N 1
ATOM 2787 C CA . GLY B 1 194 ? 9.597 -7.140 29.007 1.00 48.37 204 GLY A CA 1
ATOM 2788 C C . GLY B 1 194 ? 8.911 -5.800 28.844 1.00 40.07 204 GLY A C 1
ATOM 2789 O O . GLY B 1 194 ? 7.681 -5.753 28.715 1.00 40.44 204 GLY A O 1
ATOM 2790 N N . ILE B 1 195 ? 9.681 -4.705 28.846 1.00 41.28 205 ILE A N 1
ATOM 2791 C CA . ILE B 1 195 ? 9.099 -3.366 28.749 1.00 32.17 205 ILE A CA 1
ATOM 2792 C C . ILE B 1 195 ? 8.403 -3.178 27.406 1.00 25.27 205 ILE A C 1
ATOM 2793 O O . ILE B 1 195 ? 7.223 -2.813 27.345 1.00 38.86 205 ILE A O 1
ATOM 2798 N N . LEU B 1 196 ? 9.140 -3.387 26.313 1.00 30.21 206 LEU A N 1
ATOM 2799 C CA . LEU B 1 196 ? 8.552 -3.252 24.985 1.00 34.81 206 LEU A CA 1
ATOM 2800 C C . LEU B 1 196 ? 7.357 -4.182 24.816 1.00 31.05 206 LEU A C 1
ATOM 2801 O O . LEU B 1 196 ? 6.312 -3.773 24.298 1.00 30.00 206 LEU A O 1
ATOM 2806 N N . ASP B 1 197 ? 7.481 -5.430 25.282 1.00 33.99 207 ASP A N 1
ATOM 2807 C CA . ASP B 1 197 ? 6.364 -6.369 25.201 1.00 38.54 207 ASP A CA 1
ATOM 2808 C C . ASP B 1 197 ? 5.134 -5.830 25.926 1.00 43.61 207 ASP A C 1
ATOM 2809 O O . ASP B 1 197 ? 4.011 -5.930 25.419 1.00 41.10 207 ASP A O 1
ATOM 2814 N N . ARG B 1 198 ? 5.328 -5.228 27.102 1.00 43.99 208 ARG A N 1
ATOM 2815 C CA . ARG B 1 198 ? 4.200 -4.653 27.827 1.00 36.62 208 ARG A CA 1
ATOM 2816 C C . ARG B 1 198 ? 3.711 -3.379 27.161 1.00 34.03 208 ARG A C 1
ATOM 2817 O O . ARG B 1 198 ? 2.500 -3.145 27.066 1.00 32.99 208 ARG A O 1
ATOM 2825 N N . LEU B 1 199 ? 4.646 -2.551 26.688 1.00 31.00 209 LEU A N 1
ATOM 2826 C CA . LEU B 1 199 ? 4.299 -1.261 26.105 1.00 32.03 209 LEU A CA 1
ATOM 2827 C C . LEU B 1 199 ? 3.333 -1.421 24.936 1.00 28.42 209 LEU A C 1
ATOM 2828 O O . LEU B 1 199 ? 2.332 -0.700 24.841 1.00 31.90 209 LEU A O 1
ATOM 2833 N N . ILE B 1 200 ? 3.623 -2.357 24.028 1.00 29.70 210 ILE A N 1
ATOM 2834 C CA . ILE B 1 200 ? 2.858 -2.439 22.794 1.00 29.34 210 ILE A CA 1
ATOM 2835 C C . ILE B 1 200 ? 1.405 -2.823 23.047 1.00 25.92 210 ILE A C 1
ATOM 2836 O O . ILE B 1 200 ? 0.536 -2.489 22.234 1.00 27.87 210 ILE A O 1
ATOM 2841 N N . ASN B 1 201 ? 1.097 -3.460 24.186 1.00 26.99 211 ASN A N 1
ATOM 2842 C CA . ASN B 1 201 ? -0.288 -3.769 24.512 1.00 26.72 211 ASN A CA 1
ATOM 2843 C C . ASN B 1 201 ? -1.095 -2.545 24.937 1.00 31.43 211 ASN A C 1
ATOM 2844 O O . ASN B 1 201 ? -2.296 -2.685 25.198 1.00 39.35 211 ASN A O 1
ATOM 2849 N N . PHE B 1 202 ? -0.481 -1.367 25.027 1.00 28.98 212 PHE A N 1
ATOM 2850 C CA . PHE B 1 202 ? -1.219 -0.139 25.292 1.00 30.59 212 PHE A CA 1
ATOM 2851 C C . PHE B 1 202 ? -1.670 0.558 24.018 1.00 34.97 212 PHE A C 1
ATOM 2852 O O . PHE B 1 202 ? -2.418 1.534 24.095 1.00 40.56 212 PHE A O 1
ATOM 2860 N N . LEU B 1 203 ? -1.232 0.095 22.871 1.00 32.27 213 LEU A N 1
ATOM 2861 C CA . LEU B 1 203 ? -1.610 0.684 21.601 1.00 30.76 213 LEU A CA 1
ATOM 2862 C C . LEU B 1 203 ? -2.869 0.019 21.069 1.00 36.82 213 LEU A C 1
ATOM 2863 O O . LEU B 1 203 ? -3.217 -1.093 21.481 1.00 41.79 213 LEU A O 1
ATOM 2868 N N . PRO B 1 204 ? -3.586 0.680 20.157 1.00 33.22 214 PRO A N 1
ATOM 2869 C CA . PRO B 1 204 ? -4.733 0.026 19.514 1.00 37.53 214 PRO A CA 1
ATOM 2870 C C . PRO B 1 204 ? -4.308 -1.283 18.871 1.00 37.18 214 PRO A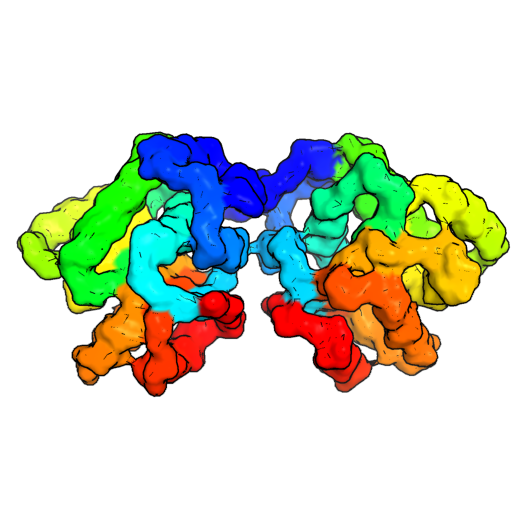 C 1
ATOM 2871 O O . PRO B 1 204 ? -3.252 -1.372 18.241 1.00 33.36 214 PRO A O 1
ATOM 2875 N N . LYS B 1 205 ? -5.143 -2.311 19.040 1.00 42.44 215 LYS A N 1
ATOM 2876 C CA . LYS B 1 205 ? -4.799 -3.611 18.477 1.00 43.35 215 LYS A CA 1
ATOM 2877 C C . LYS B 1 205 ? -4.768 -3.557 16.952 1.00 43.55 215 LYS A C 1
ATOM 2878 O O . LYS B 1 205 ? -3.985 -4.277 16.318 1.00 42.16 215 LYS A O 1
ATOM 2884 N N . GLU B 1 206 ? -5.563 -2.672 16.349 1.00 44.10 216 GLU A N 1
ATOM 2885 C CA . GLU B 1 206 ? -5.473 -2.381 14.918 1.00 44.39 216 GLU A CA 1
ATOM 2886 C C . GLU B 1 206 ? -4.462 -1.251 14.739 1.00 49.92 216 GLU A C 1
ATOM 2887 O O . GLU B 1 206 ? -4.784 -0.075 14.931 1.00 48.68 216 GLU A O 1
ATOM 2889 N N . ARG B 1 207 ? -3.228 -1.607 14.377 1.00 35.81 217 ARG A N 1
ATOM 2890 C CA . ARG B 1 207 ? -2.127 -0.650 14.396 1.00 35.12 217 ARG A CA 1
ATOM 2891 C C . ARG B 1 207 ? -1.089 -1.072 13.371 1.00 36.06 217 ARG A C 1
ATOM 2892 O O . ARG B 1 207 ? -1.011 -2.238 12.975 1.00 36.76 217 ARG A O 1
ATOM 2900 N N . GLN B 1 208 ? -0.275 -0.114 12.960 1.00 25.82 218 GLN A N 1
ATOM 2901 C CA . GLN B 1 208 ? 0.841 -0.387 12.070 1.00 19.57 218 GLN A CA 1
ATOM 2902 C C . GLN B 1 208 ? 2.124 -0.384 12.886 1.00 21.35 218 GLN A C 1
ATOM 2903 O O . GLN B 1 208 ? 2.349 0.522 13.693 1.00 23.50 218 GLN A O 1
ATOM 2909 N N . VAL B 1 209 ? 2.967 -1.385 12.676 1.00 18.74 219 VAL A N 1
ATOM 2910 C CA . VAL B 1 209 ? 4.257 -1.462 13.357 1.00 24.26 219 VAL A CA 1
ATOM 2911 C C . VAL B 1 209 ? 5.348 -1.433 12.300 1.00 27.65 219 VAL A C 1
ATOM 2912 O O . VAL B 1 209 ? 5.356 -2.272 11.391 1.00 23.34 219 VAL A O 1
ATOM 2916 N N . MET B 1 210 ? 6.272 -0.483 12.423 1.00 20.79 220 MET A N 1
ATOM 2917 C CA . MET B 1 210 ? 7.448 -0.405 11.558 1.00 24.23 220 MET A CA 1
ATOM 2918 C C . MET B 1 210 ? 8.683 -0.690 12.399 1.00 21.16 220 MET A C 1
ATOM 2919 O O . MET B 1 210 ? 8.970 0.056 13.335 1.00 24.07 220 MET A O 1
ATOM 2924 N N . LEU B 1 211 ? 9.425 -1.745 12.056 1.00 19.28 221 LEU A N 1
ATOM 2925 C CA . LEU B 1 211 ? 10.575 -2.175 12.848 1.00 19.83 221 LEU A CA 1
ATOM 2926 C C . LEU B 1 211 ? 11.843 -2.054 12.020 1.00 22.47 221 LEU A C 1
ATOM 2927 O O . LEU B 1 211 ? 11.918 -2.616 10.924 1.00 20.41 221 LEU A O 1
ATOM 2932 N N . TYR B 1 212 ? 12.840 -1.349 12.558 1.00 17.84 222 TYR A N 1
ATOM 2933 C CA . TYR B 1 212 ? 14.139 -1.178 11.914 1.00 18.81 222 TYR A CA 1
ATOM 2934 C C . TYR B 1 212 ? 15.224 -1.664 12.855 1.00 23.25 222 TYR A C 1
ATOM 2935 O O . TYR B 1 212 ? 15.220 -1.322 14.040 1.00 24.57 222 TYR A O 1
ATOM 2944 N N . SER B 1 213 ? 16.175 -2.425 12.313 1.00 28.00 223 SER A N 1
ATOM 2945 C CA . SER B 1 213 ? 17.192 -3.045 13.149 1.00 29.23 223 SER A CA 1
ATOM 2946 C C . SER B 1 213 ? 18.360 -3.498 12.282 1.00 21.44 223 SER A C 1
ATOM 2947 O O . SER B 1 213 ? 18.156 -3.974 11.163 1.00 26.15 223 SER A O 1
ATOM 2950 N N . ALA B 1 214 ? 19.583 -3.365 12.813 1.00 22.57 224 ALA A N 1
ATOM 2951 C CA . ALA B 1 214 ? 20.733 -3.852 12.058 1.00 28.65 224 ALA A CA 1
ATOM 2952 C C . ALA B 1 214 ? 20.840 -5.371 12.104 1.00 29.75 224 ALA A C 1
ATOM 2953 O O . ALA B 1 214 ? 21.276 -5.990 11.129 1.00 27.44 224 ALA A O 1
ATOM 2955 N N . THR B 1 215 ? 20.449 -5.992 13.214 1.00 29.00 225 THR A N 1
ATOM 2956 C CA . THR B 1 215 ? 20.561 -7.433 13.382 1.00 29.62 225 THR A CA 1
ATOM 2957 C C . THR B 1 215 ? 19.217 -7.988 13.816 1.00 28.33 225 THR A C 1
ATOM 2958 O O . THR B 1 215 ? 18.377 -7.274 14.373 1.00 29.43 225 THR A O 1
ATOM 2962 N N . PHE B 1 216 ? 19.036 -9.289 13.607 1.00 26.74 226 PHE A N 1
ATOM 2963 C CA . PHE B 1 216 ? 17.764 -9.951 13.899 1.00 29.43 226 PHE A CA 1
ATOM 2964 C C . PHE B 1 216 ? 17.986 -11.180 14.770 1.00 26.71 226 PHE A C 1
ATOM 2965 O O . PHE B 1 216 ? 17.780 -12.314 14.329 1.00 27.74 226 PHE A O 1
ATOM 2973 N N . PRO B 1 217 ? 18.382 -10.985 16.023 1.00 26.60 227 PRO A N 1
ATOM 2974 C CA . PRO B 1 217 ? 18.515 -12.111 16.948 1.00 28.31 227 PRO A CA 1
ATOM 2975 C C . PRO B 1 217 ? 17.145 -12.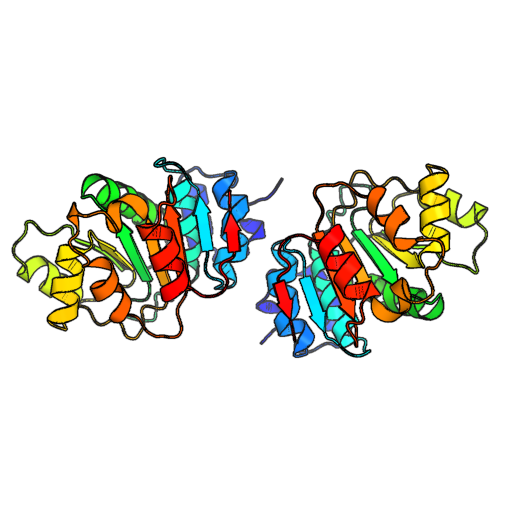599 17.413 1.00 28.03 227 PRO A C 1
ATOM 2976 O O . PRO B 1 217 ? 16.106 -12.047 17.056 1.00 28.06 227 PRO A O 1
ATOM 2980 N N . ASN B 1 218 ? 17.171 -13.665 18.227 1.00 29.80 228 ASN A N 1
ATOM 2981 C CA . ASN B 1 218 ? 15.936 -14.309 18.673 1.00 35.06 228 ASN A CA 1
ATOM 2982 C C . ASN B 1 218 ? 14.936 -13.315 19.263 1.00 28.78 228 ASN A C 1
ATOM 2983 O O . ASN B 1 218 ? 13.731 -13.420 19.005 1.00 33.44 228 ASN A O 1
ATOM 2988 N N . THR B 1 219 ? 15.410 -12.361 20.076 1.00 27.70 229 THR A N 1
ATOM 2989 C CA . THR B 1 219 ? 14.494 -11.434 20.737 1.00 29.86 229 THR A CA 1
ATOM 2990 C C . THR B 1 219 ? 13.704 -10.618 19.722 1.00 29.76 229 THR A C 1
ATOM 2991 O O . THR B 1 219 ? 12.521 -10.314 19.932 1.00 29.57 229 THR A O 1
ATOM 2995 N N . VAL B 1 220 ? 14.335 -10.258 18.608 1.00 27.41 230 VAL A N 1
ATOM 2996 C CA . VAL B 1 220 ? 13.656 -9.443 17.605 1.00 24.65 230 VAL A CA 1
ATOM 2997 C C . VAL B 1 220 ? 12.657 -10.279 16.813 1.00 29.46 230 VAL A C 1
ATOM 2998 O O . VAL B 1 220 ? 11.505 -9.869 16.598 1.00 27.90 230 VAL A O 1
ATOM 3002 N N . THR B 1 221 ? 13.079 -11.462 16.356 1.00 25.00 231 THR A N 1
ATOM 3003 C CA . THR B 1 221 ? 12.170 -12.285 15.567 1.00 24.53 231 THR A CA 1
ATOM 3004 C C . THR B 1 221 ? 11.036 -12.830 16.422 1.00 27.80 231 THR A C 1
ATOM 3005 O O . THR B 1 221 ? 9.920 -12.992 15.922 1.00 29.23 231 THR A O 1
ATOM 3009 N N . SER B 1 222 ? 11.284 -13.074 17.715 1.00 25.89 232 SER A N 1
ATOM 3010 C CA . SER B 1 222 ? 10.195 -13.469 18.611 1.00 30.74 232 SER A CA 1
ATOM 3011 C C . SER B 1 222 ? 9.164 -12.355 18.754 1.00 27.71 232 SER A C 1
ATOM 3012 O O . SER B 1 222 ? 7.954 -12.610 18.702 1.00 29.31 232 SER A O 1
ATOM 3015 N N . PHE B 1 223 ? 9.624 -11.109 18.902 1.00 23.47 233 PHE A N 1
ATOM 3016 C CA . PHE B 1 223 ? 8.715 -9.968 18.975 1.00 23.65 233 PHE A CA 1
ATOM 3017 C C . PHE B 1 223 ? 7.899 -9.838 17.696 1.00 30.40 233 PHE A C 1
ATOM 3018 O O . PHE B 1 223 ? 6.677 -9.656 17.739 1.00 27.62 233 PHE A O 1
ATOM 3026 N N . MET B 1 224 ? 8.570 -9.895 16.545 1.00 24.92 234 MET A N 1
ATOM 3027 C CA . MET B 1 224 ? 7.874 -9.854 15.263 1.00 26.10 234 MET A CA 1
ATOM 3028 C C . MET B 1 224 ? 6.776 -10.910 15.189 1.00 28.23 234 MET A C 1
ATOM 3029 O O . MET B 1 224 ? 5.630 -10.608 14.820 1.00 29.12 234 MET A O 1
ATOM 3031 N N . GLN B 1 225 ? 7.115 -12.160 15.532 1.00 25.36 235 GLN A N 1
ATOM 3032 C CA . GLN B 1 225 ? 6.146 -13.257 15.490 1.00 29.77 235 GLN A CA 1
ATOM 3033 C C . GLN B 1 225 ? 4.942 -12.974 16.380 1.00 32.30 235 GLN A C 1
ATOM 3034 O O . GLN B 1 225 ? 3.804 -13.313 16.030 1.00 32.00 235 GLN A O 1
ATOM 3040 N N . LYS B 1 226 ? 5.176 -12.380 17.549 1.00 27.93 236 LYS A N 1
ATOM 3041 C CA . LYS B 1 226 ? 4.120 -12.242 18.545 1.00 34.96 236 LYS A CA 1
ATOM 3042 C C . LYS B 1 226 ? 3.209 -11.057 18.250 1.00 32.05 236 LYS A C 1
ATOM 3043 O O . LYS B 1 226 ? 1.993 -11.141 18.457 1.00 32.28 236 LYS A O 1
ATOM 3049 N N . HIS B 1 227 ? 3.776 -9.952 17.759 1.00 28.94 237 HIS A N 1
ATOM 3050 C CA . HIS B 1 227 ? 3.085 -8.670 17.735 1.00 30.50 237 HIS A CA 1
ATOM 3051 C C . HIS B 1 227 ? 2.895 -8.064 16.352 1.00 33.01 237 HIS A C 1
ATOM 3052 O O . HIS B 1 227 ? 2.139 -7.098 16.227 1.00 46.75 237 HIS A O 1
ATOM 3059 N N . MET B 1 228 ? 3.547 -8.581 15.321 1.00 27.03 238 MET A N 1
ATOM 3060 C CA . MET B 1 228 ? 3.424 -7.997 13.998 1.00 22.22 238 MET A CA 1
ATOM 3061 C C . MET B 1 228 ? 2.617 -8.921 13.096 1.00 27.41 238 MET A C 1
ATOM 3062 O O . MET B 1 228 ? 2.428 -10.112 13.380 1.00 30.79 238 MET A O 1
ATOM 3067 N N . HIS B 1 229 ? 2.104 -8.352 12.011 1.00 25.46 239 HIS A N 1
ATOM 3068 C CA . HIS B 1 229 ? 1.187 -9.073 11.139 1.00 29.29 239 HIS A CA 1
ATOM 3069 C C . HIS B 1 229 ? 1.714 -9.017 9.718 1.00 29.94 239 HIS A C 1
ATOM 3070 O O . HIS B 1 229 ? 1.699 -7.950 9.094 1.00 25.18 239 HIS A O 1
ATOM 3077 N N . LYS B 1 230 ? 2.167 -10.166 9.217 1.00 26.52 240 LYS A N 1
ATOM 3078 C CA . LYS B 1 230 ? 2.576 -10.370 7.829 1.00 35.31 240 LYS A CA 1
ATOM 3079 C C . LYS B 1 230 ? 3.365 -9.175 7.295 1.00 35.60 240 LYS A C 1
ATOM 3080 O O . LYS B 1 230 ? 3.015 -8.607 6.253 1.00 31.24 240 LYS A O 1
ATOM 3086 N N . PRO B 1 231 ? 4.437 -8.771 7.969 1.00 29.56 241 PRO A N 1
ATOM 3087 C CA . PRO B 1 231 ? 5.085 -7.509 7.614 1.00 24.55 241 PRO A CA 1
ATOM 3088 C C . PRO B 1 231 ? 5.821 -7.590 6.282 1.00 25.51 241 PRO A C 1
ATOM 3089 O O . PRO B 1 231 ? 6.291 -8.654 5.852 1.00 27.19 241 PRO A O 1
ATOM 3093 N N . TYR B 1 232 ? 5.890 -6.437 5.622 1.00 25.76 242 TYR A N 1
ATOM 3094 C CA . TYR B 1 232 ? 6.639 -6.266 4.383 1.00 28.53 242 TYR A CA 1
ATOM 3095 C C . TYR B 1 232 ? 8.119 -6.170 4.720 1.00 27.33 242 TYR A C 1
ATOM 3096 O O . TYR B 1 232 ? 8.526 -5.288 5.484 1.00 26.14 242 TYR A O 1
ATOM 3105 N N . GLU B 1 233 ? 8.924 -7.059 4.137 1.00 26.93 243 GLU A N 1
ATOM 3106 C CA . GLU B 1 233 ? 10.333 -7.182 4.490 1.00 34.10 243 GLU A CA 1
ATOM 3107 C C . GLU B 1 233 ? 11.205 -6.377 3.537 1.00 29.96 243 GLU A C 1
ATOM 3108 O O . GLU B 1 233 ? 11.044 -6.450 2.313 1.00 31.66 243 GLU A O 1
ATOM 3114 N N . ILE B 1 234 ? 12.145 -5.631 4.109 1.00 28.99 244 ILE A N 1
ATOM 3115 C CA . ILE B 1 234 ? 13.044 -4.755 3.370 1.00 43.17 244 ILE A CA 1
ATOM 3116 C C . ILE B 1 234 ? 14.472 -5.088 3.771 1.00 46.99 244 ILE A C 1
ATOM 3117 O O . ILE B 1 234 ? 14.778 -5.189 4.966 1.00 39.73 244 ILE A O 1
ATOM 3122 N N . ASN B 1 235 ? 15.339 -5.246 2.775 1.00 53.29 245 ASN A N 1
ATOM 3123 C CA . ASN B 1 235 ? 16.771 -5.404 2.996 1.00 70.92 245 ASN A CA 1
ATOM 3124 C C . ASN B 1 235 ? 17.548 -4.310 2.263 1.00 83.58 245 ASN A C 1
ATOM 3125 O O . ASN B 1 235 ? 18.772 -4.219 2.366 1.00 89.02 245 ASN A O 1
#

GO terms:
  GO:0005515 protein binding (F, IPI)
  GO:0035770 ribonucleoprotein granule (C, IDA)
  GO:0043186 P granule (C, IDA)
  GO:0000932 P-body (C, IDA)
  GO:0010494 cytoplasmic stress granule (C, IDA)
  GO:1990904 ribonucleoprotein complex (C, IDA)
  GO:0016071 mRNA metabolic process (P, TAS)
  GO:0043066 negative regulation of apoptotic process (P, IMP)
  GO:0016071 mRNA metabolic process (P, IMP)
  GO:0017148 negative regulation of translation (P, IMP)
  GO:0033962 P-body assembly (P, IMP)
  GO:0007276 gamete generation (P, IMP)
  GO:0008340 determination of adult lifespan (P, IMP)
  GO:0005737 cytoplasm (C, EXP)

Solvent-accessible surface area: 19193 Å² total; per-residue (Å²): 93,46,70,1,111,73,25,68,16,35,163,66,3,12,52,1,0,72,97,69,62,56,127,120,11,37,114,31,7,87,42,0,0,16,3,4,29,60,38,37,11,0,17,0,128,15,152,62,50,81,27,10,8,0,0,0,0,0,4,4,2,44,135,12,97,38,76,69,132,22,11,16,1,0,1,0,0,17,62,137,123,36,0,80,97,3,11,96,14,0,79,51,0,6,121,62,26,142,17,95,23,0,58,6,26,12,87,68,70,39,167,67,10,50,137,106,20,121,47,40,5,0,0,0,0,0,19,0,36,38,0,6,45,0,5,87,120,41,33,4,156,10,137,74,0,82,17,0,0,0,4,16,0,23,99,1,24,30,176,117,35,162,47,29,1,54,119,0,2,105,80,10,28,198,136,58,17,0,2,0,1,0,16,72,47,63,128,65,0,57,68,8,39,146,162,22,19,139,157,22,63,83,15,152,139,39,11,141,97,34,31,14,33,79,72,3,40,89,1,2,161,105,65,63,44,172,59,15,39,112,32,7,92,42,0,0,20,11,2,24,40,39,13,12,0,29,0,32,15,172,95,37,64,22,10,11,0,0,0,1,0,1,3,3,54,107,12,102,48,92,63,124,19,9,18,2,0,1,0,1,37,57,106,107,55,0,72,86,5,12,96,8,0,57,64,0,5,146,71,36,146,16,116,34,10,31,0,4,37,74,64,68,51,187,63,1,53,113,128,21,130,48,51,11,0,0,0,0,0,16,22,45,45,0,10,43,0,9,89,115,37,36,4,150,12,84,90,0,49,18,0,0,0,6,10,0,20,115,11,18,57,142,28,177,88,25,51,1,46,127,0,0,104,70,8,34,195,90,56,16,0,2,0,0,0,52,74,73,60,114,55,0,58,48,10,12,159,139,21,18,128,131,32,71,124,10,167

B-factor: mean 34.06, std 13.94, range [13.22, 99.96]

Sequence (407 aa):
GVEFEDFCLGRDLLMGIFEKGWEKPSPIQEASIGVALTGQDILARAKNGTGKTGAYCIPVIEKIQPALKAIQAMVIVPTRELALQTSQICVELSKHIQLKVMVTTGGTDLRDDIMRLNGTVHLVIATPGRILDLMEKGVAKMEHCKTLVLDEADKLLSQDFQGILDRLINFLPKERQVMLYSATFPNTVTSFMQKHMHKPYEINVEFEDFCLGRDLLMGIFEKGWEKPSPIQEASIGVALTGQDILARAKNGTGKTGAYCIPVIEKIQPALKAIQAMVIVPTRELALQTSQICVELSKHIQLKVMVTTGGTDLRDDIMRLNGTVHLVIATPGRILDLMEKGVAKMEHCKTLVLDEADKLLSQDFQGILDRLINFLPKERQVMLYSATFPNTVTSFMQKHMHKPYEIN

Radius of gyration: 23.96 Å; Cα contacts (8 Å, |Δi|>4): 724; chains: 2; bounding box: 44×52×74 Å

InterPro domains:
  IPR000629 ATP-dependent RNA helicase DEAD-box, conserved site [PS00039] (190-198)
  IPR001650 Helicase, C-terminal domain-like [PF00271] (267-375)
  IPR001650 Helicase, C-terminal domain-like [PS51194] (254-414)
  IPR001650 Helicase, C-terminal domain-like [SM00490] (294-375)
  IPR011545 DEAD/DEAH-box helicase domain [PF00270] (67-231)
  IPR014001 Helicase superfamily 1/2, ATP-binding domain [PS51192] (74-244)
  IPR014001 Helicase superfamily 1/2, ATP-binding domain [SM00487] (62-258)
  IPR014014 RNA helicase, DEAD-box type, Q motif [PS51195] (43-71)
  IPR027417 P-loop containing nucleoside triphosphate hydrolase [G3DSA:3.40.50.300] (43-248)
  IPR027417 P-loop containing nucleoside triphosphate hydrolase [G3DSA:3.40.50.300] (249-422)
  IPR027417 P-loop containing nucleoside triphosphate hydrolase [SSF52540] (112-397)

Nearest PDB structures (foldseek):
  7dtk-assembly1_A  TM=9.888E-01  e=3.055E-38  Caenorhabditis elegans
  1s2m-assembly1_A  TM=9.775E-01  e=4.820E-27  Saccharomyces cerevisiae
  4bru-assembly1_A  TM=9.695E-01  e=3.926E-26  Saccharomyces cerevisiae S288C
  4c9b-assembly1_A  TM=9.623E-01  e=3.855E-19  Homo sapiens
  5ivl-assembly1_A  TM=9.693E-01  e=8.082E-19  Geobacillus stearothermophilus 10

Foldseek 3Di:
DAFPVNLVFDPLLVVLCVVVVNGGQDPLLVVAQNVVLVQFAAAEADDDDCSVLVSPLSSLVRPFDQVPQAAAAEEEDADPVVLVVSQVSNCSSNVRPNAAEAEDEDPDDLVVVLVSLVGGHHYYYYHQPSVLVCVVVVSHQAANHQEYEYEQVVNCQDVVVVPSVVVRLVRHDLRHYYYYYHNDDDPSNVVVCVVRHDPHDYHD/DAPVVAPADPLLVVLCVVVVPGGQDPLLVVQQNVVLVQFAAAEADDDDVNVLCSNLRSLLRPFDLVPQAAAAEEEDADPVVLVVSQVSSCSSNVSPNAAEDEFEPDDDVVVVLVPLVGGHHYYYYHQPRVLVCVVVVRRQAANHQEYEYEQVCSSQPPPVVCRVVVRVVRHPLNHHYYYYHNDCDPRNVVCCVVRHDPGDYYD

Secondary structure (DSSP, 8-state):
--GGGSS--HHHHHHHHHTT--S--HHHHHHHHHHHTT--EEEE--SSHHHHHHHHHHHHHH--TTS-S--EEEE-SSHHHHHHHHHHHHHHTTTS---EEEESTTS-HHHHHHHHHS--SEEEE-HHHHHHHHHTT-S--TT--EEEEESHHHHHHS-TT-HHHHHHTTS-SS-EEEEEES---HHHHHHHHHH--SPEEE-/---GGGG---HHHHHHHHHTT--S--HHHHHHHHHHHHT--EEEE--SSSHHHHHHHHHHHHT--TTS-S--EEEE-SSHHHHHHHHHHHHHHTTTTT--EEEE-SSS-HHHHHHHHHS--SEEEE-HHHHHHHHHTTSS--TT--EEEEESHHHHTSGGGTTHHHHHHTTS-SS-EEEEEES---HHHHHHHHHH--SPEEE-